Protein AF-A0AAN9UVD0-F1 (afdb_monomer_lite)

Radius of gyration: 30.06 Å; chains: 1; bounding box: 84×71×86 Å

pLDDT: mean 73.86, std 26.52, range [22.14, 97.81]

Organism: NCBI:txid117547

Secondary structure (DSSP, 8-state):
-----------PPPPP-----HHHHHT--SPPP-SSS---EE-SSBEEESGGGTT-BSSPP-TTSTT--TT---HHHHHHHHHHHHHHHHHHHHHSTT--HHHHHHHHHHHHHHHHHHHHHHHSSS-GGGSS-HHHHHHHHHHHSSHHHHHHHHHHHHHHTTS--SS-HHHHHHHHHHHHHHHHGGG--HHHHHHHGGG-HHHHHHHHHTT-TTTTS---------TT--------------S---------------------------------------------------------PPPPPPPPP---TT------SB-TTT-PBPPTTEEEEEEEE-SS-B--TTS-EEEEEETTTTEEEEEEEEE-SSS-EEE-PPTT----EETTTEEEEEE-SS-SEEEEEES-TTT--EEEEESSHHHHHHHHHHHHHTT-EEEEPP-

Structure (mmCIF, N/CA/C/O backbone):
data_AF-A0AAN9UVD0-F1
#
_entry.id   AF-A0AAN9UVD0-F1
#
loop_
_atom_site.group_PDB
_atom_site.id
_atom_site.type_symbol
_atom_site.label_atom_id
_atom_site.label_alt_id
_atom_site.label_comp_id
_atom_site.label_asym_id
_atom_site.label_entity_id
_atom_site.label_seq_id
_atom_site.pdbx_PDB_ins_code
_atom_site.Cartn_x
_atom_site.Cartn_y
_atom_site.Cartn_z
_atom_site.occupancy
_atom_site.B_iso_or_equiv
_atom_site.auth_seq_id
_atom_site.auth_comp_id
_atom_site.auth_asym_id
_atom_site.auth_atom_id
_atom_site.pdbx_PDB_model_num
ATOM 1 N N . MET A 1 1 ? 47.241 -5.039 58.583 1.00 39.09 1 MET A N 1
ATOM 2 C CA . MET A 1 1 ? 45.782 -5.174 58.790 1.00 39.09 1 MET A CA 1
ATOM 3 C C . MET A 1 1 ? 45.115 -3.892 58.329 1.00 39.09 1 MET A C 1
ATOM 5 O O . MET A 1 1 ? 45.561 -2.855 58.792 1.00 39.09 1 MET A O 1
ATOM 9 N N . GLN A 1 2 ? 44.116 -3.970 57.445 1.00 28.25 2 GLN A N 1
ATOM 10 C CA . GLN A 1 2 ? 42.887 -3.149 57.376 1.00 28.25 2 GLN A CA 1
ATOM 11 C C . GLN A 1 2 ? 42.123 -3.506 56.082 1.00 28.25 2 GLN A C 1
ATOM 13 O O . GLN A 1 2 ? 42.630 -4.285 55.272 1.00 28.25 2 GLN A O 1
ATOM 18 N N . GLU A 1 3 ? 40.872 -3.064 55.949 1.00 25.36 3 GLU A N 1
ATOM 19 C CA . GLU A 1 3 ? 39.829 -3.816 55.234 1.00 25.36 3 GLU A CA 1
ATOM 20 C C . GLU A 1 3 ? 39.185 -3.073 54.046 1.00 25.36 3 GLU A C 1
ATOM 22 O O . GLU A 1 3 ? 38.833 -1.906 54.182 1.00 25.36 3 GLU A O 1
ATOM 27 N N . SER A 1 4 ? 38.851 -3.828 52.982 1.00 27.36 4 SER A N 1
ATOM 28 C CA . SER A 1 4 ? 37.621 -3.667 52.162 1.00 27.36 4 SER A CA 1
ATOM 29 C C . SER A 1 4 ? 37.413 -2.335 51.378 1.00 27.36 4 SER A C 1
ATOM 31 O O . SER A 1 4 ? 38.253 -1.444 51.454 1.00 27.36 4 SER A O 1
ATOM 33 N N . PRO A 1 5 ? 36.325 -2.137 50.579 1.00 40.03 5 PRO A N 1
ATOM 34 C CA . PRO A 1 5 ? 35.321 -3.077 50.041 1.00 40.03 5 PRO A CA 1
ATOM 35 C C . PRO A 1 5 ? 35.081 -3.027 48.495 1.00 40.03 5 PRO A C 1
ATOM 37 O O . PRO A 1 5 ? 35.333 -2.041 47.815 1.00 40.03 5 PRO A O 1
ATOM 40 N N . SER A 1 6 ? 34.415 -4.072 47.978 1.00 28.48 6 SER A N 1
ATOM 41 C CA . SER A 1 6 ? 33.348 -4.044 46.938 1.00 28.48 6 SER A CA 1
ATOM 42 C C . SER A 1 6 ? 33.510 -3.291 45.586 1.00 28.48 6 SER A C 1
ATOM 44 O O . SER A 1 6 ? 33.111 -2.138 45.451 1.00 28.48 6 SER A O 1
ATOM 46 N N . GLY A 1 7 ? 33.734 -4.067 44.513 1.00 26.67 7 GLY A N 1
ATOM 47 C CA . GLY A 1 7 ? 32.655 -4.436 43.564 1.00 26.67 7 GLY A CA 1
ATOM 48 C C . GLY A 1 7 ? 32.197 -3.470 42.441 1.00 26.67 7 GLY A C 1
ATOM 49 O O . GLY A 1 7 ? 31.957 -2.284 42.641 1.00 26.67 7 GLY A O 1
ATOM 50 N N . ARG A 1 8 ? 31.921 -4.030 41.248 1.00 27.38 8 ARG A N 1
ATOM 51 C CA . ARG A 1 8 ? 31.128 -3.397 40.166 1.00 27.38 8 ARG A CA 1
ATOM 52 C C . ARG A 1 8 ? 30.113 -4.377 39.566 1.00 27.38 8 ARG A C 1
ATOM 54 O O . ARG A 1 8 ? 30.422 -5.546 39.367 1.00 27.38 8 ARG A O 1
ATOM 61 N N . LYS A 1 9 ? 28.910 -3.876 39.261 1.00 30.55 9 LYS A N 1
ATOM 62 C CA . LYS A 1 9 ? 27.819 -4.606 38.586 1.00 30.55 9 LYS A CA 1
ATOM 63 C C . LYS A 1 9 ? 27.849 -4.360 37.072 1.00 30.55 9 LYS A C 1
ATOM 65 O O . LYS A 1 9 ? 28.279 -3.296 36.629 1.00 30.55 9 LYS A O 1
ATOM 70 N N . SER A 1 10 ? 27.353 -5.323 36.299 1.00 28.86 10 SER A N 1
ATOM 71 C CA . SER A 1 10 ? 27.205 -5.240 34.839 1.00 28.86 10 SER A CA 1
ATOM 72 C C . SER A 1 10 ? 26.144 -4.215 34.408 1.00 28.86 10 SER A C 1
ATOM 74 O O . SER A 1 10 ? 25.131 -4.048 35.086 1.00 28.86 10 SER A O 1
ATOM 76 N N . LEU A 1 11 ? 26.345 -3.581 33.247 1.00 26.59 11 LEU A N 1
ATOM 77 C CA . LEU A 1 11 ? 25.355 -2.737 32.557 1.00 26.59 11 LEU A CA 1
ATOM 78 C C . LEU A 1 11 ? 24.774 -3.476 31.327 1.00 26.59 11 LEU A C 1
ATOM 80 O O . LEU A 1 11 ? 25.464 -4.330 30.768 1.00 26.59 11 LEU A O 1
ATOM 84 N N . PRO A 1 12 ? 23.520 -3.194 30.916 1.00 28.45 12 PRO A N 1
ATOM 85 C CA . PRO A 1 12 ? 22.798 -3.985 29.914 1.00 28.45 12 PRO A CA 1
ATOM 86 C C . PRO A 1 12 ? 23.095 -3.590 28.456 1.00 28.45 12 PRO A C 1
ATOM 88 O O . PRO A 1 12 ? 23.530 -2.478 28.162 1.00 28.45 12 PRO A O 1
ATOM 91 N N . GLU A 1 13 ? 22.795 -4.500 27.524 1.00 29.28 13 GLU A N 1
ATOM 92 C CA . GLU A 1 13 ? 22.999 -4.306 26.083 1.00 29.28 13 GLU A CA 1
ATOM 93 C C . GLU A 1 13 ? 22.020 -3.305 25.436 1.00 29.28 13 GLU A C 1
ATOM 95 O O . GLU A 1 13 ? 20.826 -3.251 25.746 1.00 29.28 13 GLU A O 1
ATOM 100 N N . GLY A 1 14 ? 22.516 -2.543 24.455 1.00 27.22 14 GLY A N 1
ATOM 101 C CA . GLY A 1 14 ? 21.724 -1.573 23.695 1.00 27.22 14 GLY A CA 1
ATOM 102 C C . GLY A 1 14 ? 20.784 -2.224 22.671 1.00 27.22 14 GLY A C 1
ATOM 103 O O . GLY A 1 14 ? 21.229 -2.833 21.695 1.00 27.22 14 GLY A O 1
ATOM 104 N N . LYS A 1 15 ? 19.468 -2.039 22.845 1.00 28.58 15 LYS A N 1
ATOM 105 C CA . LYS A 1 15 ? 18.438 -2.544 21.919 1.00 28.58 15 LYS A CA 1
ATOM 106 C C . LYS A 1 15 ? 18.543 -1.891 20.533 1.00 28.58 15 LYS A C 1
ATOM 108 O O . LYS A 1 15 ? 18.502 -0.670 20.403 1.00 28.58 15 LYS A O 1
ATOM 113 N N . ARG A 1 16 ? 18.587 -2.711 19.476 1.00 28.61 16 ARG A N 1
ATOM 114 C CA . ARG A 1 16 ? 18.484 -2.253 18.078 1.00 28.61 16 ARG A CA 1
ATOM 115 C C . ARG A 1 16 ? 17.031 -1.894 17.750 1.00 28.61 16 ARG A C 1
ATOM 117 O O . ARG A 1 16 ? 16.143 -2.730 17.885 1.00 28.61 16 ARG A O 1
ATOM 124 N N . SER A 1 17 ? 16.790 -0.675 17.280 1.00 28.00 17 SER A N 1
ATOM 125 C CA . SER A 1 17 ? 15.452 -0.132 17.017 1.00 28.00 17 SER A CA 1
ATOM 126 C C . SER A 1 17 ? 14.892 -0.511 15.637 1.00 28.00 17 SER A C 1
ATOM 128 O O . SER A 1 17 ? 14.693 0.333 14.765 1.00 28.00 17 SER A O 1
ATOM 130 N N . THR A 1 18 ? 14.570 -1.793 15.441 1.00 34.22 18 THR A N 1
ATOM 131 C CA . THR A 1 18 ? 13.594 -2.205 14.416 1.00 34.22 18 THR A CA 1
ATOM 132 C C . THR A 1 18 ? 12.180 -2.049 14.973 1.00 34.22 18 THR A C 1
ATOM 134 O O . THR A 1 18 ? 11.599 -3.021 15.453 1.00 34.22 18 THR A O 1
ATOM 137 N N . THR A 1 19 ? 11.632 -0.833 14.946 1.00 29.52 19 THR A N 1
ATOM 138 C CA . THR A 1 19 ? 10.210 -0.607 15.241 1.00 29.52 19 THR A CA 1
ATOM 139 C C . THR A 1 19 ? 9.354 -0.986 14.025 1.00 29.52 19 THR A C 1
ATOM 141 O O . THR A 1 19 ? 9.537 -0.380 12.965 1.00 29.52 19 THR A O 1
ATOM 144 N N . PRO A 1 20 ? 8.434 -1.965 14.138 1.00 34.16 20 PRO A N 1
ATOM 145 C CA . PRO A 1 20 ? 7.367 -2.149 13.156 1.00 34.16 20 PRO A CA 1
ATOM 146 C C . PRO A 1 20 ? 6.327 -1.022 13.295 1.00 34.16 20 PRO A C 1
ATOM 148 O O . PRO A 1 20 ? 6.494 -0.091 14.093 1.00 34.16 20 PRO A O 1
ATOM 151 N N . ILE A 1 21 ? 5.244 -1.089 12.520 1.00 44.03 21 ILE A N 1
ATOM 152 C CA . ILE A 1 21 ? 4.094 -0.202 12.714 1.00 44.03 21 ILE A CA 1
ATOM 153 C C . ILE A 1 21 ? 3.495 -0.514 14.091 1.00 44.03 21 ILE A C 1
ATOM 155 O O . ILE A 1 21 ? 3.174 -1.662 14.387 1.00 44.03 21 ILE A O 1
ATOM 159 N N . LYS A 1 22 ? 3.382 0.505 14.954 1.00 40.41 22 LYS A N 1
ATOM 160 C CA . LYS A 1 22 ? 2.995 0.317 16.364 1.00 40.41 22 LYS A CA 1
ATOM 161 C C . LYS A 1 22 ? 1.605 -0.322 16.503 1.00 40.41 22 LYS A C 1
ATOM 163 O O . LYS A 1 22 ? 1.405 -1.155 17.373 1.00 40.41 22 LYS A O 1
ATOM 168 N N . GLU A 1 23 ? 0.706 0.020 15.584 1.00 45.50 23 GLU A N 1
ATOM 169 C CA . GLU A 1 23 ? -0.661 -0.503 15.484 1.00 45.50 23 GLU A CA 1
ATOM 170 C C . GLU A 1 23 ? -0.677 -1.972 14.995 1.00 45.50 23 GLU A C 1
ATOM 172 O O . GLU A 1 23 ? -1.402 -2.793 15.541 1.00 45.50 23 GLU A O 1
ATOM 177 N N . GLU A 1 24 ? 0.198 -2.375 14.060 1.00 44.12 24 GLU A N 1
ATOM 178 C CA . GLU A 1 24 ? 0.339 -3.792 13.644 1.00 44.12 24 GLU A CA 1
ATOM 179 C C . GLU A 1 24 ? 0.924 -4.688 14.747 1.00 44.12 24 GLU A C 1
ATOM 181 O O . GLU A 1 24 ? 0.750 -5.906 14.717 1.00 44.12 24 GLU A O 1
ATOM 186 N N . GLN A 1 25 ? 1.628 -4.093 15.715 1.00 45.22 25 GLN A N 1
ATOM 187 C CA . GLN A 1 25 ? 2.105 -4.779 16.915 1.00 45.22 25 GLN A CA 1
ATOM 188 C C . GLN A 1 25 ? 0.997 -5.007 17.950 1.00 45.22 25 GLN A C 1
ATOM 190 O O . GLN A 1 25 ? 1.086 -5.960 18.716 1.00 45.22 25 GLN A O 1
ATOM 195 N N . GLU A 1 26 ? -0.028 -4.156 17.967 1.00 48.66 26 GLU A N 1
ATOM 196 C CA . GLU A 1 26 ? -1.186 -4.270 18.862 1.00 48.66 26 GLU A CA 1
ATOM 197 C C . GLU A 1 26 ? -2.231 -5.260 18.290 1.00 48.66 26 GLU A C 1
ATOM 199 O O . GLU A 1 26 ? -2.900 -5.950 19.053 1.00 48.66 26 GLU A O 1
ATOM 204 N N . VAL A 1 27 ? -2.276 -5.439 16.959 1.00 58.56 27 VAL A N 1
ATOM 205 C CA . VAL A 1 27 ? -3.117 -6.425 16.231 1.00 58.56 27 VAL A CA 1
ATOM 206 C C . VAL A 1 27 ? -2.341 -7.718 15.873 1.00 58.56 27 VAL A C 1
ATOM 208 O O . VAL A 1 27 ? -2.639 -8.427 14.907 1.00 58.56 27 VAL A O 1
ATOM 211 N N . ASN A 1 28 ? -1.288 -8.046 16.625 1.00 65.44 28 ASN A N 1
ATOM 212 C CA . ASN A 1 28 ? -0.619 -9.346 16.532 1.00 65.44 28 ASN A CA 1
ATOM 213 C C . ASN A 1 28 ? -0.598 -10.022 17.904 1.00 65.44 28 ASN A C 1
ATOM 215 O O . ASN A 1 28 ? 0.326 -9.838 18.692 1.00 65.44 28 ASN A O 1
ATOM 219 N N . ASP A 1 29 ? -1.612 -10.847 18.149 1.00 73.25 29 ASP A N 1
ATOM 220 C CA . ASP A 1 29 ? -1.776 -11.649 19.365 1.00 73.25 29 ASP A CA 1
ATOM 221 C C . ASP A 1 29 ? -0.756 -12.799 19.506 1.00 73.25 29 ASP A C 1
ATOM 223 O O . ASP A 1 29 ? -0.797 -13.551 20.478 1.00 73.25 29 ASP A O 1
ATOM 227 N N . GLY A 1 30 ? 0.148 -12.956 18.533 1.00 72.25 30 GLY A N 1
ATOM 228 C CA . GLY A 1 30 ? 1.172 -13.996 18.504 1.00 72.25 30 GLY A CA 1
ATOM 229 C C . GLY A 1 30 ? 0.668 -15.381 18.094 1.00 72.25 30 GLY A C 1
ATOM 230 O O . GLY A 1 30 ? 1.492 -16.287 17.976 1.00 72.25 30 GLY A O 1
ATOM 231 N N . LYS A 1 31 ? -0.638 -15.567 17.847 1.00 82.19 31 LYS A N 1
ATOM 232 C CA . LYS A 1 31 ? -1.177 -16.858 17.400 1.00 82.19 31 LYS A CA 1
ATOM 233 C C . LYS A 1 31 ? -0.968 -17.048 15.902 1.00 82.19 31 LYS A C 1
ATOM 235 O O . LYS A 1 31 ? -1.212 -16.148 15.095 1.00 82.19 31 LYS A O 1
ATOM 240 N N . GLU A 1 32 ? -0.533 -18.242 15.532 1.00 87.31 32 GLU A N 1
ATOM 241 C CA . GLU A 1 32 ? -0.451 -18.672 14.142 1.00 87.31 32 GLU A CA 1
ATOM 242 C C . GLU A 1 32 ? -1.855 -18.968 13.599 1.00 87.31 32 GLU A C 1
ATOM 244 O O . GLU A 1 32 ? -2.680 -19.550 14.300 1.00 87.31 32 GLU A O 1
ATOM 249 N N . ILE A 1 33 ? -2.134 -18.547 12.363 1.00 92.81 33 ILE A N 1
ATOM 250 C CA . ILE A 1 33 ? -3.397 -18.856 11.685 1.00 92.81 33 ILE A CA 1
ATOM 251 C C . ILE A 1 33 ? -3.352 -20.323 11.248 1.00 92.81 33 ILE A C 1
ATOM 253 O O . ILE A 1 33 ? -2.495 -20.685 10.440 1.00 92.81 33 ILE A O 1
ATOM 257 N N . ASN A 1 34 ? -4.266 -21.132 11.783 1.00 92.19 34 ASN A N 1
ATOM 258 C CA . ASN A 1 34 ? -4.389 -22.565 11.522 1.00 92.19 34 ASN A CA 1
ATOM 259 C C . ASN A 1 34 ? -5.859 -22.945 11.254 1.00 92.19 34 ASN A C 1
ATOM 261 O O . ASN A 1 34 ? -6.745 -22.088 11.266 1.00 92.19 34 ASN A O 1
ATOM 265 N N . ARG A 1 35 ? -6.143 -24.225 11.005 1.00 92.00 35 ARG A N 1
ATOM 266 C CA . ARG A 1 35 ? -7.498 -24.718 10.704 1.00 92.00 35 ARG A CA 1
ATOM 267 C C . ARG A 1 35 ? -8.439 -24.645 11.907 1.00 92.00 35 ARG A C 1
ATOM 269 O O . ARG A 1 35 ? -9.634 -24.448 11.720 1.00 92.00 35 ARG A O 1
ATOM 276 N N . GLU A 1 36 ? -7.914 -24.786 13.120 1.00 91.06 36 GLU A N 1
ATOM 277 C CA . GLU A 1 36 ? -8.693 -24.752 14.367 1.00 91.06 36 GLU A CA 1
ATOM 278 C C . GLU A 1 36 ? -9.210 -23.344 14.695 1.00 91.06 36 GLU A C 1
ATOM 280 O O . GLU A 1 36 ? -10.283 -23.202 15.277 1.00 91.06 36 GLU A O 1
ATOM 285 N N . ASN A 1 37 ? -8.460 -22.302 14.314 1.00 92.75 37 ASN A N 1
ATOM 286 C CA . ASN A 1 37 ? -8.824 -20.900 14.526 1.00 92.75 37 ASN A CA 1
ATOM 287 C C . ASN A 1 37 ? -9.295 -20.167 13.259 1.00 92.75 37 ASN A C 1
ATOM 289 O O . ASN A 1 37 ? -9.527 -18.958 13.310 1.00 92.75 37 ASN A O 1
ATOM 293 N N . LEU A 1 38 ? -9.460 -20.866 12.130 1.00 94.94 38 LEU A N 1
ATOM 294 C CA . LEU A 1 38 ? -9.854 -20.247 10.867 1.00 94.94 38 LEU A CA 1
ATOM 295 C C . LEU A 1 38 ? -11.272 -19.658 10.943 1.00 94.94 38 LEU A C 1
ATOM 297 O O . LEU A 1 38 ? -12.268 -20.375 10.950 1.00 94.94 38 LEU A O 1
ATOM 301 N N . ILE A 1 39 ? -11.355 -18.329 10.912 1.00 94.50 39 ILE A N 1
ATOM 302 C CA . ILE A 1 39 ? -12.622 -17.579 10.930 1.00 94.50 39 ILE A CA 1
ATOM 303 C C . ILE A 1 39 ? -13.455 -17.714 9.643 1.00 94.50 39 ILE A C 1
ATOM 305 O O . ILE A 1 39 ? -14.637 -17.380 9.642 1.00 94.50 39 ILE A O 1
ATOM 309 N N . ILE A 1 40 ? -12.834 -18.131 8.533 1.00 94.94 40 ILE A N 1
ATOM 310 C CA . ILE A 1 40 ? -13.466 -18.185 7.211 1.00 94.94 40 ILE A CA 1
ATOM 311 C C . ILE A 1 40 ? -14.327 -19.448 7.124 1.00 94.94 40 ILE A C 1
ATOM 313 O O . ILE A 1 40 ? -13.796 -20.558 7.098 1.00 94.94 40 ILE A O 1
ATOM 317 N N . LYS A 1 41 ? -15.650 -19.284 7.027 1.00 94.31 41 LYS A N 1
ATOM 318 C CA . LYS A 1 41 ? -16.604 -20.391 6.837 1.00 94.31 41 LYS A CA 1
ATOM 319 C C . LYS A 1 41 ? -17.265 -20.308 5.469 1.00 94.31 41 LYS A C 1
ATOM 321 O O . LYS A 1 41 ? -17.415 -19.228 4.905 1.00 94.31 41 LYS A O 1
ATOM 326 N N . ASN A 1 42 ? -17.669 -21.452 4.935 1.00 95.69 42 ASN A N 1
ATOM 327 C CA . ASN A 1 42 ? -18.349 -21.560 3.649 1.00 95.69 42 ASN A CA 1
ATOM 328 C C . ASN A 1 42 ? -19.361 -22.716 3.664 1.00 95.69 42 ASN A C 1
ATOM 330 O O . ASN A 1 42 ? -19.276 -23.599 4.515 1.00 95.69 42 ASN A O 1
ATOM 334 N N . ASP A 1 43 ? -20.302 -22.705 2.723 1.00 95.38 43 ASP A N 1
ATOM 335 C CA . ASP A 1 43 ? -21.329 -23.746 2.535 1.00 95.38 43 ASP A CA 1
ATOM 336 C C . ASP A 1 43 ? -20.970 -24.762 1.426 1.00 95.38 43 ASP A C 1
ATOM 338 O O . ASP A 1 43 ? -21.822 -25.511 0.947 1.00 95.38 43 ASP A O 1
ATOM 342 N N . GLY A 1 44 ? -19.710 -24.767 0.973 1.00 94.06 44 GLY A N 1
ATOM 343 C CA . GLY A 1 44 ? -19.258 -25.513 -0.203 1.00 94.06 44 GLY A CA 1
ATOM 344 C C . GLY A 1 44 ? -19.534 -24.834 -1.555 1.00 94.06 44 GLY A C 1
ATOM 345 O O . GLY A 1 44 ? -19.121 -25.370 -2.582 1.00 94.06 44 GLY A O 1
ATOM 346 N N . ARG A 1 45 ? -20.178 -23.656 -1.589 1.00 95.38 45 ARG A N 1
ATOM 347 C CA . ARG A 1 45 ? -20.414 -22.849 -2.806 1.00 95.38 45 ARG A CA 1
ATOM 348 C C . ARG A 1 45 ? -19.946 -21.404 -2.657 1.00 95.38 45 ARG A C 1
ATOM 350 O O . ARG A 1 45 ? -19.275 -20.886 -3.551 1.00 95.38 45 ARG A O 1
ATOM 357 N N . VAL A 1 46 ? -20.273 -20.767 -1.536 1.00 97.31 46 VAL A N 1
ATOM 358 C CA . VAL A 1 46 ? -19.914 -19.391 -1.182 1.00 97.31 46 VAL A CA 1
ATOM 359 C C . VAL A 1 46 ? -19.341 -19.317 0.230 1.00 97.31 46 VAL A C 1
ATOM 361 O O . VAL A 1 46 ? -19.638 -20.139 1.096 1.00 97.31 46 VAL A O 1
ATOM 364 N N . ILE A 1 47 ? -18.530 -18.295 0.484 1.00 97.56 47 ILE A N 1
ATOM 365 C CA . ILE A 1 47 ? -18.138 -17.906 1.840 1.00 97.56 47 ILE A CA 1
ATOM 366 C C . ILE A 1 47 ? -19.366 -17.327 2.551 1.00 97.56 47 ILE A C 1
ATOM 368 O O . ILE A 1 47 ? -20.097 -16.512 1.985 1.00 97.56 47 ILE A O 1
ATOM 372 N N . THR A 1 48 ? -19.592 -17.758 3.788 1.00 96.62 48 THR A N 1
ATOM 373 C CA . THR A 1 48 ? -20.745 -17.383 4.620 1.00 96.62 48 THR A CA 1
ATOM 374 C C . THR A 1 48 ? -20.347 -16.489 5.790 1.00 96.62 48 THR A C 1
ATOM 376 O O . THR A 1 48 ? -21.088 -15.573 6.136 1.00 96.62 48 THR A O 1
ATOM 379 N N . GLU A 1 49 ? -19.157 -16.695 6.361 1.00 93.69 49 GLU A N 1
ATOM 380 C CA . GLU A 1 49 ? -18.604 -15.876 7.442 1.00 93.69 49 GLU A CA 1
ATOM 381 C C . GLU A 1 49 ? -17.102 -15.607 7.234 1.00 93.69 49 GLU A C 1
ATOM 383 O O . GLU A 1 49 ? -16.408 -16.444 6.646 1.00 93.69 49 GLU A O 1
ATOM 388 N N . PRO A 1 50 ? -16.568 -14.490 7.766 1.00 95.88 50 PRO A N 1
ATOM 389 C CA . PRO A 1 50 ? -17.285 -13.356 8.366 1.00 95.88 50 PRO A CA 1
ATOM 390 C C . PRO A 1 50 ? -17.955 -12.456 7.300 1.00 95.88 50 PRO A C 1
ATOM 392 O O . PRO A 1 50 ? -17.634 -12.582 6.115 1.00 95.88 50 PRO A O 1
ATOM 395 N N . PRO A 1 51 ? -18.847 -11.513 7.682 1.00 93.56 51 PRO A N 1
ATOM 396 C CA . PRO A 1 51 ? -19.624 -10.689 6.741 1.00 93.56 51 PRO A CA 1
ATOM 397 C C . PRO A 1 51 ? -18.801 -9.974 5.657 1.00 93.56 51 PRO A C 1
ATOM 399 O O . PRO A 1 51 ? -19.236 -9.880 4.515 1.00 93.56 51 PRO A O 1
ATOM 402 N N . MET A 1 52 ? -17.566 -9.572 5.979 1.00 93.25 52 MET A N 1
ATOM 403 C CA . MET A 1 52 ? -16.575 -8.979 5.062 1.00 93.25 52 MET A CA 1
ATOM 404 C C . MET A 1 52 ? -16.292 -9.808 3.790 1.00 93.25 52 MET A C 1
ATOM 406 O O . MET A 1 52 ? -15.828 -9.264 2.783 1.00 93.25 52 MET A O 1
ATOM 410 N N . TYR A 1 53 ? -16.554 -11.116 3.838 1.00 96.69 53 TYR A N 1
ATOM 411 C CA . TYR A 1 53 ? -16.365 -12.058 2.736 1.00 96.69 53 TYR A CA 1
ATOM 412 C C . TYR A 1 53 ? -17.656 -12.783 2.320 1.00 96.69 53 TYR A C 1
ATOM 414 O O . TYR A 1 53 ? -17.608 -13.625 1.422 1.00 96.69 53 TYR A O 1
ATOM 422 N N . ALA A 1 54 ? -18.798 -12.480 2.942 1.00 95.12 54 ALA A N 1
ATOM 423 C CA . ALA A 1 54 ? -20.047 -13.187 2.681 1.00 95.12 54 ALA A CA 1
ATOM 424 C C . ALA A 1 54 ? -20.486 -13.053 1.209 1.00 95.12 54 ALA A C 1
ATOM 426 O O . ALA A 1 54 ? -20.377 -11.991 0.593 1.00 95.12 54 ALA A O 1
ATOM 427 N N . GLY A 1 55 ? -20.961 -14.157 0.629 1.00 95.88 55 GLY A N 1
ATOM 428 C CA . GLY A 1 55 ? -21.411 -14.225 -0.763 1.00 95.88 55 GLY A CA 1
ATOM 429 C C . GLY A 1 55 ? -20.296 -14.293 -1.815 1.00 95.88 55 GLY A C 1
ATOM 430 O O . GLY A 1 55 ? -20.605 -14.343 -3.004 1.00 95.88 55 GLY A O 1
ATOM 431 N N . ILE A 1 56 ? -19.012 -14.324 -1.430 1.00 97.81 56 ILE A N 1
ATOM 432 C CA . ILE A 1 56 ? -17.919 -14.612 -2.375 1.00 97.81 56 ILE A CA 1
ATOM 433 C C . ILE A 1 56 ? -18.012 -16.082 -2.820 1.00 97.81 56 ILE A C 1
ATOM 435 O O . ILE A 1 56 ? -17.948 -16.958 -1.956 1.00 97.81 56 ILE A O 1
ATOM 439 N N . PRO A 1 57 ? -18.092 -16.392 -4.128 1.00 97.56 57 PRO A N 1
ATOM 440 C CA . PRO A 1 57 ? -18.059 -17.770 -4.614 1.00 97.56 57 PRO A CA 1
ATOM 441 C C . PRO A 1 57 ? -16.695 -18.426 -4.375 1.00 97.56 57 PRO A C 1
ATOM 443 O O . PRO A 1 57 ? -15.654 -17.766 -4.438 1.00 97.56 57 PRO A O 1
ATOM 446 N N . LEU A 1 58 ? -16.702 -19.739 -4.135 1.00 96.00 58 LEU A N 1
ATOM 447 C CA . LEU A 1 58 ? -15.490 -20.556 -4.020 1.00 96.00 58 LEU A CA 1
ATOM 448 C C . LEU A 1 58 ? -14.907 -20.942 -5.389 1.00 96.00 58 LEU A C 1
ATOM 450 O O . LEU A 1 58 ? -13.697 -21.114 -5.508 1.00 96.00 58 LEU A O 1
ATOM 454 N N . GLU A 1 59 ? -15.749 -21.068 -6.419 1.00 96.00 59 GLU A N 1
ATOM 455 C CA . GLU A 1 59 ? -15.300 -21.296 -7.797 1.00 96.00 59 GLU A CA 1
ATOM 456 C C . GLU A 1 59 ? -14.668 -20.036 -8.406 1.00 96.00 59 GLU A C 1
ATOM 458 O O . GLU A 1 59 ? -14.999 -18.911 -8.030 1.00 96.00 59 GLU A O 1
ATOM 463 N N . LYS A 1 60 ? -13.758 -20.207 -9.368 1.00 96.38 60 LYS A N 1
ATOM 464 C CA . LYS A 1 60 ? -13.062 -19.092 -10.021 1.00 96.38 60 LYS A CA 1
ATOM 465 C C . LYS A 1 60 ? -14.007 -18.303 -10.928 1.00 96.38 60 LYS A C 1
ATOM 467 O O . LYS A 1 60 ? -14.453 -18.821 -11.949 1.00 96.38 60 LYS A O 1
ATOM 472 N N . ILE A 1 61 ? -14.250 -17.032 -10.608 1.00 96.75 61 ILE A N 1
ATOM 473 C CA . ILE A 1 61 ? -15.085 -16.167 -11.451 1.00 96.75 61 ILE A CA 1
ATOM 474 C C . ILE A 1 61 ? -14.356 -15.729 -12.726 1.00 96.75 61 ILE A C 1
ATOM 476 O O . ILE A 1 61 ? -13.129 -15.646 -12.788 1.00 96.75 61 ILE A O 1
ATOM 480 N N . HIS A 1 62 ? -15.158 -15.368 -13.720 1.00 94.38 62 HIS A N 1
ATOM 481 C CA . HIS A 1 62 ? -14.761 -14.790 -15.001 1.00 94.38 62 HIS A CA 1
ATOM 482 C C . HIS A 1 62 ? -15.778 -13.713 -15.413 1.00 94.38 62 HIS A C 1
ATOM 484 O O . HIS A 1 62 ? -16.862 -13.657 -14.834 1.00 94.38 62 HIS A O 1
ATOM 490 N N . GLU A 1 63 ? -15.500 -12.941 -16.463 1.00 94.31 63 GLU A N 1
ATOM 491 C CA . GLU A 1 63 ? -16.328 -11.816 -16.952 1.00 94.31 63 GLU A CA 1
ATOM 492 C C . GLU A 1 63 ? -17.824 -12.144 -17.176 1.00 94.31 63 GLU A C 1
ATOM 494 O O . GLU A 1 63 ? -18.670 -11.261 -17.094 1.00 94.31 63 GLU A O 1
ATOM 499 N N . ARG A 1 64 ? -18.177 -13.417 -17.415 1.00 94.81 64 ARG A N 1
ATOM 500 C CA . ARG A 1 64 ? -19.569 -13.897 -17.586 1.00 94.81 64 ARG A CA 1
ATOM 501 C C . ARG A 1 64 ? -20.211 -14.514 -16.328 1.00 94.81 64 ARG A C 1
ATOM 503 O O . ARG A 1 64 ? -21.228 -15.190 -16.438 1.00 94.81 64 ARG A O 1
ATOM 510 N N . HIS A 1 65 ? -19.582 -14.404 -15.156 1.00 96.62 65 HIS A N 1
ATOM 511 C CA . HIS A 1 65 ? -20.046 -15.041 -13.910 1.00 96.62 65 HIS A CA 1
ATOM 512 C C . HIS A 1 65 ? -20.997 -14.109 -13.154 1.00 96.62 65 HIS A C 1
ATOM 514 O O . HIS A 1 65 ? -20.752 -12.910 -13.112 1.00 96.62 65 HIS A O 1
ATOM 520 N N . GLY A 1 66 ? -22.046 -14.633 -12.512 1.00 96.38 66 GLY A N 1
ATOM 521 C CA . GLY A 1 66 ? -23.065 -13.806 -11.841 1.00 96.38 66 GLY A CA 1
ATOM 522 C C . GLY A 1 66 ? -22.557 -12.940 -10.675 1.00 96.38 66 GLY A C 1
ATOM 523 O O . GLY A 1 66 ? -23.204 -11.959 -10.322 1.00 96.38 66 GLY A O 1
ATOM 524 N N . TYR A 1 67 ? -21.401 -13.266 -10.087 1.00 96.31 67 TYR A N 1
ATOM 525 C CA . TYR A 1 67 ? -20.732 -12.422 -9.090 1.00 96.31 67 TYR A CA 1
ATOM 526 C C . TYR A 1 67 ? -19.866 -11.318 -9.724 1.00 96.31 67 TYR A C 1
ATOM 528 O O . TYR A 1 67 ? -19.544 -10.341 -9.047 1.00 96.31 67 TYR A O 1
ATOM 536 N N . TRP A 1 68 ? -19.479 -11.441 -10.999 1.00 96.62 68 TRP A N 1
ATOM 537 C CA . TRP A 1 68 ? -18.685 -10.421 -11.688 1.00 96.62 68 TRP A CA 1
ATOM 538 C C . TRP A 1 68 ? -19.422 -9.080 -11.700 1.00 96.62 68 TRP A C 1
ATOM 540 O O . TRP A 1 68 ? -20.650 -9.024 -11.770 1.00 96.62 68 TRP A O 1
ATOM 550 N N . ASP A 1 69 ? -18.674 -7.990 -11.583 1.00 95.19 69 ASP A N 1
ATOM 551 C CA . ASP A 1 69 ? -19.223 -6.644 -11.649 1.00 95.19 69 ASP A CA 1
ATOM 552 C C . ASP A 1 69 ? -18.984 -6.042 -13.041 1.00 95.19 69 ASP A C 1
ATOM 554 O O . ASP A 1 69 ? -17.841 -6.070 -13.501 1.00 95.19 69 ASP A O 1
ATOM 558 N N . PRO A 1 70 ? -19.999 -5.505 -13.742 1.00 94.19 70 PRO A N 1
ATOM 559 C CA . PRO A 1 70 ? -19.804 -4.906 -15.063 1.00 94.19 70 PRO A CA 1
ATOM 560 C C . PRO A 1 70 ? -18.781 -3.759 -15.102 1.00 94.19 70 PRO A C 1
ATOM 562 O O . PRO A 1 70 ? -18.229 -3.489 -16.166 1.00 94.19 70 PRO A O 1
ATOM 565 N N . GLU A 1 71 ? -18.486 -3.108 -13.969 1.00 92.94 71 GLU A N 1
ATOM 566 C CA . GLU A 1 71 ? -17.430 -2.088 -13.880 1.00 92.94 71 GLU A CA 1
ATOM 567 C C . GLU A 1 71 ? -16.003 -2.667 -13.770 1.00 92.94 71 GLU A C 1
ATOM 569 O O . GLU A 1 71 ? -15.024 -1.917 -13.831 1.00 92.94 71 GLU A O 1
ATOM 574 N N . TRP A 1 72 ? -15.843 -3.985 -13.599 1.00 95.38 72 TRP A N 1
ATOM 575 C CA . TRP A 1 72 ? -14.537 -4.629 -13.452 1.00 95.38 72 TRP A CA 1
ATOM 576 C C . TRP A 1 72 ? -13.843 -4.880 -14.798 1.00 95.38 72 TRP A C 1
ATOM 578 O O . TRP A 1 72 ? -14.171 -5.795 -15.550 1.00 95.38 72 TRP A O 1
ATOM 588 N N . GLU A 1 73 ? -12.816 -4.072 -15.051 1.00 93.50 73 GLU A N 1
ATOM 589 C CA . GLU A 1 73 ? -11.839 -4.218 -16.138 1.00 93.50 73 GLU A CA 1
ATOM 590 C C . GLU A 1 73 ? -11.100 -5.574 -16.129 1.00 93.50 73 GLU A C 1
ATOM 592 O O . GLU A 1 73 ? -10.749 -6.116 -15.082 1.00 93.50 73 GLU A O 1
ATOM 597 N N . SER A 1 74 ? -10.776 -6.097 -17.315 1.00 93.81 74 SER A N 1
ATOM 598 C CA . SER A 1 74 ? -10.021 -7.349 -17.446 1.00 93.81 74 SER A CA 1
ATOM 599 C C . SER A 1 74 ? -8.571 -7.181 -16.964 1.00 93.81 74 SER A C 1
ATOM 601 O O . SER A 1 74 ? -7.807 -6.373 -17.503 1.00 93.81 74 SER A O 1
ATOM 603 N N . LEU A 1 75 ? -8.162 -7.941 -15.940 1.00 94.19 75 LEU A N 1
ATOM 604 C CA . LEU A 1 75 ? -6.844 -7.781 -15.306 1.00 94.19 75 LEU A CA 1
ATOM 605 C C . LEU A 1 75 ? -5.682 -8.129 -16.245 1.00 94.19 75 LEU A C 1
ATOM 607 O O . LEU A 1 75 ? -4.654 -7.453 -16.203 1.00 94.19 75 LEU A O 1
ATOM 611 N N . ASP A 1 76 ? -5.837 -9.117 -17.130 1.00 92.81 76 ASP A N 1
ATOM 612 C CA . ASP A 1 76 ? -4.835 -9.393 -18.166 1.00 92.81 76 ASP A CA 1
ATOM 613 C C . ASP A 1 76 ? -4.683 -8.190 -19.119 1.00 92.81 76 ASP A C 1
ATOM 615 O O . ASP A 1 76 ? -3.557 -7.802 -19.422 1.00 92.81 76 ASP A O 1
ATOM 619 N N . ALA A 1 77 ? -5.773 -7.513 -19.506 1.00 93.12 77 ALA A N 1
ATOM 620 C CA . ALA A 1 77 ? -5.713 -6.317 -20.356 1.00 93.12 77 ALA A CA 1
ATOM 621 C C . ALA A 1 77 ? -5.053 -5.104 -19.665 1.00 93.12 77 ALA A C 1
ATOM 623 O O . ALA A 1 77 ? -4.398 -4.300 -20.327 1.00 93.12 77 ALA A O 1
ATOM 624 N N . LEU A 1 78 ? -5.169 -4.982 -18.337 1.00 92.81 78 LEU A N 1
ATOM 625 C CA . LEU A 1 78 ? -4.494 -3.936 -17.553 1.00 92.81 78 LEU A CA 1
ATOM 626 C C . LEU A 1 78 ? -3.002 -4.218 -17.319 1.00 92.81 78 LEU A C 1
ATOM 628 O O . LEU A 1 78 ? -2.190 -3.289 -17.241 1.00 92.81 78 LEU A O 1
ATOM 632 N N . ILE A 1 79 ? -2.628 -5.490 -17.163 1.00 94.25 79 ILE A N 1
ATOM 633 C CA . ILE A 1 79 ? -1.270 -5.899 -16.788 1.00 94.25 79 ILE A CA 1
ATOM 634 C C . ILE A 1 79 ? -0.400 -6.167 -18.019 1.00 94.25 79 ILE A C 1
ATOM 636 O O . ILE A 1 79 ? 0.732 -5.682 -18.064 1.00 94.25 79 ILE A O 1
ATOM 640 N N . GLN A 1 80 ? -0.906 -6.882 -19.028 1.00 94.50 80 GLN A N 1
ATOM 641 C CA . GLN A 1 80 ? -0.128 -7.345 -20.185 1.00 94.50 80 GLN A CA 1
ATOM 642 C C . GLN A 1 80 ? 0.600 -6.206 -20.937 1.00 94.50 80 GLN A C 1
ATOM 644 O O . GLN A 1 80 ? 1.816 -6.330 -21.117 1.00 94.50 80 GLN A O 1
ATOM 649 N N . PRO A 1 81 ? -0.026 -5.046 -21.247 1.00 95.50 81 PRO A N 1
ATOM 650 C CA . PRO A 1 81 ? 0.669 -3.930 -21.902 1.00 95.50 81 PRO A CA 1
ATOM 651 C C . PRO A 1 81 ? 1.823 -3.353 -21.070 1.00 95.50 81 PRO A C 1
ATOM 653 O O . PRO A 1 81 ? 2.800 -2.840 -21.618 1.00 95.50 81 PRO A O 1
ATOM 656 N N . GLN A 1 82 ? 1.746 -3.447 -19.738 1.00 94.62 82 GLN A N 1
ATOM 657 C CA . GLN A 1 82 ? 2.839 -3.043 -18.853 1.00 94.62 82 GLN A CA 1
ATOM 658 C C . GLN A 1 82 ? 3.978 -4.066 -18.881 1.00 94.62 82 GLN A C 1
ATOM 660 O O . GLN A 1 82 ? 5.142 -3.664 -18.901 1.00 94.62 82 GLN A O 1
ATOM 665 N N . VAL A 1 83 ? 3.670 -5.370 -18.926 1.00 94.56 83 VAL A N 1
ATOM 666 C CA . VAL A 1 83 ? 4.692 -6.422 -19.059 1.00 94.56 83 VAL A CA 1
ATOM 667 C C . VAL A 1 83 ? 5.461 -6.253 -20.367 1.00 94.56 83 VAL A C 1
ATOM 669 O O . VAL A 1 83 ? 6.690 -6.260 -20.348 1.00 94.56 83 VAL A O 1
ATOM 672 N N . ASP A 1 84 ? 4.763 -6.051 -21.485 1.00 96.56 84 ASP A N 1
ATOM 673 C CA . ASP A 1 84 ? 5.392 -5.967 -22.806 1.00 96.56 84 ASP A CA 1
ATOM 674 C C . ASP A 1 84 ? 6.221 -4.689 -22.976 1.00 96.56 84 ASP A C 1
ATOM 676 O O . ASP A 1 84 ? 7.368 -4.764 -23.415 1.00 96.56 84 ASP A O 1
ATOM 680 N N . LYS A 1 85 ? 5.744 -3.547 -22.466 1.00 95.94 85 LYS A N 1
ATOM 681 C CA . LYS A 1 85 ? 6.546 -2.315 -22.353 1.00 95.94 85 LYS A CA 1
ATOM 682 C C . LYS A 1 85 ? 7.823 -2.502 -21.519 1.00 95.94 85 LYS A C 1
ATOM 684 O O . LYS A 1 85 ? 8.852 -1.886 -21.803 1.00 95.94 85 LYS A O 1
ATOM 689 N N . TRP A 1 86 ? 7.792 -3.350 -20.485 1.00 95.88 86 TRP A N 1
ATOM 690 C CA . TRP A 1 86 ? 8.995 -3.700 -19.721 1.00 95.88 86 TRP A CA 1
ATOM 691 C C . TRP A 1 86 ? 9.897 -4.716 -20.437 1.00 95.88 86 TRP A C 1
ATOM 693 O O . TRP A 1 86 ? 11.110 -4.644 -20.231 1.00 95.88 86 TRP A O 1
ATOM 703 N N . LYS A 1 87 ? 9.361 -5.614 -21.281 1.00 96.19 87 LYS A N 1
ATOM 704 C CA . LYS A 1 87 ? 10.158 -6.511 -22.146 1.00 96.19 87 LYS A CA 1
ATOM 705 C C . LYS A 1 87 ? 10.925 -5.702 -23.188 1.00 96.19 87 LYS A C 1
ATOM 707 O O . LYS A 1 87 ? 12.148 -5.778 -23.216 1.00 96.19 87 LYS A O 1
ATOM 712 N N . GLU A 1 88 ? 10.221 -4.861 -23.943 1.00 96.50 88 GLU A N 1
ATOM 713 C CA . GLU A 1 88 ? 10.790 -3.974 -24.963 1.00 96.50 88 GLU A CA 1
ATOM 714 C C . GLU A 1 88 ? 11.922 -3.120 -24.369 1.00 96.50 88 GLU A C 1
ATOM 716 O O . GLU A 1 88 ? 13.063 -3.166 -24.830 1.00 96.50 88 GLU A O 1
ATOM 721 N N . LYS A 1 89 ? 11.657 -2.434 -23.246 1.00 93.69 89 LYS A N 1
ATOM 722 C CA . LYS A 1 89 ? 12.681 -1.650 -22.542 1.00 93.69 89 LYS A CA 1
ATOM 723 C C . LYS A 1 89 ? 13.845 -2.507 -22.026 1.00 93.69 89 LYS A C 1
ATOM 725 O O . LYS A 1 89 ? 14.980 -2.040 -21.996 1.00 93.69 89 LYS A O 1
ATOM 730 N N . HIS A 1 90 ? 13.608 -3.745 -21.598 1.00 94.00 90 HIS A N 1
ATOM 731 C CA . HIS A 1 90 ? 14.674 -4.653 -21.166 1.00 94.00 90 HIS A CA 1
ATOM 732 C C . HIS A 1 90 ? 15.559 -5.115 -22.338 1.00 94.00 90 HIS A C 1
ATOM 734 O O . HIS A 1 90 ? 16.767 -5.258 -22.157 1.00 94.00 90 HIS A O 1
ATOM 740 N N . GLU A 1 91 ? 14.993 -5.301 -23.529 1.00 94.50 91 GLU A N 1
ATOM 741 C CA . GLU A 1 91 ? 15.716 -5.681 -24.750 1.00 94.50 91 GLU A CA 1
ATOM 742 C C . GLU A 1 91 ? 16.488 -4.502 -25.357 1.00 94.50 91 GLU A C 1
ATOM 744 O O . GLU A 1 91 ? 17.663 -4.658 -25.698 1.00 94.50 91 GLU A O 1
ATOM 749 N N . GLN A 1 92 ? 15.907 -3.298 -25.357 1.00 93.06 92 GLN A N 1
ATOM 750 C CA . GLN A 1 92 ? 16.618 -2.048 -25.657 1.00 93.06 92 GLN A CA 1
ATOM 751 C C . GLN A 1 92 ? 17.834 -1.876 -24.731 1.00 93.06 92 GLN A C 1
ATOM 753 O O . GLN A 1 92 ? 18.966 -1.789 -25.199 1.00 93.06 92 GLN A O 1
ATOM 758 N N . LEU A 1 93 ? 17.632 -1.936 -23.406 1.00 91.56 93 LEU A N 1
ATOM 759 C CA . LEU A 1 93 ? 18.710 -1.782 -22.416 1.00 91.56 93 LEU A CA 1
ATOM 760 C C . LEU A 1 93 ? 19.778 -2.893 -22.472 1.00 91.56 93 LEU A C 1
ATOM 762 O O . LEU A 1 93 ? 20.879 -2.687 -21.966 1.00 91.56 93 LEU A O 1
ATOM 766 N N . LYS A 1 94 ? 19.470 -4.067 -23.041 1.00 90.56 94 LYS A N 1
ATOM 767 C CA . LYS A 1 94 ? 20.450 -5.134 -23.326 1.00 90.56 94 LYS A CA 1
ATOM 768 C C . LYS A 1 94 ? 21.290 -4.856 -24.573 1.00 90.56 94 LYS A C 1
ATOM 770 O O . LYS A 1 94 ? 22.427 -5.315 -24.629 1.00 90.56 94 LYS A O 1
ATOM 775 N N . SER A 1 95 ? 20.703 -4.194 -25.567 1.00 88.62 95 SER A N 1
ATOM 776 C CA . SER A 1 95 ? 21.288 -4.019 -26.901 1.00 88.62 95 SER A CA 1
ATOM 777 C C . SER A 1 95 ? 22.180 -2.780 -26.986 1.00 88.62 95 SER A C 1
ATOM 779 O O . SER A 1 95 ? 23.142 -2.769 -27.750 1.00 88.62 95 SER A O 1
ATOM 781 N N . THR A 1 96 ? 21.901 -1.748 -26.185 1.00 87.81 96 THR A N 1
ATOM 782 C CA . THR A 1 96 ? 22.736 -0.543 -26.123 1.00 87.81 96 THR A CA 1
ATOM 783 C C . THR A 1 96 ? 24.058 -0.816 -25.382 1.00 87.81 96 THR A C 1
ATOM 785 O O . THR A 1 96 ? 24.023 -1.269 -24.232 1.00 87.81 96 THR A O 1
ATOM 788 N N . PRO A 1 97 ? 25.230 -0.512 -25.978 1.00 80.81 97 PRO A N 1
ATOM 789 C CA . PRO A 1 97 ? 26.521 -0.628 -25.299 1.00 80.81 97 PRO A CA 1
ATOM 790 C C . PRO A 1 97 ? 26.648 0.347 -24.115 1.00 80.81 97 PRO A C 1
ATOM 792 O O . PRO A 1 97 ? 25.890 1.305 -23.987 1.00 80.81 97 PRO A O 1
ATOM 795 N N . ASP A 1 98 ? 27.602 0.068 -23.223 1.00 81.38 98 ASP A N 1
ATOM 796 C CA . ASP A 1 98 ? 27.966 0.854 -22.027 1.00 81.38 98 ASP A CA 1
ATOM 797 C C . ASP A 1 98 ? 26.856 1.167 -20.998 1.00 81.38 98 ASP A C 1
ATOM 799 O O . ASP A 1 98 ? 27.136 1.724 -19.930 1.00 81.38 98 ASP A O 1
ATOM 803 N N . ILE A 1 99 ? 25.617 0.713 -21.217 1.00 84.69 99 ILE A N 1
ATOM 804 C CA . ILE A 1 99 ? 24.542 0.830 -20.231 1.00 84.69 99 ILE A CA 1
ATOM 805 C C . ILE A 1 99 ? 24.883 0.074 -18.942 1.00 84.69 99 ILE A C 1
ATOM 807 O O . ILE A 1 99 ? 25.322 -1.082 -18.914 1.00 84.69 99 ILE A O 1
ATOM 811 N N . ALA A 1 100 ? 24.615 0.731 -17.812 1.00 82.94 100 ALA A N 1
ATOM 812 C CA . ALA A 1 100 ? 24.805 0.146 -16.499 1.00 82.94 100 ALA A CA 1
ATOM 813 C C . ALA A 1 100 ? 23.962 -1.133 -16.342 1.00 82.94 100 ALA A C 1
ATOM 815 O O . ALA A 1 100 ? 22.733 -1.079 -16.307 1.00 82.94 100 ALA A O 1
ATOM 816 N N . ARG A 1 101 ? 24.619 -2.281 -16.106 1.00 84.88 101 ARG A N 1
ATOM 817 C CA . ARG A 1 101 ? 23.980 -3.595 -15.832 1.00 84.88 101 ARG A CA 1
ATOM 818 C C . ARG A 1 101 ? 22.877 -3.545 -14.756 1.00 84.88 101 ARG A C 1
ATOM 820 O O . ARG A 1 101 ? 21.992 -4.395 -14.724 1.00 84.88 101 ARG A O 1
ATOM 827 N N . GLN A 1 102 ? 22.922 -2.540 -13.880 1.00 80.44 102 GLN A N 1
ATOM 828 C CA . GLN A 1 102 ? 21.892 -2.229 -12.889 1.00 80.44 102 GLN A CA 1
ATOM 829 C C . GLN A 1 102 ? 20.532 -1.857 -13.514 1.00 80.44 102 GLN A C 1
ATOM 831 O O . GLN A 1 102 ? 19.503 -2.297 -13.001 1.00 80.44 102 GLN A O 1
ATOM 836 N N . ALA A 1 103 ? 20.516 -1.087 -14.606 1.00 86.75 103 ALA A N 1
ATOM 837 C CA . ALA A 1 103 ? 19.299 -0.710 -15.323 1.00 86.75 103 ALA A CA 1
ATOM 838 C C . ALA A 1 103 ? 18.666 -1.933 -16.003 1.00 86.75 103 ALA A C 1
ATOM 840 O O . ALA A 1 103 ? 17.481 -2.195 -15.800 1.00 86.75 103 ALA A O 1
ATOM 841 N N . VAL A 1 104 ? 19.482 -2.744 -16.692 1.00 87.88 104 VAL A N 1
ATOM 842 C CA . VAL A 1 104 ? 19.081 -4.032 -17.292 1.00 87.88 104 VAL A CA 1
ATOM 843 C C . VAL A 1 104 ? 18.444 -4.950 -16.246 1.00 87.88 104 VAL A C 1
ATOM 845 O O . VAL A 1 104 ? 17.323 -5.420 -16.427 1.00 87.88 104 VAL A O 1
ATOM 848 N N . PHE A 1 105 ? 19.114 -5.149 -15.104 1.00 87.69 105 PHE A N 1
ATOM 849 C CA . PHE A 1 105 ? 18.590 -5.953 -13.996 1.00 87.69 105 PHE A CA 1
ATOM 850 C C . PHE A 1 105 ? 17.258 -5.410 -13.455 1.00 87.69 105 PHE A C 1
ATOM 852 O O . PHE A 1 105 ? 16.342 -6.180 -13.168 1.00 87.69 105 PHE A O 1
ATOM 859 N N . CYS A 1 106 ? 17.133 -4.089 -13.314 1.00 86.62 106 CYS A N 1
ATOM 860 C CA . CYS A 1 106 ? 15.903 -3.454 -12.852 1.00 86.62 106 CYS A CA 1
ATOM 861 C C . CYS A 1 106 ? 14.741 -3.611 -13.845 1.00 86.62 106 CYS A C 1
ATOM 863 O O . CYS A 1 106 ? 13.627 -3.881 -13.400 1.00 86.62 106 CYS A O 1
ATOM 865 N N . ALA A 1 107 ? 14.983 -3.503 -15.154 1.00 89.69 107 ALA A N 1
ATOM 866 C CA . ALA A 1 107 ? 13.968 -3.754 -16.178 1.00 89.69 107 ALA A CA 1
ATOM 867 C C . ALA A 1 107 ? 13.549 -5.235 -16.196 1.00 89.69 107 ALA A C 1
ATOM 869 O O . ALA A 1 107 ? 12.361 -5.535 -16.083 1.00 89.69 107 ALA A O 1
ATOM 870 N N . ASN A 1 108 ? 14.513 -6.166 -16.183 1.00 92.38 108 ASN A N 1
ATOM 871 C CA . ASN A 1 108 ? 14.247 -7.605 -16.073 1.00 92.38 108 ASN A CA 1
ATOM 872 C C . ASN A 1 108 ? 13.419 -7.952 -14.823 1.00 92.38 108 ASN A C 1
ATOM 874 O O . ASN A 1 108 ? 12.519 -8.787 -14.862 1.00 92.38 108 ASN A O 1
ATOM 878 N N . ARG A 1 109 ? 13.678 -7.274 -13.694 1.00 92.06 109 ARG A N 1
ATOM 879 C CA . ARG A 1 109 ? 12.882 -7.440 -12.471 1.00 92.06 109 ARG A CA 1
ATOM 880 C C . ARG A 1 109 ? 11.419 -7.041 -12.681 1.00 92.06 109 ARG A C 1
ATOM 882 O O . ARG A 1 109 ? 10.555 -7.710 -12.126 1.00 92.06 109 ARG A O 1
ATOM 889 N N . GLN A 1 110 ? 11.129 -5.993 -13.454 1.00 93.69 110 GLN A N 1
ATOM 890 C CA . GLN A 1 110 ? 9.748 -5.598 -13.755 1.00 93.69 110 GLN A CA 1
ATOM 891 C C . GLN A 1 110 ? 9.064 -6.583 -14.713 1.00 93.69 110 GLN A C 1
ATOM 893 O O . GLN A 1 110 ? 7.906 -6.916 -14.472 1.00 93.69 110 GLN A O 1
ATOM 898 N N . VAL A 1 111 ? 9.777 -7.134 -15.705 1.00 94.31 111 VAL A N 1
ATOM 899 C CA . VAL A 1 111 ? 9.273 -8.241 -16.549 1.00 94.31 111 VAL A CA 1
ATOM 900 C C . VAL A 1 111 ? 8.909 -9.455 -15.689 1.00 94.31 111 VAL A C 1
ATOM 902 O O . VAL A 1 111 ? 7.787 -9.950 -15.757 1.00 94.31 111 VAL A O 1
ATOM 905 N N . ASN A 1 112 ? 9.815 -9.877 -14.801 1.00 94.25 112 ASN A N 1
ATOM 906 C CA . ASN A 1 112 ? 9.589 -11.005 -13.894 1.00 94.25 112 ASN A CA 1
ATOM 907 C C . ASN A 1 112 ? 8.425 -10.763 -12.917 1.00 94.25 112 ASN A C 1
ATOM 909 O O . ASN A 1 112 ? 7.738 -11.710 -12.545 1.00 94.25 112 ASN A O 1
ATOM 913 N N . ARG A 1 113 ? 8.177 -9.510 -12.504 1.00 95.44 113 ARG A N 1
ATOM 914 C CA . ARG A 1 113 ? 6.981 -9.142 -11.724 1.00 95.44 113 ARG A CA 1
ATOM 915 C C . ARG A 1 113 ? 5.704 -9.354 -12.532 1.00 95.44 113 ARG A C 1
ATOM 917 O O . ARG A 1 113 ? 4.789 -9.999 -12.035 1.00 95.44 113 ARG A O 1
ATOM 924 N N . GLY A 1 114 ? 5.674 -8.849 -13.764 1.00 96.12 114 GLY A N 1
ATOM 925 C CA . GLY A 1 114 ? 4.530 -8.953 -14.667 1.00 96.12 114 GLY A CA 1
ATOM 926 C C . GLY A 1 114 ? 4.174 -10.398 -14.980 1.00 96.12 114 GLY A C 1
ATOM 927 O O . GLY A 1 114 ? 3.047 -10.816 -14.741 1.00 96.12 114 GLY A O 1
ATOM 928 N N . GLN A 1 115 ? 5.169 -11.195 -15.378 1.00 95.81 115 GLN A N 1
ATOM 929 C CA . GLN A 1 115 ? 4.988 -12.626 -15.626 1.00 95.81 115 GLN A CA 1
ATOM 930 C C . GLN A 1 115 ? 4.450 -13.369 -14.393 1.00 95.81 115 GLN A C 1
ATOM 932 O O . GLN A 1 115 ? 3.646 -14.285 -14.538 1.00 95.81 115 GLN A O 1
ATOM 937 N N . ARG A 1 116 ? 4.838 -12.961 -13.176 1.00 96.25 116 ARG A N 1
ATOM 938 C CA . ARG A 1 116 ? 4.303 -13.538 -11.933 1.00 96.25 116 ARG A CA 1
ATOM 939 C C . ARG A 1 116 ? 2.820 -13.220 -11.735 1.00 96.25 116 ARG A C 1
ATOM 941 O O . ARG A 1 116 ? 2.069 -14.109 -11.353 1.00 96.25 116 ARG A O 1
ATOM 948 N N . ILE A 1 117 ? 2.384 -11.997 -12.053 1.00 97.12 117 ILE A N 1
ATOM 949 C CA . ILE A 1 117 ? 0.956 -11.637 -12.050 1.00 97.12 117 ILE A CA 1
ATOM 950 C C . ILE A 1 117 ? 0.205 -12.472 -13.094 1.00 97.12 117 ILE A C 1
ATOM 952 O O . ILE A 1 117 ? -0.789 -13.098 -12.754 1.00 97.12 117 ILE A O 1
ATOM 956 N N . THR A 1 118 ? 0.697 -12.551 -14.334 1.00 96.31 118 THR A N 1
ATOM 957 C CA . THR A 1 118 ? 0.064 -13.336 -15.411 1.00 96.31 118 THR A CA 1
ATOM 958 C C . THR A 1 118 ? -0.036 -14.828 -15.066 1.00 96.31 118 THR A C 1
ATOM 960 O O . THR A 1 118 ? -1.056 -15.458 -15.338 1.00 96.31 118 THR A O 1
ATOM 963 N N . ASN A 1 119 ? 0.990 -15.404 -14.431 1.00 95.81 119 ASN A N 1
ATOM 964 C CA . ASN A 1 119 ? 0.962 -16.792 -13.962 1.00 95.81 119 ASN A CA 1
ATOM 965 C C . ASN A 1 119 ? -0.070 -16.990 -12.839 1.00 95.81 119 ASN A C 1
ATOM 967 O O . ASN A 1 119 ? -0.793 -17.980 -12.845 1.00 95.81 119 ASN A O 1
ATOM 971 N N . PHE A 1 120 ? -0.161 -16.045 -11.901 1.00 95.94 120 PHE A N 1
ATOM 972 C CA . PHE A 1 120 ? -1.130 -16.046 -10.801 1.00 95.94 120 PHE A CA 1
ATOM 973 C C . PHE A 1 120 ? -2.580 -15.912 -11.308 1.00 95.94 120 PHE A C 1
ATOM 975 O O . PHE A 1 120 ? -3.429 -16.725 -10.949 1.00 95.94 120 PHE A O 1
ATOM 982 N N . LEU A 1 121 ? -2.853 -14.977 -12.229 1.00 95.12 121 LEU A N 1
ATOM 983 C CA . LEU A 1 121 ? -4.168 -14.822 -12.871 1.00 95.12 121 LEU A CA 1
ATOM 984 C C . LEU A 1 121 ? -4.634 -16.113 -13.557 1.00 95.12 121 LEU A C 1
ATOM 986 O O . LEU A 1 121 ? -5.809 -16.470 -13.469 1.00 95.12 121 LEU A O 1
ATOM 990 N N . LYS A 1 122 ? -3.719 -16.848 -14.197 1.00 94.31 122 LYS A N 1
ATOM 991 C CA . LYS A 1 122 ? -4.036 -18.085 -14.926 1.00 94.31 122 LYS A CA 1
ATOM 992 C C . LYS A 1 122 ? -4.172 -19.293 -13.999 1.00 94.31 122 LYS A C 1
ATOM 994 O O . LYS A 1 122 ? -5.206 -19.957 -14.031 1.00 94.31 122 LYS A O 1
ATOM 999 N N . ASN A 1 123 ? -3.178 -19.534 -13.147 1.00 93.44 123 ASN A N 1
ATOM 1000 C CA . ASN A 1 123 ? -2.985 -20.822 -12.476 1.00 93.44 123 ASN A CA 1
ATOM 1001 C C . ASN A 1 123 ? -3.678 -20.952 -11.110 1.00 93.44 123 ASN A C 1
ATOM 1003 O O . ASN A 1 123 ? -3.721 -22.056 -10.577 1.00 93.44 123 ASN A O 1
ATOM 1007 N N . GLU A 1 124 ? -4.169 -19.864 -10.508 1.00 94.19 124 GLU A N 1
ATOM 1008 C CA . GLU A 1 124 ? -4.850 -19.942 -9.208 1.00 94.19 124 GLU A CA 1
ATOM 1009 C C . GLU A 1 124 ? -6.342 -20.261 -9.330 1.00 94.19 124 GLU A C 1
ATOM 1011 O O . GLU A 1 124 ? -6.998 -19.849 -10.285 1.00 94.19 124 GLU A O 1
ATOM 1016 N N . ASN A 1 125 ? -6.901 -20.923 -8.313 1.00 93.62 125 ASN A N 1
ATOM 1017 C CA . ASN A 1 125 ? -8.309 -21.343 -8.266 1.00 93.62 125 ASN A CA 1
ATOM 1018 C C . ASN A 1 125 ? -9.296 -20.202 -7.930 1.00 93.62 125 ASN A C 1
ATOM 1020 O O . ASN A 1 125 ? -10.470 -20.460 -7.693 1.00 93.62 125 ASN A O 1
ATOM 1024 N N . PHE A 1 126 ? -8.841 -18.947 -7.901 1.00 95.62 126 PHE A N 1
ATOM 1025 C CA . PHE A 1 126 ? -9.664 -17.764 -7.642 1.00 95.62 126 PHE A CA 1
ATOM 1026 C C . PHE A 1 126 ? -9.229 -16.601 -8.539 1.00 95.62 126 PHE A C 1
ATOM 1028 O O . PHE A 1 126 ? -8.079 -16.530 -8.976 1.00 95.62 126 PHE A O 1
ATOM 1035 N N . HIS A 1 127 ? -10.146 -15.678 -8.811 1.00 96.25 127 HIS A N 1
ATOM 1036 C CA . HIS A 1 127 ? -9.842 -14.398 -9.438 1.00 96.25 127 HIS A CA 1
ATOM 1037 C C . HIS A 1 127 ? -9.548 -13.339 -8.359 1.00 96.25 127 HIS A C 1
ATOM 1039 O O . HIS A 1 127 ? -10.202 -13.354 -7.316 1.00 96.25 127 HIS A O 1
ATOM 1045 N N . PRO A 1 128 ? -8.651 -12.357 -8.576 1.00 95.88 128 PRO A N 1
ATOM 1046 C CA . PRO A 1 128 ? -8.343 -11.336 -7.566 1.00 95.88 128 PRO A CA 1
ATOM 1047 C C . PRO A 1 128 ? -9.542 -10.489 -7.111 1.00 95.88 128 PRO A C 1
ATOM 1049 O O . PRO A 1 128 ? -9.522 -9.958 -6.005 1.00 95.88 128 PRO A O 1
ATOM 1052 N N . TYR A 1 129 ? -10.615 -10.405 -7.905 1.00 96.19 129 TYR A N 1
ATOM 1053 C CA . TYR A 1 129 ? -11.869 -9.765 -7.482 1.00 96.19 129 TYR A CA 1
ATOM 1054 C C . TYR A 1 129 ? -12.676 -10.566 -6.439 1.00 96.19 129 TYR A C 1
ATOM 1056 O O . TYR A 1 129 ? -13.549 -10.001 -5.794 1.00 96.19 129 TYR A O 1
ATOM 1064 N N . GLN A 1 130 ? -12.346 -11.842 -6.201 1.00 95.69 130 GLN A N 1
ATOM 1065 C CA . GLN A 1 130 ? -12.869 -12.667 -5.095 1.00 95.69 130 GLN A CA 1
ATOM 1066 C C . GLN A 1 130 ? -12.018 -12.564 -3.819 1.00 95.69 130 GLN A C 1
ATOM 1068 O O . GLN A 1 130 ? -12.217 -13.322 -2.865 1.00 95.69 130 GLN A O 1
ATOM 1073 N N . PHE A 1 131 ? -10.989 -11.715 -3.807 1.00 95.38 131 PHE A N 1
ATOM 1074 C CA . PHE A 1 131 ? -10.051 -11.665 -2.690 1.00 95.38 131 PHE A CA 1
ATOM 1075 C C . PHE A 1 131 ? -10.682 -11.062 -1.424 1.00 95.38 131 PHE A C 1
ATOM 1077 O O . PHE A 1 131 ? -10.361 -11.501 -0.323 1.00 95.38 131 PHE A O 1
ATOM 1084 N N . VAL A 1 132 ? -11.625 -10.128 -1.591 1.00 95.06 132 VAL A N 1
ATOM 1085 C CA . VAL A 1 132 ? -12.460 -9.504 -0.546 1.00 95.06 132 VAL A CA 1
ATOM 1086 C C . VAL A 1 132 ? -13.904 -9.353 -1.045 1.00 95.06 132 VAL A C 1
ATOM 1088 O O . VAL A 1 132 ? -14.144 -9.494 -2.243 1.00 95.06 132 VAL A O 1
ATOM 1091 N N . GLY A 1 133 ? -14.862 -9.069 -0.155 1.00 95.50 133 GLY A N 1
ATOM 1092 C CA . GLY A 1 133 ? -16.269 -8.876 -0.531 1.00 95.50 133 GLY A CA 1
ATOM 1093 C C . GLY A 1 133 ? -16.504 -7.635 -1.402 1.00 95.50 133 GLY A C 1
ATOM 1094 O O . GLY A 1 133 ? -15.678 -6.716 -1.429 1.00 95.50 133 GLY A O 1
ATOM 1095 N N . LYS A 1 134 ? -17.654 -7.587 -2.098 1.00 95.19 134 LYS A N 1
ATOM 1096 C CA . LYS A 1 134 ? -17.970 -6.542 -3.093 1.00 95.19 134 LYS A CA 1
ATOM 1097 C C . LYS A 1 134 ? -17.821 -5.117 -2.556 1.00 95.19 134 LYS A C 1
ATOM 1099 O O . LYS A 1 134 ? -17.233 -4.288 -3.239 1.00 95.19 134 LYS A O 1
ATOM 1104 N N . GLU A 1 135 ? -18.279 -4.840 -1.337 1.00 93.31 135 GLU A N 1
ATOM 1105 C CA . GLU A 1 135 ? -18.189 -3.508 -0.718 1.00 93.31 135 GLU A CA 1
ATOM 1106 C C . GLU A 1 135 ? -16.736 -3.037 -0.549 1.00 93.31 135 GLU A C 1
ATOM 1108 O O . GLU A 1 135 ? -16.375 -1.917 -0.921 1.00 93.31 135 GLU A O 1
ATOM 1113 N N . MET A 1 136 ? -15.868 -3.916 -0.035 1.00 93.62 136 MET A N 1
ATOM 1114 C CA . MET A 1 136 ? -14.448 -3.615 0.134 1.00 93.62 136 MET A CA 1
ATOM 1115 C C . MET A 1 136 ? -13.727 -3.543 -1.217 1.00 93.62 1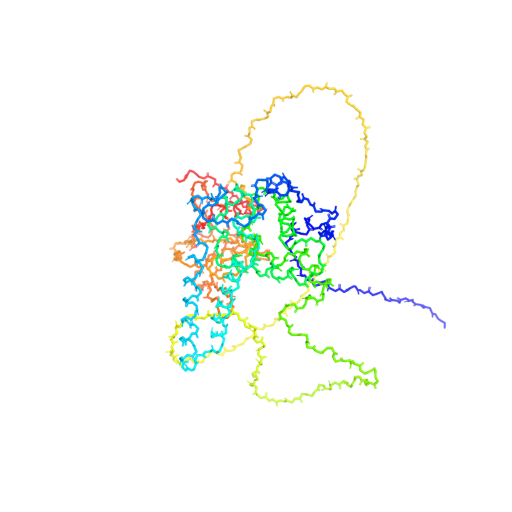36 MET A C 1
ATOM 1117 O O . MET A 1 136 ? -12.844 -2.699 -1.388 1.00 93.62 136 MET A O 1
ATOM 1121 N N . MET A 1 137 ? -14.120 -4.378 -2.187 1.00 95.06 137 MET A N 1
ATOM 1122 C CA . MET A 1 137 ? -13.618 -4.274 -3.554 1.00 95.06 137 MET A CA 1
ATOM 1123 C C . MET A 1 137 ? -13.986 -2.915 -4.153 1.00 95.06 137 MET A C 1
ATOM 1125 O O . MET A 1 137 ? -13.084 -2.198 -4.561 1.00 95.06 137 MET A O 1
ATOM 1129 N N . ALA A 1 138 ? -15.252 -2.492 -4.115 1.00 94.12 138 ALA A N 1
ATOM 1130 C CA . ALA A 1 138 ? -15.694 -1.187 -4.614 1.00 94.12 138 ALA A CA 1
ATOM 1131 C C . ALA A 1 138 ? -14.941 -0.018 -3.945 1.00 94.12 138 ALA A C 1
ATOM 1133 O O . ALA A 1 138 ? -14.406 0.848 -4.638 1.00 94.12 138 ALA A O 1
ATOM 1134 N N . LYS A 1 139 ? -14.789 -0.041 -2.609 1.00 93.88 139 LYS A N 1
ATOM 1135 C CA . LYS A 1 139 ? -14.060 0.985 -1.832 1.00 93.88 139 LYS A CA 1
ATOM 1136 C C . LYS A 1 139 ? -12.591 1.153 -2.252 1.00 93.88 139 LYS A C 1
ATOM 1138 O O . LYS A 1 139 ? -12.035 2.239 -2.085 1.00 93.88 139 LYS A O 1
ATOM 1143 N N . PHE A 1 140 ? -11.944 0.109 -2.783 1.00 94.69 140 PHE A N 1
ATOM 1144 C CA . PHE A 1 140 ? -10.508 0.123 -3.099 1.00 94.69 140 PHE A CA 1
ATOM 1145 C C . PHE A 1 140 ? -10.146 -0.186 -4.561 1.00 94.69 140 PHE A C 1
ATOM 1147 O O . PHE A 1 140 ? -8.984 -0.004 -4.929 1.00 94.69 140 PHE A O 1
ATOM 1154 N N . TYR A 1 141 ? -11.107 -0.572 -5.399 1.00 92.94 141 TYR A N 1
ATOM 1155 C CA . TYR A 1 141 ? -10.984 -1.151 -6.745 1.00 92.94 141 TYR A CA 1
ATOM 1156 C C . TYR A 1 141 ? -9.802 -0.610 -7.568 1.00 92.94 141 TYR A C 1
ATOM 1158 O O . TYR A 1 141 ? -8.793 -1.303 -7.732 1.00 92.94 141 TYR A O 1
ATOM 1166 N N . LYS A 1 142 ? -9.858 0.658 -8.002 1.00 91.12 142 LYS A N 1
ATOM 1167 C CA . LYS A 1 142 ? -8.815 1.292 -8.837 1.00 91.12 142 LYS A CA 1
ATOM 1168 C C . LYS A 1 142 ? -7.432 1.378 -8.174 1.00 91.12 142 LYS A C 1
ATOM 1170 O O . LYS A 1 142 ? -6.429 1.525 -8.865 1.00 91.12 142 LYS A O 1
ATOM 1175 N N . THR A 1 143 ? -7.353 1.276 -6.846 1.00 92.75 143 THR A N 1
ATOM 1176 C CA . THR A 1 143 ? -6.077 1.227 -6.110 1.00 92.75 143 THR A CA 1
ATOM 1177 C C . THR A 1 143 ? -5.582 -0.197 -5.855 1.00 92.75 143 THR A C 1
ATOM 1179 O O . THR A 1 143 ? -4.376 -0.385 -5.722 1.00 92.75 143 THR A O 1
ATOM 1182 N N . PHE A 1 144 ? -6.469 -1.195 -5.812 1.00 93.94 144 PHE A N 1
ATOM 1183 C CA . PHE A 1 144 ? -6.122 -2.595 -5.551 1.00 93.94 144 PHE A CA 1
ATOM 1184 C C . PHE A 1 144 ? -5.510 -3.265 -6.789 1.00 93.94 144 PHE A C 1
ATOM 1186 O O . PHE A 1 144 ? -4.464 -3.904 -6.694 1.00 93.94 144 PHE A O 1
ATOM 1193 N N . ILE A 1 145 ? -6.097 -3.024 -7.965 1.00 93.12 145 ILE A N 1
ATOM 1194 C CA . ILE A 1 145 ? -5.704 -3.627 -9.254 1.00 93.12 145 ILE A 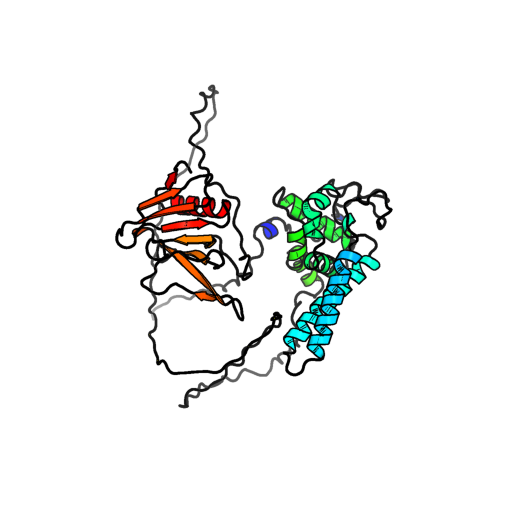CA 1
ATOM 1195 C C . ILE A 1 145 ? -4.378 -3.105 -9.837 1.00 93.12 145 ILE A C 1
ATOM 1197 O O . ILE A 1 145 ? -4.003 -3.471 -10.950 1.00 93.12 145 ILE A O 1
ATOM 1201 N N . ASN A 1 146 ? -3.654 -2.235 -9.124 1.00 91.62 146 ASN A N 1
ATOM 1202 C CA . ASN A 1 146 ? -2.404 -1.669 -9.630 1.00 91.62 146 ASN A CA 1
ATOM 1203 C C . ASN A 1 146 ? -1.282 -2.726 -9.699 1.00 91.62 146 ASN A C 1
ATOM 1205 O O . ASN A 1 146 ? -1.232 -3.658 -8.897 1.00 91.62 146 ASN A O 1
ATOM 1209 N N . TYR A 1 147 ? -0.341 -2.540 -10.628 1.00 92.12 147 TYR A N 1
ATOM 1210 C CA . TYR A 1 147 ? 0.721 -3.503 -10.948 1.00 92.12 147 TYR A CA 1
ATOM 1211 C C . TYR A 1 147 ? 1.571 -3.940 -9.741 1.00 92.12 147 TYR A C 1
ATOM 1213 O O . TYR A 1 147 ? 1.889 -5.120 -9.604 1.00 92.12 147 TYR A O 1
ATOM 1221 N N . ASP A 1 148 ? 1.937 -3.018 -8.844 1.00 91.38 148 ASP A N 1
ATOM 1222 C CA . ASP A 1 148 ? 2.789 -3.332 -7.692 1.00 91.38 148 ASP A CA 1
ATOM 1223 C C . ASP A 1 148 ? 2.005 -4.027 -6.561 1.00 91.38 148 ASP A C 1
ATOM 1225 O O . ASP A 1 148 ? 2.525 -4.963 -5.950 1.00 91.38 148 ASP A O 1
ATOM 1229 N N . THR A 1 149 ? 0.739 -3.654 -6.331 1.00 94.25 149 THR A N 1
ATOM 1230 C CA . THR A 1 149 ? -0.159 -4.350 -5.386 1.00 94.25 149 THR A CA 1
ATOM 1231 C C . THR A 1 149 ? -0.533 -5.746 -5.895 1.00 94.25 149 THR A C 1
ATOM 1233 O O . THR A 1 149 ? -0.434 -6.711 -5.137 1.00 94.25 149 THR A O 1
ATOM 1236 N N . MET A 1 150 ? -0.839 -5.896 -7.188 1.00 94.81 150 MET A N 1
ATOM 1237 C CA . MET A 1 150 ? -1.086 -7.194 -7.828 1.00 94.81 150 MET A CA 1
ATOM 1238 C C . MET A 1 150 ? 0.149 -8.103 -7.801 1.00 94.81 150 MET A C 1
ATOM 1240 O O . MET A 1 150 ? 0.046 -9.268 -7.414 1.00 94.81 150 MET A O 1
ATOM 1244 N N . PHE A 1 151 ? 1.339 -7.577 -8.125 1.00 95.94 151 PHE A N 1
ATOM 1245 C CA . PHE A 1 151 ? 2.592 -8.327 -7.975 1.00 95.94 151 PHE A CA 1
ATOM 1246 C C . PHE A 1 151 ? 2.816 -8.769 -6.528 1.00 95.94 151 PHE A C 1
ATOM 1248 O O . PHE A 1 151 ? 3.323 -9.869 -6.285 1.00 95.94 151 PHE A O 1
ATOM 1255 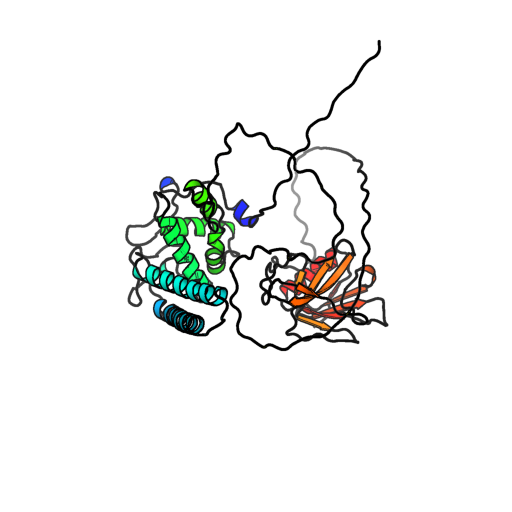N N . ARG A 1 152 ? 2.480 -7.914 -5.559 1.00 95.56 152 ARG A N 1
ATOM 1256 C CA . ARG A 1 152 ? 2.683 -8.202 -4.143 1.00 95.56 152 ARG A CA 1
ATOM 1257 C C . ARG A 1 152 ? 1.745 -9.294 -3.638 1.00 95.56 152 ARG A C 1
ATOM 1259 O O . ARG A 1 152 ? 2.234 -10.210 -2.980 1.00 95.56 152 ARG A O 1
ATOM 1266 N N . LEU A 1 153 ? 0.462 -9.234 -3.998 1.00 96.19 153 LEU A N 1
ATOM 1267 C CA . LEU A 1 153 ? -0.522 -10.278 -3.716 1.00 96.19 153 LEU A CA 1
ATOM 1268 C C . LEU A 1 153 ? -0.060 -11.631 -4.275 1.00 96.19 153 LEU A C 1
ATOM 1270 O O . LEU A 1 153 ? 0.150 -12.568 -3.505 1.00 96.19 153 LEU A O 1
ATOM 1274 N N . ALA A 1 154 ? 0.211 -11.695 -5.584 1.00 96.44 154 ALA A N 1
ATOM 1275 C CA . ALA A 1 154 ? 0.727 -12.894 -6.245 1.00 96.44 154 ALA A CA 1
ATOM 1276 C C . ALA A 1 154 ? 2.007 -13.418 -5.571 1.00 96.44 154 ALA A C 1
ATOM 1278 O O . ALA A 1 154 ? 2.178 -14.616 -5.350 1.00 96.44 154 ALA A O 1
ATOM 1279 N N . SER A 1 155 ? 2.902 -12.505 -5.182 1.00 94.31 155 SER A N 1
ATOM 1280 C CA . SER A 1 155 ? 4.177 -12.864 -4.567 1.00 94.31 155 SER A CA 1
ATOM 1281 C C . SER A 1 155 ? 4.072 -13.471 -3.183 1.00 94.31 155 SER A C 1
ATOM 1283 O O . SER A 1 155 ? 4.889 -14.339 -2.880 1.00 94.31 155 SER A O 1
ATOM 1285 N N . VAL A 1 156 ? 3.132 -12.997 -2.361 1.00 95.06 156 VAL A N 1
ATOM 1286 C CA . VAL A 1 156 ? 2.891 -13.539 -1.020 1.00 95.06 156 VAL A CA 1
ATOM 1287 C C . VAL A 1 156 ? 2.066 -14.823 -1.107 1.00 95.06 156 VAL A C 1
ATOM 1289 O O . VAL A 1 156 ? 2.378 -15.771 -0.398 1.00 95.06 156 VAL A O 1
ATOM 1292 N N . HIS A 1 157 ? 1.105 -14.924 -2.031 1.00 95.81 157 HIS A N 1
ATOM 1293 C CA . HIS A 1 157 ? 0.363 -16.169 -2.269 1.00 95.81 157 HIS A CA 1
ATOM 1294 C C . HIS A 1 157 ? 1.295 -17.326 -2.680 1.00 95.81 157 HIS A C 1
ATOM 1296 O O . HIS A 1 157 ? 1.296 -18.388 -2.061 1.00 95.81 157 HIS A O 1
ATOM 1302 N N . GLU A 1 158 ? 2.184 -17.093 -3.652 1.00 93.31 158 GLU A N 1
ATOM 1303 C CA . GLU A 1 158 ? 3.239 -18.048 -4.029 1.00 93.31 158 GLU A CA 1
ATOM 1304 C C . GLU A 1 158 ? 4.313 -18.272 -2.945 1.00 93.31 158 GLU A C 1
ATOM 1306 O O . GLU A 1 158 ? 5.120 -19.195 -3.062 1.00 93.31 158 GLU A O 1
ATOM 1311 N N . GLU A 1 159 ? 4.409 -17.408 -1.935 1.00 92.25 159 GLU A N 1
ATOM 1312 C CA . GLU A 1 159 ? 5.333 -17.583 -0.810 1.00 92.25 159 GLU A CA 1
ATOM 1313 C C . GLU A 1 159 ? 4.710 -18.459 0.281 1.00 92.25 159 GLU A C 1
ATOM 1315 O O . GLU A 1 159 ? 5.352 -19.406 0.722 1.00 92.25 159 GLU A O 1
ATOM 1320 N N . LEU A 1 160 ? 3.441 -18.218 0.621 1.00 92.44 160 LEU A N 1
ATOM 1321 C CA . LEU A 1 160 ? 2.643 -19.043 1.532 1.00 92.44 160 LEU A CA 1
ATOM 1322 C C . LEU A 1 160 ? 2.548 -20.503 1.056 1.00 92.44 160 LEU A C 1
ATOM 1324 O O . LEU A 1 160 ? 2.649 -21.410 1.872 1.00 92.44 160 LEU A O 1
ATOM 1328 N N . LYS A 1 161 ? 2.489 -20.744 -0.264 1.00 91.69 161 LYS A N 1
ATOM 1329 C CA . LYS A 1 161 ? 2.590 -22.087 -0.886 1.00 91.69 161 LYS A CA 1
ATOM 1330 C C . LYS A 1 161 ? 3.877 -22.874 -0.573 1.00 91.69 161 LYS A C 1
ATOM 1332 O O . LYS A 1 161 ? 3.982 -24.029 -0.974 1.00 91.69 161 LYS A O 1
ATOM 1337 N N . LYS A 1 162 ? 4.880 -22.259 0.063 1.00 89.19 162 LYS A N 1
ATOM 1338 C CA . LYS A 1 162 ? 6.164 -22.888 0.441 1.00 89.19 162 LYS A CA 1
ATOM 1339 C C . LYS A 1 162 ? 6.253 -23.195 1.933 1.00 89.19 162 LYS A C 1
ATOM 1341 O O . LYS A 1 162 ? 7.278 -23.701 2.386 1.00 89.19 162 LYS A O 1
ATOM 1346 N N . PHE A 1 163 ? 5.228 -22.823 2.689 1.00 88.19 163 PHE A N 1
ATOM 1347 C CA . PHE A 1 163 ? 5.105 -23.118 4.103 1.00 88.19 163 PHE A CA 1
ATOM 1348 C C . PHE A 1 163 ? 4.177 -24.321 4.266 1.00 88.19 163 PHE A C 1
ATOM 1350 O O . PHE A 1 163 ? 3.262 -24.527 3.471 1.00 88.19 163 PHE A O 1
ATOM 1357 N N . ASP A 1 164 ? 4.444 -25.118 5.291 1.00 86.12 164 ASP A N 1
ATOM 1358 C CA . ASP A 1 164 ? 3.631 -26.279 5.638 1.00 86.12 164 ASP A CA 1
ATOM 1359 C C . ASP A 1 164 ? 2.451 -25.791 6.491 1.00 86.12 164 ASP A C 1
ATOM 1361 O O . ASP A 1 164 ? 2.610 -25.533 7.687 1.00 86.12 164 ASP A O 1
ATOM 1365 N N . LEU A 1 165 ? 1.317 -25.528 5.829 1.00 90.00 165 LEU A N 1
ATOM 1366 C CA . LEU A 1 165 ? 0.109 -24.925 6.402 1.00 90.00 165 LEU A CA 1
ATOM 1367 C C . LEU A 1 165 ? -1.076 -25.888 6.282 1.00 90.00 165 LEU A C 1
ATOM 1369 O O . LEU A 1 165 ? -1.296 -26.499 5.237 1.00 90.00 165 LEU A O 1
ATOM 1373 N N . ASP A 1 166 ? -1.897 -25.955 7.326 1.00 91.56 166 ASP A N 1
ATOM 1374 C CA . ASP A 1 166 ? -3.143 -26.728 7.364 1.00 91.56 166 ASP A CA 1
ATOM 1375 C C . ASP A 1 166 ? -4.357 -25.970 6.782 1.00 91.56 166 ASP A C 1
ATOM 1377 O O . ASP A 1 166 ? -5.438 -26.549 6.619 1.00 91.56 166 ASP A O 1
ATOM 1381 N N . VAL A 1 167 ? -4.172 -24.696 6.428 1.00 94.38 167 VAL A N 1
ATOM 1382 C CA . VAL A 1 167 ? -5.121 -23.812 5.730 1.00 94.38 167 VAL A CA 1
ATOM 1383 C C . VAL A 1 167 ? -4.600 -23.440 4.342 1.00 94.38 167 VAL A C 1
ATOM 1385 O O . VAL A 1 167 ? -3.395 -23.474 4.089 1.00 94.38 167 VAL A O 1
ATOM 1388 N N . THR A 1 168 ? -5.487 -23.043 3.423 1.00 94.25 168 THR A N 1
ATOM 1389 C CA . THR A 1 168 ? -5.021 -22.602 2.100 1.00 94.25 168 THR A CA 1
ATOM 1390 C C . THR A 1 168 ? -4.295 -21.248 2.193 1.00 94.25 168 THR A C 1
ATOM 1392 O O . THR A 1 168 ? -4.644 -20.410 3.031 1.00 94.25 168 THR A O 1
ATOM 1395 N N . PRO A 1 169 ? -3.330 -20.966 1.297 1.00 95.44 169 PRO A N 1
ATOM 1396 C CA . PRO A 1 169 ? -2.699 -19.649 1.180 1.00 95.44 169 PRO A CA 1
ATOM 1397 C C . PRO A 1 169 ? -3.682 -18.481 1.000 1.00 95.44 169 PRO A C 1
ATOM 1399 O O . PRO A 1 169 ? -3.390 -17.365 1.424 1.00 95.44 169 PRO A O 1
ATOM 1402 N N . LEU A 1 170 ? -4.845 -18.725 0.390 1.00 95.75 170 LEU A N 1
ATOM 1403 C CA . LEU A 1 170 ? -5.899 -17.728 0.211 1.00 95.75 170 LEU A CA 1
ATOM 1404 C C . LEU A 1 170 ? -6.661 -17.468 1.516 1.00 95.75 170 LEU A C 1
ATOM 1406 O O . LEU A 1 170 ? -6.915 -16.314 1.858 1.00 95.75 170 LEU A O 1
ATOM 1410 N N . ASP A 1 171 ? -6.985 -18.516 2.269 1.00 95.88 171 ASP A N 1
ATOM 1411 C CA . ASP A 1 171 ? -7.734 -18.384 3.522 1.00 95.88 171 ASP A CA 1
ATOM 1412 C C . ASP A 1 171 ? -6.855 -17.821 4.645 1.00 95.88 171 ASP A C 1
ATOM 1414 O O . ASP A 1 171 ? -7.325 -16.997 5.428 1.00 95.88 171 ASP A O 1
ATOM 1418 N N . TRP A 1 172 ? -5.554 -18.146 4.650 1.00 96.44 172 TRP A N 1
ATOM 1419 C CA . TRP A 1 172 ? -4.556 -17.475 5.491 1.00 96.44 172 TRP A CA 1
ATOM 1420 C C . TRP A 1 172 ? -4.533 -15.962 5.231 1.00 96.44 172 TRP A C 1
ATOM 1422 O O . TRP A 1 172 ? -4.576 -15.167 6.171 1.00 96.44 172 TRP A O 1
ATOM 1432 N N . LEU A 1 173 ? -4.519 -15.550 3.955 1.00 96.69 173 LEU A N 1
ATOM 1433 C CA . LEU A 1 173 ? -4.558 -14.136 3.571 1.00 96.69 173 LEU A CA 1
ATOM 1434 C C . LEU A 1 173 ? -5.863 -13.463 4.004 1.00 96.69 173 LEU A C 1
ATOM 1436 O O . LEU A 1 173 ? -5.810 -12.399 4.617 1.00 96.69 173 LEU A O 1
ATOM 1440 N N . ARG A 1 174 ? -7.021 -14.075 3.729 1.00 96.62 174 ARG A N 1
ATOM 1441 C CA . ARG A 1 174 ? -8.335 -13.531 4.115 1.00 96.62 174 ARG A CA 1
ATOM 1442 C C . ARG A 1 174 ? -8.476 -13.386 5.630 1.00 96.62 174 ARG A C 1
ATOM 1444 O O . ARG A 1 174 ? -8.914 -12.337 6.103 1.00 96.62 174 ARG A O 1
ATOM 1451 N N . HIS A 1 175 ? -8.052 -14.392 6.394 1.00 96.75 175 HIS A N 1
ATOM 1452 C CA . HIS A 1 175 ? -8.029 -14.326 7.853 1.00 96.75 175 HIS A CA 1
ATOM 1453 C C . HIS A 1 175 ? -7.107 -13.189 8.322 1.00 96.75 175 HIS A C 1
ATOM 1455 O O . HIS A 1 175 ? -7.559 -12.301 9.043 1.00 96.75 175 HIS A O 1
ATOM 1461 N N . ARG A 1 176 ? -5.857 -13.114 7.840 1.00 95.75 176 ARG A N 1
ATOM 1462 C CA . ARG A 1 176 ? -4.928 -12.053 8.264 1.00 95.75 176 ARG A CA 1
ATOM 1463 C C . ARG A 1 176 ? -5.409 -10.641 7.897 1.00 95.75 176 ARG A C 1
ATOM 1465 O O . ARG A 1 176 ? -5.213 -9.706 8.669 1.00 95.75 176 ARG A O 1
ATOM 1472 N N . ILE A 1 177 ? -6.067 -10.480 6.749 1.00 95.12 177 ILE A N 1
ATOM 1473 C CA . ILE A 1 177 ? -6.696 -9.214 6.344 1.00 95.12 177 ILE A CA 1
ATOM 1474 C C . ILE A 1 177 ? -7.847 -8.847 7.280 1.00 95.12 177 ILE A C 1
ATOM 1476 O O . ILE A 1 177 ? -7.950 -7.682 7.647 1.00 95.12 177 ILE A O 1
ATOM 1480 N N . TYR A 1 178 ? -8.668 -9.815 7.699 1.00 95.69 178 TYR A N 1
ATOM 1481 C CA . TYR A 1 178 ? -9.758 -9.576 8.646 1.00 95.69 178 TYR A CA 1
ATOM 1482 C C . TYR A 1 178 ? -9.236 -9.089 9.999 1.00 95.69 178 TYR A C 1
ATOM 1484 O O . TYR A 1 178 ? -9.703 -8.062 10.476 1.00 95.69 178 TYR A O 1
ATOM 1492 N N . GLU A 1 179 ? -8.219 -9.751 10.571 1.00 94.94 179 GL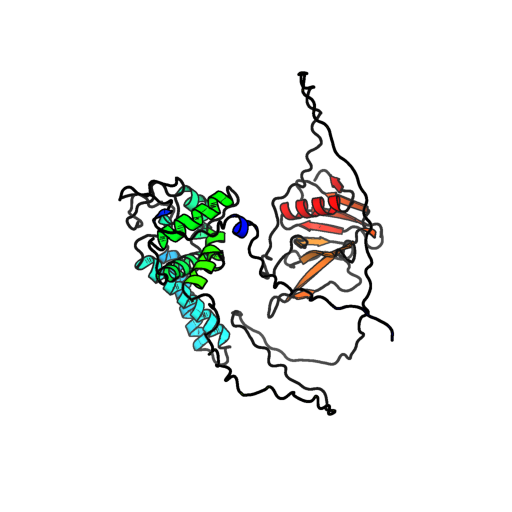U A N 1
ATOM 1493 C CA . GLU A 1 179 ? -7.589 -9.311 11.829 1.00 94.94 179 GLU A CA 1
ATOM 1494 C C . GLU A 1 179 ? -7.180 -7.830 11.758 1.00 94.94 179 GLU A C 1
ATOM 1496 O O . GLU A 1 179 ? -7.503 -7.035 12.640 1.00 94.94 179 GLU A O 1
ATOM 1501 N N . ILE A 1 180 ? -6.490 -7.450 10.677 1.00 94.69 180 ILE A N 1
ATOM 1502 C CA . ILE A 1 180 ? -6.006 -6.084 10.457 1.00 94.69 180 ILE A CA 1
ATOM 1503 C C . ILE A 1 180 ? -7.147 -5.098 10.164 1.00 94.69 180 ILE A C 1
ATOM 1505 O O . ILE A 1 180 ? -7.064 -3.945 10.585 1.00 94.69 180 ILE A O 1
ATOM 1509 N N . ALA A 1 181 ? -8.194 -5.520 9.456 1.00 93.62 181 ALA A N 1
ATOM 1510 C CA . ALA A 1 181 ? -9.337 -4.679 9.125 1.00 93.62 181 ALA A CA 1
ATOM 1511 C C . ALA A 1 181 ? -10.211 -4.388 10.356 1.00 93.62 181 ALA A C 1
ATOM 1513 O O . ALA A 1 181 ? -10.502 -3.221 10.605 1.00 93.62 181 ALA A O 1
ATOM 1514 N N . GLU A 1 182 ? -10.524 -5.394 11.177 1.00 93.00 182 GLU A N 1
ATOM 1515 C CA . GLU A 1 182 ? -11.192 -5.214 12.477 1.00 93.00 182 GLU A CA 1
ATOM 1516 C C . GLU A 1 182 ? -10.361 -4.308 13.397 1.00 93.00 182 GLU A C 1
ATOM 1518 O O . GLU A 1 182 ? -10.858 -3.323 13.940 1.00 93.00 182 GLU A O 1
ATOM 1523 N N . GLY A 1 183 ? -9.057 -4.589 13.521 1.00 90.50 183 GLY A N 1
ATOM 1524 C CA . GLY A 1 183 ? -8.152 -3.830 14.388 1.00 90.50 183 GLY A CA 1
ATOM 1525 C C . GLY A 1 183 ? -7.892 -2.382 13.947 1.00 90.50 183 GLY A C 1
ATOM 1526 O O . GLY A 1 183 ? -7.410 -1.580 14.747 1.00 90.50 183 GLY A O 1
ATOM 1527 N N . GLN A 1 184 ? -8.195 -2.021 12.693 1.00 90.31 184 GLN A N 1
ATOM 1528 C CA . GLN A 1 184 ? -8.049 -0.655 12.167 1.00 90.31 184 GLN A CA 1
ATOM 1529 C C . GLN A 1 184 ? -9.389 0.064 11.929 1.00 90.31 184 GLN A C 1
ATOM 1531 O O . GLN A 1 184 ? -9.394 1.299 11.844 1.00 90.31 184 GLN A O 1
ATOM 1536 N N . GLY A 1 185 ? -10.504 -0.665 11.828 1.00 91.12 185 GLY A N 1
ATOM 1537 C CA . GLY A 1 185 ? -11.822 -0.132 11.481 1.00 91.12 185 GLY A CA 1
ATOM 1538 C C . GLY A 1 185 ? -11.790 0.684 10.184 1.00 91.12 185 GLY A C 1
ATOM 1539 O O . GLY A 1 185 ? -11.117 0.327 9.215 1.00 91.12 185 GLY A O 1
ATOM 1540 N N . ASP A 1 186 ? -12.440 1.849 10.180 1.00 88.19 186 ASP A N 1
ATOM 1541 C CA . ASP A 1 186 ? -12.499 2.759 9.023 1.00 88.19 186 ASP A CA 1
ATOM 1542 C C . ASP A 1 186 ? -11.139 3.207 8.469 1.00 88.19 186 ASP A C 1
ATOM 1544 O O . ASP A 1 186 ? -11.048 3.621 7.309 1.00 88.19 186 ASP A O 1
ATOM 1548 N N . LYS A 1 187 ? -10.072 3.124 9.278 1.00 89.62 187 LYS A N 1
ATOM 1549 C CA . LYS A 1 187 ? -8.701 3.466 8.867 1.00 89.62 187 LYS A CA 1
ATOM 1550 C C . LYS A 1 187 ? -8.079 2.400 7.960 1.00 89.62 187 LYS A C 1
ATOM 1552 O O . LYS A 1 187 ? -7.054 2.684 7.333 1.00 89.62 187 LYS A O 1
ATOM 1557 N N . PHE A 1 188 ? -8.658 1.198 7.903 1.00 93.88 188 PHE A N 1
ATOM 1558 C CA . PHE A 1 188 ? -8.154 0.111 7.076 1.00 93.88 188 PHE A CA 1
ATOM 1559 C C . PHE A 1 188 ? -8.123 0.506 5.595 1.00 93.88 188 PHE A C 1
ATOM 1561 O O . PHE A 1 188 ? -9.043 1.129 5.063 1.00 93.88 188 PHE A O 1
ATOM 1568 N N . ASN A 1 189 ? -7.052 0.115 4.905 1.00 94.25 189 ASN A N 1
ATOM 1569 C CA . ASN A 1 189 ? -6.895 0.331 3.474 1.00 94.25 189 ASN A CA 1
ATOM 1570 C C . ASN A 1 189 ? -6.285 -0.914 2.832 1.00 94.25 189 ASN A C 1
ATOM 1572 O O . ASN A 1 189 ? -5.086 -1.161 2.983 1.00 94.25 189 ASN A O 1
ATOM 1576 N N . LEU A 1 190 ? -7.109 -1.670 2.100 1.00 94.50 190 LEU A N 1
ATOM 1577 C CA . LEU A 1 190 ? -6.718 -2.942 1.491 1.00 94.50 190 LEU A CA 1
ATOM 1578 C C . LEU A 1 190 ? -5.478 -2.789 0.606 1.00 94.50 190 LEU A C 1
ATOM 1580 O O . LEU A 1 190 ? -4.488 -3.485 0.796 1.00 94.50 190 LEU A O 1
ATOM 1584 N N . SER A 1 191 ? -5.498 -1.849 -0.334 1.00 93.06 191 SER A N 1
ATOM 1585 C CA . SER A 1 191 ? -4.442 -1.676 -1.338 1.00 93.06 191 SER A CA 1
ATOM 1586 C C . SER A 1 191 ? -3.084 -1.335 -0.727 1.00 93.06 191 SER A C 1
ATOM 1588 O O . SER A 1 191 ? -2.059 -1.857 -1.173 1.00 93.06 191 SER A O 1
ATOM 1590 N N . LYS A 1 192 ? -3.082 -0.487 0.311 1.00 92.44 192 LYS A N 1
ATOM 1591 C CA . LYS A 1 192 ? -1.894 -0.160 1.104 1.00 92.44 192 LYS A CA 1
ATOM 1592 C C . LYS A 1 192 ? -1.436 -1.372 1.913 1.00 92.44 192 LYS A C 1
ATOM 1594 O O . LYS A 1 192 ? -0.260 -1.715 1.836 1.00 92.44 192 LYS A O 1
ATOM 1599 N N . TYR A 1 193 ? -2.340 -2.022 2.655 1.00 95.12 193 TYR A N 1
ATOM 1600 C CA . TYR A 1 193 ? -1.979 -3.193 3.454 1.00 95.12 193 TYR A CA 1
ATOM 1601 C C . TYR A 1 193 ? -1.370 -4.277 2.568 1.00 95.12 193 TYR A C 1
ATOM 1603 O O . TYR A 1 193 ? -0.258 -4.708 2.837 1.00 95.12 193 TYR A O 1
ATOM 1611 N N . ILE A 1 194 ? -2.008 -4.628 1.449 1.00 94.81 194 ILE A N 1
ATOM 1612 C CA . ILE A 1 194 ? -1.490 -5.628 0.512 1.00 94.81 194 ILE A CA 1
ATOM 1613 C C . ILE A 1 194 ? -0.143 -5.215 -0.074 1.00 94.81 194 ILE A C 1
ATOM 1615 O O . ILE A 1 194 ? 0.740 -6.063 -0.100 1.00 94.81 194 ILE A O 1
ATOM 1619 N N . HIS A 1 195 ? 0.072 -3.951 -0.466 1.00 89.31 195 HIS A N 1
ATOM 1620 C CA . HIS A 1 195 ? 1.386 -3.469 -0.922 1.00 89.31 195 HIS A CA 1
ATOM 1621 C C . HIS A 1 195 ? 2.493 -3.642 0.139 1.00 89.31 195 HIS A C 1
ATOM 1623 O O . HIS A 1 195 ? 3.620 -4.045 -0.192 1.00 89.31 195 HIS A O 1
ATOM 1629 N N . ASP A 1 196 ? 2.176 -3.357 1.402 1.00 89.94 196 ASP A N 1
ATOM 1630 C CA . ASP A 1 196 ? 3.115 -3.386 2.527 1.00 89.94 196 ASP A CA 1
ATOM 1631 C C . ASP A 1 196 ? 3.232 -4.783 3.179 1.00 89.94 196 ASP A C 1
ATOM 1633 O O . ASP A 1 196 ? 4.250 -5.065 3.808 1.00 89.94 196 ASP A O 1
ATOM 1637 N N . MET A 1 197 ? 2.278 -5.696 2.939 1.00 90.62 197 MET A N 1
ATOM 1638 C CA . MET A 1 197 ? 2.084 -7.019 3.572 1.00 90.62 197 MET A CA 1
ATOM 1639 C C . MET A 1 197 ? 3.320 -7.925 3.578 1.00 90.62 197 MET A C 1
ATOM 1641 O O . MET A 1 197 ? 3.472 -8.770 4.453 1.00 90.62 197 MET A O 1
ATOM 1645 N N . TYR A 1 198 ? 4.271 -7.728 2.662 1.00 85.31 198 TYR A N 1
ATOM 1646 C CA . TYR A 1 198 ? 5.576 -8.395 2.744 1.00 85.31 198 TYR A CA 1
ATOM 1647 C C . TYR A 1 198 ? 6.315 -8.115 4.071 1.00 85.31 198 TYR A C 1
ATOM 1649 O O . TYR A 1 198 ? 7.155 -8.914 4.479 1.00 85.31 198 TYR A O 1
ATOM 1657 N N . HIS A 1 199 ? 5.996 -7.022 4.761 1.00 86.31 199 HIS A N 1
ATOM 1658 C CA . HIS A 1 199 ? 6.550 -6.636 6.056 1.00 86.31 199 HIS A CA 1
ATOM 1659 C C . HIS A 1 199 ? 5.664 -7.016 7.259 1.00 86.31 199 HIS A C 1
ATOM 1661 O O . HIS A 1 199 ? 6.092 -6.773 8.387 1.00 86.31 199 HIS A O 1
ATOM 1667 N N . ASP A 1 200 ? 4.495 -7.636 7.034 1.00 92.06 200 ASP A N 1
ATOM 1668 C CA . ASP A 1 200 ? 3.549 -8.039 8.084 1.00 92.06 200 ASP A CA 1
ATOM 1669 C C . ASP A 1 200 ? 4.198 -8.929 9.157 1.00 92.06 200 ASP A C 1
ATOM 1671 O O . ASP A 1 200 ? 5.039 -9.790 8.872 1.00 92.06 200 ASP A O 1
ATOM 1675 N N . ALA A 1 201 ? 3.788 -8.724 10.410 1.00 90.75 201 ALA A N 1
ATOM 1676 C CA . ALA A 1 201 ? 4.382 -9.380 11.565 1.00 90.75 201 ALA A CA 1
ATOM 1677 C C . ALA A 1 201 ? 4.096 -10.894 11.642 1.00 90.75 201 ALA A C 1
ATOM 1679 O O . ALA A 1 201 ? 5.022 -11.645 11.961 1.00 90.75 201 ALA A O 1
ATOM 1680 N N . LYS A 1 202 ? 2.879 -11.360 11.312 1.00 92.88 202 LYS A N 1
ATOM 1681 C CA . LYS A 1 202 ? 2.560 -12.800 11.281 1.00 92.88 202 LYS A CA 1
ATOM 1682 C C . LYS A 1 202 ? 3.230 -13.472 10.080 1.00 92.88 202 LYS A C 1
ATOM 1684 O O . LYS A 1 202 ? 3.887 -14.494 10.256 1.00 92.88 202 LYS A O 1
ATOM 1689 N N . LEU A 1 203 ? 3.207 -12.852 8.894 1.00 92.25 203 LEU A N 1
ATOM 1690 C CA . LEU A 1 203 ? 3.917 -13.374 7.714 1.00 92.25 203 LEU A CA 1
ATOM 1691 C C . LEU A 1 203 ? 5.440 -13.446 7.933 1.00 92.25 203 LEU A C 1
ATOM 1693 O O . LEU A 1 203 ? 6.110 -14.366 7.461 1.00 92.25 203 LEU A O 1
ATOM 1697 N N . ARG A 1 204 ? 6.020 -12.484 8.661 1.00 90.31 204 ARG A N 1
ATOM 1698 C CA . ARG A 1 204 ? 7.437 -12.517 9.039 1.00 90.31 204 ARG A CA 1
ATOM 1699 C C . ARG A 1 204 ? 7.745 -13.626 10.048 1.00 90.31 204 ARG A C 1
ATOM 1701 O O . ARG A 1 204 ? 8.747 -14.309 9.855 1.00 90.31 204 ARG A O 1
ATOM 1708 N N . ALA A 1 205 ? 6.917 -13.813 11.076 1.00 89.00 205 ALA A N 1
ATOM 1709 C CA . ALA A 1 205 ? 7.083 -14.914 12.027 1.00 89.00 205 ALA A CA 1
ATOM 1710 C C . ALA A 1 205 ? 7.006 -16.278 11.318 1.00 89.00 205 ALA A C 1
ATOM 1712 O O . ALA A 1 205 ? 7.845 -17.144 11.553 1.00 89.00 205 ALA A O 1
ATOM 1713 N N . LEU A 1 206 ? 6.082 -16.420 10.364 1.00 89.81 206 LEU A N 1
ATOM 1714 C CA . LEU A 1 206 ? 5.914 -17.620 9.547 1.00 89.81 206 LEU A CA 1
ATOM 1715 C C . LEU A 1 206 ? 7.159 -17.921 8.692 1.00 89.81 206 LEU A C 1
ATOM 1717 O O . LEU A 1 206 ? 7.684 -19.033 8.718 1.00 89.81 206 LEU A O 1
ATOM 1721 N N . ARG A 1 207 ? 7.735 -16.910 8.022 1.00 88.19 207 ARG A N 1
ATOM 1722 C CA . ARG A 1 207 ? 9.041 -17.056 7.345 1.00 88.19 207 ARG A CA 1
ATOM 1723 C C . ARG A 1 207 ? 10.153 -17.487 8.295 1.00 88.19 207 ARG A C 1
ATOM 1725 O O . ARG A 1 207 ? 11.036 -18.229 7.881 1.00 88.19 207 ARG A O 1
ATOM 1732 N N . GLU A 1 208 ? 10.169 -16.980 9.523 1.00 86.44 208 GLU A N 1
ATOM 1733 C CA . GLU A 1 208 ? 11.202 -17.312 10.507 1.00 86.44 208 GLU A CA 1
ATOM 1734 C C . GLU A 1 208 ? 11.057 -18.771 10.979 1.00 86.44 208 GLU A C 1
ATOM 1736 O O . GLU A 1 208 ? 12.040 -19.510 10.931 1.00 86.44 208 GLU A O 1
ATOM 1741 N N . LYS A 1 209 ? 9.822 -19.219 11.265 1.00 85.81 209 LYS A N 1
ATOM 1742 C CA . LYS A 1 209 ? 9.455 -20.620 11.556 1.00 85.81 209 LYS A CA 1
ATOM 1743 C C . LYS A 1 209 ? 9.889 -21.583 10.443 1.00 85.81 209 LYS A C 1
ATOM 1745 O O . LYS A 1 209 ? 10.560 -22.570 10.722 1.00 85.81 209 LYS A O 1
ATOM 1750 N N . HIS A 1 210 ? 9.570 -21.281 9.182 1.00 82.69 210 HIS A N 1
ATOM 1751 C CA . HIS A 1 210 ? 9.917 -22.133 8.033 1.00 82.69 210 HIS A CA 1
ATOM 1752 C C . HIS A 1 210 ? 11.338 -21.878 7.469 1.00 82.69 210 HIS A C 1
ATOM 1754 O O . HIS A 1 210 ? 11.646 -22.281 6.351 1.00 82.69 210 HIS A O 1
ATOM 1760 N N . GLY A 1 211 ? 12.231 -21.202 8.209 1.00 76.62 211 GLY A N 1
ATOM 1761 C CA . GLY A 1 211 ? 13.651 -21.037 7.844 1.00 76.62 211 GLY A CA 1
ATOM 1762 C C . GLY A 1 211 ? 13.965 -19.982 6.767 1.00 76.62 211 GLY A C 1
ATOM 1763 O O . GLY A 1 211 ? 15.133 -19.720 6.467 1.00 76.62 211 GLY A O 1
ATOM 1764 N N . PHE A 1 212 ? 12.954 -19.304 6.226 1.00 74.62 212 PHE A N 1
ATOM 1765 C CA . PHE A 1 212 ? 13.066 -18.262 5.200 1.00 74.62 212 PHE A CA 1
ATOM 1766 C C . PHE A 1 212 ? 13.439 -16.865 5.736 1.00 74.62 212 PHE A C 1
ATOM 1768 O O . PHE A 1 212 ? 13.564 -15.932 4.947 1.00 74.62 212 PHE A O 1
ATOM 1775 N N . GLY A 1 213 ? 13.674 -16.680 7.041 1.00 58.47 213 GLY A N 1
ATOM 1776 C CA . GLY A 1 213 ? 13.881 -15.363 7.682 1.00 58.47 213 GLY A CA 1
ATOM 1777 C C . GLY A 1 213 ? 14.998 -14.448 7.123 1.00 58.47 213 GLY A C 1
ATOM 1778 O O . GLY A 1 213 ? 15.057 -13.274 7.483 1.00 58.47 213 GLY A O 1
ATOM 1779 N N . ASN A 1 214 ? 15.866 -14.931 6.223 1.00 50.41 214 ASN A N 1
ATOM 1780 C CA . ASN A 1 214 ? 16.987 -14.184 5.624 1.00 50.41 214 ASN A CA 1
ATOM 1781 C C . ASN A 1 214 ? 16.731 -13.644 4.193 1.00 50.41 214 ASN A C 1
ATOM 1783 O O . ASN A 1 214 ? 17.682 -13.418 3.435 1.00 50.41 214 ASN A O 1
ATOM 1787 N N . ILE A 1 215 ? 15.473 -13.417 3.789 1.00 49.50 215 ILE A N 1
ATOM 1788 C CA . ILE A 1 215 ? 15.153 -12.954 2.423 1.00 49.50 215 ILE A CA 1
ATOM 1789 C C . ILE A 1 215 ? 15.895 -11.651 2.071 1.00 49.50 215 ILE A C 1
ATOM 1791 O O . ILE A 1 215 ? 15.784 -10.632 2.753 1.00 49.50 215 ILE A O 1
ATOM 1795 N N . GLY A 1 216 ? 16.637 -11.678 0.960 1.00 39.88 216 GLY A N 1
ATOM 1796 C CA . GLY A 1 216 ? 17.400 -10.535 0.441 1.00 39.88 216 GLY A CA 1
ATOM 1797 C C . GLY A 1 216 ? 18.921 -10.650 0.585 1.00 39.88 216 GLY A C 1
ATOM 1798 O O . GLY A 1 216 ? 19.641 -9.781 0.088 1.00 39.88 216 GLY A O 1
ATOM 1799 N N . ARG A 1 217 ? 19.441 -11.719 1.203 1.00 35.56 217 ARG A N 1
ATOM 1800 C CA . ARG A 1 217 ? 20.857 -12.111 1.104 1.00 35.56 217 ARG A CA 1
ATOM 1801 C C . ARG A 1 217 ? 20.975 -13.620 0.868 1.00 35.56 217 ARG A C 1
ATOM 1803 O O . ARG A 1 217 ? 20.243 -14.368 1.507 1.00 35.56 217 ARG A O 1
ATOM 1810 N N . PRO A 1 218 ? 21.900 -14.089 0.008 1.00 31.19 218 PRO A N 1
ATOM 1811 C CA . PRO A 1 218 ? 22.264 -15.501 -0.020 1.00 31.19 218 PRO A CA 1
ATOM 1812 C C . PRO A 1 218 ? 22.710 -15.964 1.371 1.00 31.19 218 PRO A C 1
ATOM 1814 O O . PRO A 1 218 ? 23.371 -15.199 2.084 1.00 31.19 218 PRO A O 1
ATOM 1817 N N . SER A 1 219 ? 22.395 -17.211 1.729 1.00 35.16 219 SER A N 1
ATOM 1818 C CA . SER A 1 219 ? 22.909 -17.851 2.944 1.00 35.16 219 SER A CA 1
ATOM 1819 C C . SER A 1 219 ? 24.400 -18.153 2.769 1.00 35.16 219 SER A C 1
ATOM 1821 O O . SER A 1 219 ? 24.813 -19.254 2.414 1.00 35.16 219 SER A O 1
ATOM 1823 N N . GLY A 1 220 ? 25.223 -17.118 2.928 1.00 34.62 220 GLY A N 1
ATOM 1824 C CA . GLY A 1 220 ? 26.671 -17.243 2.892 1.00 34.62 220 GLY A CA 1
ATOM 1825 C C . GLY A 1 220 ? 27.140 -17.985 4.133 1.00 34.62 220 GLY A C 1
ATOM 1826 O O . GLY A 1 220 ? 27.125 -17.390 5.207 1.00 34.62 220 GLY A O 1
ATOM 1827 N N . TYR A 1 221 ? 27.519 -19.254 3.944 1.00 31.69 221 TYR A N 1
ATOM 1828 C CA . TYR A 1 221 ? 28.282 -20.122 4.850 1.00 31.69 221 TYR A CA 1
ATOM 1829 C C . TYR A 1 221 ? 28.545 -19.522 6.241 1.00 31.69 221 TYR A C 1
ATOM 1831 O O . TYR A 1 221 ? 29.424 -18.668 6.411 1.00 31.69 221 TYR A O 1
ATOM 1839 N N . LYS A 1 222 ? 27.865 -20.053 7.267 1.00 33.69 222 LYS A N 1
ATOM 1840 C CA . LYS A 1 222 ? 28.435 -20.042 8.617 1.00 33.69 222 LYS A CA 1
ATOM 1841 C C . LYS A 1 222 ? 29.703 -20.893 8.550 1.00 33.69 222 LYS A C 1
ATOM 1843 O O . LYS A 1 222 ? 29.625 -22.111 8.644 1.00 33.69 222 LYS A O 1
ATOM 1848 N N . LEU A 1 223 ? 30.851 -20.258 8.327 1.00 34.53 223 LEU A N 1
ATOM 1849 C CA . LEU A 1 223 ? 32.132 -20.931 8.476 1.00 34.53 223 LEU A CA 1
ATOM 1850 C C . LEU A 1 223 ? 32.242 -21.329 9.949 1.00 34.53 223 LEU A C 1
ATOM 1852 O O . LEU A 1 223 ? 32.246 -20.450 10.817 1.00 34.53 223 LEU A O 1
ATOM 1856 N N . GLU A 1 224 ? 32.271 -22.628 10.233 1.00 36.28 224 GLU A N 1
ATOM 1857 C CA . GLU A 1 224 ? 32.491 -23.100 11.593 1.00 36.28 224 GLU A CA 1
ATOM 1858 C C . GLU A 1 224 ? 33.836 -22.566 12.079 1.00 36.28 224 GLU A C 1
ATOM 1860 O O . GLU A 1 224 ? 34.875 -22.730 11.434 1.00 36.28 224 GLU A O 1
ATOM 1865 N N . ARG A 1 225 ? 33.815 -21.869 13.217 1.00 38.47 225 ARG A N 1
ATOM 1866 C CA . ARG A 1 225 ? 35.049 -21.534 13.914 1.00 38.47 225 ARG A CA 1
ATOM 1867 C C . ARG A 1 225 ? 35.494 -22.773 14.667 1.00 38.47 225 ARG A C 1
ATOM 1869 O O . ARG A 1 225 ? 35.071 -22.977 15.800 1.00 38.47 225 ARG A O 1
ATOM 1876 N N . ASP A 1 226 ? 36.361 -23.541 14.011 1.00 43.44 226 ASP A N 1
ATOM 1877 C CA . ASP A 1 226 ? 37.320 -24.443 14.651 1.00 43.44 226 ASP A CA 1
ATOM 1878 C C . ASP A 1 226 ? 37.776 -23.817 15.991 1.00 43.44 226 ASP A C 1
ATOM 1880 O O . ASP A 1 226 ? 38.377 -22.730 15.972 1.00 43.44 226 ASP A O 1
ATOM 1884 N N . PRO A 1 227 ? 37.443 -24.424 17.150 1.00 40.28 227 PRO A N 1
ATOM 1885 C CA . PRO A 1 227 ? 37.660 -23.800 18.453 1.00 40.28 227 PRO A CA 1
ATOM 1886 C C . PRO A 1 227 ? 39.129 -23.493 18.762 1.00 40.28 227 PRO A C 1
ATOM 1888 O O . PRO A 1 227 ? 39.412 -22.681 19.643 1.00 40.28 227 PRO A O 1
ATOM 1891 N N . ASN A 1 228 ? 40.071 -24.128 18.056 1.00 43.69 228 ASN A N 1
ATOM 1892 C CA . ASN A 1 228 ? 41.454 -24.263 18.506 1.00 43.69 228 ASN A CA 1
ATOM 1893 C C . ASN A 1 228 ? 42.446 -23.248 17.893 1.00 43.69 228 ASN A C 1
ATOM 1895 O O . ASN A 1 228 ? 43.662 -23.426 17.977 1.00 43.69 228 ASN A O 1
ATOM 1899 N N . LYS A 1 229 ? 41.963 -22.156 17.276 1.00 39.00 229 LYS A N 1
ATOM 1900 C CA . LYS A 1 229 ? 42.813 -21.062 16.749 1.00 39.00 229 LYS A CA 1
ATOM 1901 C C . LYS A 1 229 ? 42.521 -19.709 17.398 1.00 39.00 229 LYS A C 1
ATOM 1903 O O . LYS A 1 229 ? 41.733 -18.902 16.906 1.00 39.00 229 LYS A O 1
ATOM 1908 N N . GLY A 1 230 ? 43.243 -19.450 18.490 1.00 38.22 230 GLY A N 1
ATOM 1909 C CA . GLY A 1 230 ? 43.211 -18.191 19.235 1.00 38.22 230 GLY A CA 1
ATOM 1910 C C . GLY A 1 230 ? 43.536 -16.952 18.387 1.00 38.22 230 GLY A C 1
ATOM 1911 O O . GLY A 1 230 ? 44.397 -16.960 17.503 1.00 38.22 230 GLY A O 1
ATOM 1912 N N . SER A 1 231 ? 42.839 -15.853 18.671 1.00 38.12 231 SER A N 1
ATOM 1913 C CA . SER A 1 231 ? 42.930 -14.600 17.919 1.00 38.12 231 SER A CA 1
ATOM 1914 C C . SER A 1 231 ? 44.219 -13.823 18.211 1.00 38.12 231 SER A C 1
ATOM 1916 O O . SER A 1 231 ? 44.349 -13.214 19.273 1.00 38.12 231 SER A O 1
ATOM 1918 N N . LYS A 1 232 ? 45.141 -13.752 17.241 1.00 36.50 232 LYS A N 1
ATOM 1919 C CA . LYS A 1 232 ? 46.288 -12.828 17.312 1.00 36.50 232 LYS A CA 1
ATOM 1920 C C . LYS A 1 232 ? 45.830 -11.370 17.095 1.00 36.50 232 LYS A C 1
ATOM 1922 O O . LYS A 1 232 ? 45.134 -11.110 16.108 1.00 36.50 232 LYS A O 1
ATOM 1927 N N . PRO A 1 233 ? 46.218 -10.410 17.956 1.00 37.00 233 PRO A N 1
ATOM 1928 C CA . PRO A 1 233 ? 45.865 -9.002 17.783 1.00 37.00 233 PRO A CA 1
ATOM 1929 C C . PRO A 1 233 ? 46.648 -8.376 16.619 1.00 37.00 233 PRO A C 1
ATOM 1931 O O . PRO A 1 233 ? 47.839 -8.637 16.446 1.00 37.00 233 PRO A O 1
ATOM 1934 N N . LYS A 1 234 ? 46.002 -7.509 15.827 1.00 32.97 234 LYS A N 1
ATOM 1935 C CA . LYS A 1 234 ? 46.708 -6.690 14.830 1.00 32.97 234 LYS A CA 1
ATOM 1936 C C . LYS A 1 234 ? 47.231 -5.410 15.476 1.00 32.97 234 LYS A C 1
ATOM 1938 O O . LYS A 1 234 ? 46.454 -4.520 15.809 1.00 32.97 234 LYS A O 1
ATOM 1943 N N . VAL A 1 235 ? 48.553 -5.330 15.606 1.00 34.81 235 VAL A N 1
ATOM 1944 C CA . VAL A 1 235 ? 49.281 -4.136 16.053 1.00 34.81 235 VAL A CA 1
ATOM 1945 C C . VAL A 1 235 ? 48.988 -2.952 15.122 1.00 34.81 235 VAL A C 1
ATOM 1947 O O . VAL A 1 235 ? 49.008 -3.090 13.897 1.00 34.81 235 VAL A O 1
ATOM 1950 N N . LYS A 1 236 ? 48.732 -1.778 15.708 1.00 36.44 236 LYS A N 1
ATOM 1951 C CA . LYS A 1 236 ? 48.592 -0.503 14.993 1.00 36.44 236 LYS A CA 1
ATOM 1952 C C . LYS A 1 236 ? 49.984 -0.043 14.540 1.00 36.44 236 LYS A C 1
ATOM 1954 O O . LYS A 1 236 ? 50.792 0.340 15.377 1.00 36.44 236 LYS A O 1
ATOM 1959 N N . ARG A 1 237 ? 50.266 -0.074 13.233 1.00 31.19 237 ARG A N 1
ATOM 1960 C CA . ARG A 1 237 ? 51.473 0.534 12.649 1.00 31.19 237 ARG A CA 1
ATOM 1961 C C . ARG A 1 237 ? 51.094 1.846 11.977 1.00 31.19 237 ARG A C 1
ATOM 1963 O O . ARG A 1 237 ? 50.292 1.846 11.048 1.00 31.19 237 ARG A O 1
ATOM 1970 N N . GLU A 1 238 ? 51.672 2.941 12.450 1.00 32.81 238 GLU A N 1
ATOM 1971 C CA . GLU A 1 238 ? 51.598 4.237 11.780 1.00 32.81 238 GLU A CA 1
ATOM 1972 C C . GLU A 1 238 ? 52.729 4.362 10.755 1.00 32.81 238 GLU A C 1
ATOM 1974 O O . GLU A 1 238 ? 53.849 3.899 10.973 1.00 32.81 238 GLU A O 1
ATOM 1979 N N . SER A 1 239 ? 52.412 4.973 9.617 1.00 30.48 239 SER A N 1
ATOM 1980 C CA . SER A 1 239 ? 53.381 5.424 8.622 1.00 30.48 239 SER A CA 1
ATOM 1981 C C . SER A 1 239 ? 52.741 6.528 7.788 1.00 30.48 239 SER A C 1
ATOM 1983 O O . SER A 1 239 ? 51.663 6.338 7.221 1.00 30.48 239 SER A O 1
ATOM 1985 N N . THR A 1 240 ? 53.411 7.672 7.738 1.00 31.42 240 THR A N 1
ATOM 1986 C CA . THR A 1 240 ? 53.095 8.843 6.915 1.00 31.42 240 THR A CA 1
ATOM 1987 C C . THR A 1 240 ? 52.886 8.480 5.439 1.00 31.42 240 THR A C 1
ATOM 1989 O O . THR A 1 240 ? 53.618 7.668 4.879 1.00 31.42 240 THR A O 1
ATOM 1992 N N . GLY A 1 241 ? 51.887 9.090 4.792 1.00 29.34 241 GLY A N 1
ATOM 1993 C CA . GLY A 1 241 ? 51.589 8.861 3.374 1.00 29.34 241 GLY A CA 1
ATOM 1994 C C . GLY A 1 241 ? 50.377 9.657 2.885 1.00 29.34 241 GLY A C 1
ATOM 1995 O O . GLY A 1 241 ? 49.291 9.585 3.458 1.00 29.34 241 GLY A O 1
ATOM 1996 N N . THR A 1 242 ? 50.560 10.443 1.827 1.00 29.66 242 THR A N 1
ATOM 1997 C CA . THR A 1 242 ? 49.602 11.435 1.323 1.00 29.66 242 THR A CA 1
ATOM 1998 C C . THR A 1 242 ? 48.344 10.834 0.675 1.00 29.66 242 THR A C 1
ATOM 2000 O O . THR A 1 242 ? 48.320 10.425 -0.480 1.00 29.66 242 THR A O 1
ATOM 2003 N N . GLY A 1 243 ? 47.222 10.921 1.392 1.00 39.03 243 GLY A N 1
ATOM 2004 C CA . GLY A 1 243 ? 46.059 11.642 0.854 1.00 39.03 243 GLY A CA 1
ATOM 2005 C C . GLY A 1 243 ? 45.182 11.008 -0.237 1.00 39.03 243 GLY A C 1
ATOM 2006 O O . GLY A 1 243 ? 44.325 11.719 -0.752 1.00 39.03 243 GLY A O 1
ATOM 2007 N N . SER A 1 244 ? 45.297 9.720 -0.587 1.00 40.12 244 SER A N 1
ATOM 2008 C CA . SER A 1 244 ? 44.362 9.097 -1.551 1.00 40.12 244 SER A CA 1
ATOM 2009 C C . SER A 1 244 ? 43.953 7.666 -1.190 1.00 40.12 244 SER A C 1
ATOM 2011 O O . SER A 1 244 ? 44.710 6.717 -1.378 1.00 40.12 244 SER A O 1
ATOM 2013 N N . THR A 1 245 ? 42.719 7.476 -0.694 1.00 27.28 245 THR A N 1
ATOM 2014 C CA . THR A 1 245 ? 42.137 6.135 -0.477 1.00 27.28 245 THR A CA 1
ATOM 2015 C C . THR A 1 245 ? 40.670 6.028 -0.910 1.00 27.28 245 THR A C 1
ATOM 2017 O O . THR A 1 245 ? 39.739 6.499 -0.258 1.00 27.28 245 THR A O 1
ATOM 2020 N N . ARG A 1 246 ? 40.446 5.303 -2.014 1.00 37.19 246 ARG A N 1
ATOM 2021 C CA . ARG A 1 246 ? 39.118 4.896 -2.505 1.00 37.19 246 ARG A CA 1
ATOM 2022 C C . ARG A 1 246 ? 38.418 3.975 -1.488 1.00 37.19 246 ARG A C 1
ATOM 2024 O O . ARG A 1 246 ? 38.674 2.770 -1.471 1.00 37.19 246 ARG A O 1
ATOM 2031 N N . LYS A 1 247 ? 37.473 4.479 -0.684 1.00 30.19 247 LYS A N 1
ATOM 2032 C CA . LYS A 1 247 ? 36.591 3.607 0.121 1.00 30.19 247 LYS A CA 1
ATOM 2033 C C . LYS A 1 247 ? 35.592 2.877 -0.789 1.00 30.19 247 LYS A C 1
ATOM 2035 O O . LYS A 1 247 ? 34.641 3.475 -1.284 1.00 30.19 247 LYS A O 1
ATOM 2040 N N . LYS A 1 248 ? 35.793 1.565 -0.995 1.00 39.41 248 LYS A N 1
ATOM 2041 C CA . LYS A 1 248 ? 34.865 0.673 -1.724 1.00 39.41 248 LYS A CA 1
ATOM 2042 C C . LYS A 1 248 ? 33.494 0.620 -1.026 1.00 39.41 248 LYS A C 1
ATOM 2044 O O . LYS A 1 248 ? 33.269 -0.197 -0.135 1.00 39.41 248 LYS A O 1
ATOM 2049 N N . GLY A 1 249 ? 32.566 1.476 -1.450 1.00 28.34 249 GLY A N 1
ATOM 2050 C CA . GLY A 1 249 ? 31.175 1.454 -0.996 1.00 28.34 249 GLY A CA 1
ATOM 2051 C C . GLY A 1 249 ? 30.438 0.200 -1.477 1.00 28.34 249 GLY A C 1
ATOM 2052 O O . GLY A 1 249 ? 30.314 -0.035 -2.680 1.00 28.34 249 GLY A O 1
ATOM 2053 N N . ARG A 1 250 ? 29.922 -0.603 -0.538 1.00 26.61 250 ARG A N 1
ATOM 2054 C CA . ARG A 1 250 ? 29.093 -1.785 -0.822 1.00 26.61 250 ARG A CA 1
ATOM 2055 C C . ARG A 1 250 ? 27.706 -1.336 -1.300 1.00 26.61 250 ARG A C 1
ATOM 2057 O O . ARG A 1 250 ? 26.843 -1.033 -0.482 1.00 26.61 250 ARG A O 1
ATOM 2064 N N . ARG A 1 251 ? 27.510 -1.265 -2.620 1.00 28.81 251 ARG A N 1
ATOM 2065 C CA . ARG A 1 251 ? 26.238 -0.859 -3.246 1.00 28.81 251 ARG A CA 1
ATOM 2066 C C . ARG A 1 251 ? 25.149 -1.912 -3.001 1.00 28.81 251 ARG A C 1
ATOM 2068 O O . ARG A 1 251 ? 25.434 -3.107 -3.059 1.00 28.81 251 ARG A O 1
ATOM 2075 N N . SER A 1 252 ? 23.910 -1.472 -2.796 1.00 26.33 252 SER A N 1
ATOM 2076 C CA . SER A 1 252 ? 22.715 -2.323 -2.815 1.00 26.33 252 SER A CA 1
ATOM 2077 C C . SER A 1 252 ? 21.801 -1.908 -3.967 1.00 26.33 252 SER A C 1
ATOM 2079 O O . SER A 1 252 ? 21.224 -0.825 -3.949 1.00 26.33 252 SER A O 1
ATOM 2081 N N . 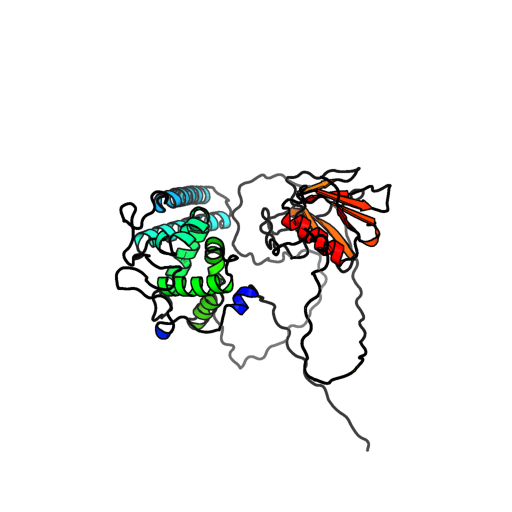ILE A 1 253 ? 21.723 -2.800 -4.952 1.00 28.11 253 ILE A N 1
ATOM 2082 C CA . ILE A 1 253 ? 20.806 -2.852 -6.100 1.00 28.11 253 ILE A CA 1
ATOM 2083 C C . ILE A 1 253 ? 19.420 -2.255 -5.800 1.00 28.11 253 ILE A C 1
ATOM 2085 O O . ILE A 1 253 ? 18.797 -2.653 -4.816 1.00 28.11 253 ILE A O 1
ATOM 2089 N N . GLY A 1 254 ? 18.906 -1.362 -6.662 1.00 27.47 254 GLY A N 1
ATOM 2090 C CA . GLY A 1 254 ? 17.550 -0.827 -6.459 1.00 27.47 254 GLY A CA 1
ATOM 2091 C C . GLY A 1 254 ? 17.089 0.431 -7.207 1.00 27.47 254 GLY A C 1
ATOM 2092 O O . GLY A 1 254 ? 16.003 0.901 -6.882 1.00 27.47 254 GLY A O 1
ATOM 2093 N N . GLN A 1 255 ? 17.825 0.988 -8.177 1.00 30.56 255 GLN A N 1
ATOM 2094 C CA . GLN A 1 255 ? 17.327 2.112 -8.989 1.00 30.56 255 GLN A CA 1
ATOM 2095 C C . GLN A 1 255 ? 17.440 1.835 -10.491 1.00 30.56 255 GLN A C 1
ATOM 2097 O O . GLN A 1 255 ? 18.409 1.237 -10.956 1.00 30.56 255 GLN A O 1
ATOM 2102 N N . VAL A 1 256 ? 16.412 2.282 -11.215 1.00 28.12 256 VAL A N 1
ATOM 2103 C CA . VAL A 1 256 ? 16.461 2.600 -12.644 1.00 28.12 256 VAL A CA 1
ATOM 2104 C C . VAL A 1 256 ? 16.529 4.118 -12.752 1.00 28.12 256 VAL A C 1
ATOM 2106 O O . VAL A 1 256 ? 15.822 4.834 -12.031 1.00 28.12 256 VAL A O 1
ATOM 2109 N N . ASP A 1 257 ? 17.365 4.591 -13.659 1.00 31.28 257 ASP A N 1
ATOM 2110 C CA . ASP A 1 257 ? 17.438 5.984 -14.070 1.00 31.28 257 ASP A CA 1
ATOM 2111 C C . ASP A 1 257 ? 16.888 6.103 -15.499 1.00 31.28 257 ASP A C 1
ATOM 2113 O O . ASP A 1 257 ? 17.060 5.168 -16.287 1.00 31.28 257 ASP A O 1
ATOM 2117 N N . PRO A 1 258 ? 16.172 7.188 -15.833 1.00 31.95 258 PRO A N 1
ATOM 2118 C CA . PRO A 1 258 ? 16.128 7.683 -17.197 1.00 31.95 258 PRO A CA 1
ATOM 2119 C C . PRO A 1 258 ? 17.432 8.432 -17.510 1.00 31.95 258 PRO A C 1
ATOM 2121 O O . PRO A 1 258 ? 18.084 8.979 -16.619 1.00 31.95 258 PRO A O 1
ATOM 2124 N N . ASP A 1 259 ? 17.784 8.449 -18.784 1.00 33.44 259 ASP A N 1
ATOM 2125 C CA . ASP A 1 259 ? 18.959 9.105 -19.355 1.00 33.44 259 ASP A CA 1
ATOM 2126 C C . ASP A 1 259 ? 18.845 10.648 -19.258 1.00 33.44 259 ASP A C 1
ATOM 2128 O O . ASP A 1 259 ? 17.755 11.189 -19.078 1.00 33.44 259 ASP A O 1
ATOM 2132 N N . GLY A 1 260 ? 19.909 11.448 -19.360 1.00 26.66 260 GLY A N 1
ATOM 2133 C CA . GLY A 1 260 ? 21.327 11.115 -19.526 1.00 26.66 260 GLY A CA 1
ATOM 2134 C C . GLY A 1 260 ? 22.049 12.212 -20.320 1.00 26.66 260 GLY A C 1
ATOM 2135 O O . GLY A 1 260 ? 21.860 12.314 -21.525 1.00 26.66 260 GLY A O 1
ATOM 2136 N N . VAL A 1 261 ? 22.867 13.042 -19.659 1.00 29.70 261 VAL A N 1
ATOM 2137 C CA . VAL A 1 261 ? 23.658 14.114 -20.303 1.00 29.70 261 VAL A CA 1
ATOM 2138 C C . VAL A 1 261 ? 25.024 14.231 -19.614 1.00 29.70 261 VAL A C 1
ATOM 2140 O O . VAL A 1 261 ? 25.110 14.117 -18.391 1.00 29.70 261 VAL A O 1
ATOM 2143 N N . MET A 1 262 ? 26.090 14.460 -20.385 1.00 25.73 262 MET A N 1
ATOM 2144 C CA . MET A 1 262 ? 27.469 14.632 -19.903 1.00 25.73 262 MET A CA 1
ATOM 2145 C C . MET A 1 262 ? 28.005 16.022 -20.264 1.00 25.73 262 MET A C 1
ATOM 2147 O O . MET A 1 262 ? 27.766 16.500 -21.369 1.00 25.73 262 MET A O 1
ATOM 2151 N N . SER A 1 263 ? 28.783 16.633 -19.367 1.00 26.81 263 SER A N 1
ATOM 2152 C CA . SER A 1 263 ? 29.807 17.655 -19.662 1.00 26.81 263 SER A CA 1
ATOM 2153 C C . SER A 1 263 ? 30.751 17.814 -18.456 1.00 26.81 263 SER A C 1
ATOM 2155 O O . SER A 1 263 ? 30.499 17.229 -17.400 1.00 26.81 263 SER A O 1
ATOM 2157 N N . ILE A 1 264 ? 31.886 18.494 -18.653 1.00 28.64 264 ILE A N 1
ATOM 2158 C CA . ILE A 1 264 ? 33.141 18.295 -17.891 1.00 28.64 264 ILE A CA 1
ATOM 2159 C C . ILE A 1 264 ? 33.509 19.538 -17.004 1.00 28.64 264 ILE A C 1
ATOM 2161 O O . ILE A 1 264 ? 32.605 20.347 -16.800 1.00 28.64 264 ILE A O 1
ATOM 2165 N N . PRO A 1 265 ? 34.685 19.679 -16.328 1.00 43.69 265 PRO A N 1
ATOM 2166 C CA . PRO A 1 265 ? 34.715 20.238 -14.962 1.00 43.69 265 PRO A CA 1
ATOM 2167 C C . PRO A 1 265 ? 35.605 21.483 -14.743 1.00 43.69 265 PRO A C 1
ATOM 2169 O O . PRO A 1 265 ? 36.506 21.740 -15.527 1.00 43.69 265 PRO A O 1
ATOM 2172 N N . GLU A 1 266 ? 35.453 22.145 -13.586 1.00 26.77 266 GLU A N 1
ATOM 2173 C CA . GLU A 1 266 ? 36.444 23.033 -12.930 1.00 26.77 266 GLU A CA 1
ATOM 2174 C C . GLU A 1 266 ? 35.941 23.407 -11.504 1.00 26.77 266 GLU A C 1
ATOM 2176 O O . GLU A 1 266 ? 34.767 23.186 -11.206 1.00 26.77 266 GLU A O 1
ATOM 2181 N N . MET A 1 267 ? 36.701 24.008 -10.572 1.00 26.42 267 MET A N 1
ATOM 2182 C CA . MET A 1 267 ? 38.050 23.704 -10.048 1.00 26.42 267 MET A CA 1
ATOM 2183 C C . MET A 1 267 ? 38.268 24.479 -8.717 1.00 26.42 267 MET A C 1
ATOM 2185 O O . MET A 1 267 ? 37.784 25.595 -8.575 1.00 26.42 267 MET A O 1
ATOM 2189 N N . ASN A 1 268 ? 39.053 23.919 -7.779 1.00 25.47 268 ASN A N 1
ATOM 2190 C CA . ASN A 1 268 ? 39.533 24.531 -6.515 1.00 25.47 268 ASN A CA 1
ATOM 2191 C C . ASN A 1 268 ? 38.490 24.917 -5.427 1.00 25.47 268 ASN A C 1
ATOM 2193 O O . ASN A 1 268 ? 37.303 25.076 -5.681 1.00 25.47 268 ASN A O 1
ATOM 2197 N N . GLY A 1 269 ? 38.960 25.043 -4.171 1.00 25.08 269 GLY A N 1
ATOM 2198 C CA . GLY A 1 269 ? 38.160 25.462 -3.000 1.00 25.08 269 GLY A CA 1
ATOM 2199 C C . GLY A 1 269 ? 38.579 24.783 -1.682 1.00 25.08 269 GLY A C 1
ATOM 2200 O O . GLY A 1 269 ? 38.030 23.749 -1.312 1.00 25.08 269 GLY A O 1
ATOM 2201 N N . PHE A 1 270 ? 39.583 25.328 -0.987 1.00 23.14 270 PHE A N 1
ATOM 2202 C CA . PHE A 1 270 ? 40.236 24.711 0.184 1.00 23.14 270 PHE A CA 1
ATOM 2203 C C . PHE A 1 270 ? 39.372 24.687 1.478 1.00 23.14 270 PHE A C 1
ATOM 2205 O O . PHE A 1 270 ? 38.679 25.651 1.769 1.00 23.14 270 PHE A O 1
ATOM 2212 N N . TYR A 1 271 ? 39.477 23.573 2.233 1.00 24.83 271 TYR A N 1
ATOM 2213 C CA . TYR A 1 271 ? 39.722 23.389 3.695 1.00 24.83 271 TYR A CA 1
ATOM 2214 C C . TYR A 1 271 ? 39.440 24.519 4.743 1.00 24.83 271 TYR A C 1
ATOM 2216 O O . TYR A 1 271 ? 39.530 25.693 4.408 1.00 24.83 271 TYR A O 1
ATOM 2224 N N . PRO A 1 272 ? 39.418 24.225 6.076 1.00 31.86 272 PRO A N 1
ATOM 2225 C CA . PRO A 1 272 ? 38.865 23.061 6.811 1.00 31.86 272 PRO A CA 1
ATOM 2226 C C . PRO A 1 272 ? 38.221 23.395 8.201 1.00 31.86 272 PRO A C 1
ATOM 2228 O O . PRO A 1 272 ? 38.448 24.464 8.750 1.00 31.86 272 PRO A O 1
ATOM 2231 N N . GLN A 1 273 ? 37.609 22.384 8.856 1.00 25.39 273 GLN A N 1
ATOM 2232 C CA . GLN A 1 273 ? 37.526 22.216 10.340 1.00 25.39 273 GLN A CA 1
ATOM 2233 C C . GLN A 1 273 ? 36.744 23.301 11.151 1.00 25.39 273 GLN A C 1
ATOM 2235 O O . GLN A 1 273 ? 36.365 24.331 10.621 1.00 25.39 273 GLN A O 1
ATOM 2240 N N . GLN A 1 274 ? 36.323 23.114 12.415 1.00 26.02 274 GLN A N 1
ATOM 2241 C CA . GLN A 1 274 ? 36.843 22.301 13.534 1.00 26.02 274 GLN A CA 1
ATOM 2242 C C . GLN A 1 274 ? 35.809 21.343 14.192 1.00 26.02 274 GLN A C 1
ATOM 2244 O O . GLN A 1 274 ? 34.806 20.977 13.586 1.00 26.02 274 GLN A O 1
ATOM 2249 N N . HIS A 1 275 ? 36.144 20.837 15.386 1.00 25.86 275 HIS A N 1
ATOM 2250 C CA . HIS A 1 275 ? 35.564 19.678 16.084 1.00 25.86 275 HIS A CA 1
ATOM 2251 C C . HIS A 1 275 ? 34.745 20.072 17.346 1.00 25.86 275 HIS A C 1
ATOM 2253 O O . HIS A 1 275 ? 34.748 21.245 17.713 1.00 25.86 275 HIS A O 1
ATOM 2259 N N . PRO A 1 276 ? 34.005 19.136 17.985 1.00 35.69 276 PRO A N 1
ATOM 2260 C CA . PRO A 1 276 ? 32.999 19.452 19.010 1.00 35.69 276 PRO A CA 1
ATOM 2261 C C . PRO A 1 276 ? 33.533 19.419 20.455 1.00 35.69 276 PRO A C 1
ATOM 2263 O O . PRO A 1 276 ? 34.634 18.932 20.708 1.00 35.69 276 PRO A O 1
ATOM 2266 N N . GLN A 1 277 ? 32.684 19.820 21.409 1.00 24.58 277 GLN A N 1
ATOM 2267 C CA . GLN A 1 277 ? 32.784 19.442 22.826 1.00 24.58 277 GLN A CA 1
ATOM 2268 C C . GLN A 1 277 ? 31.457 18.852 23.338 1.00 24.58 277 GLN A C 1
ATOM 2270 O O . GLN A 1 277 ? 30.395 19.077 22.757 1.00 24.58 277 GLN A O 1
ATOM 2275 N N . GLU A 1 278 ? 31.563 18.039 24.389 1.00 26.19 278 GLU A N 1
ATOM 2276 C CA . GLU A 1 278 ? 30.485 17.257 25.014 1.00 26.19 278 GLU A CA 1
ATOM 2277 C C . GLU A 1 278 ? 29.997 17.910 26.332 1.00 26.19 278 GLU A C 1
ATOM 2279 O O . GLU A 1 278 ? 30.333 19.058 26.604 1.00 26.19 278 GLU A O 1
ATOM 2284 N N . VAL A 1 279 ? 29.301 17.116 27.168 1.00 23.67 279 VAL A N 1
ATOM 2285 C CA . VAL A 1 279 ? 28.985 17.301 28.608 1.00 23.67 279 VAL A CA 1
ATOM 2286 C C . VAL A 1 279 ? 28.056 18.471 29.005 1.00 23.67 279 VAL A C 1
ATOM 2288 O O . VAL A 1 279 ? 28.046 19.517 28.374 1.00 23.67 279 VAL A O 1
ATOM 2291 N N . LEU A 1 280 ? 27.192 18.366 30.031 1.00 22.14 280 LEU A N 1
ATOM 2292 C CA . LEU A 1 280 ? 26.938 17.329 31.061 1.00 22.14 280 LEU A CA 1
ATOM 2293 C C . LEU A 1 280 ? 25.419 17.281 31.401 1.00 22.14 280 LEU A C 1
ATOM 2295 O O . LEU A 1 280 ? 24.730 18.285 31.241 1.00 22.14 280 LEU A O 1
ATOM 2299 N N . GLU A 1 281 ? 24.907 16.170 31.949 1.00 29.36 281 GLU A N 1
ATOM 2300 C CA . GLU A 1 281 ? 23.640 16.157 32.723 1.00 29.36 281 GLU A CA 1
ATOM 2301 C C . GLU A 1 281 ? 23.919 16.410 34.216 1.00 29.36 281 GLU A C 1
ATOM 2303 O O . GLU A 1 281 ? 24.992 16.041 34.702 1.00 29.36 281 GLU A O 1
ATOM 2308 N N . PRO A 1 282 ? 22.946 16.950 34.981 1.00 28.11 282 PRO A N 1
ATOM 2309 C CA . PRO A 1 282 ? 22.600 16.243 36.223 1.00 28.11 282 PRO A CA 1
ATOM 2310 C C . PRO A 1 282 ? 21.114 16.285 36.665 1.00 28.11 282 PRO A C 1
ATOM 2312 O O . PRO A 1 282 ? 20.525 17.344 36.845 1.00 28.11 282 PRO A O 1
ATOM 2315 N N . VAL A 1 283 ? 20.591 15.092 36.982 1.00 24.12 283 VAL A N 1
ATOM 2316 C CA . VAL A 1 283 ? 19.885 14.704 38.234 1.00 24.12 283 VAL A CA 1
ATOM 2317 C C . VAL A 1 283 ? 18.640 15.490 38.727 1.00 24.12 283 VAL A C 1
ATOM 2319 O O . VAL A 1 283 ? 18.668 16.668 39.058 1.00 24.12 283 VAL A O 1
ATOM 2322 N N . THR A 1 284 ? 17.552 14.738 38.947 1.00 31.58 284 THR A N 1
ATOM 2323 C CA . THR A 1 284 ? 16.277 15.132 39.597 1.00 31.58 284 THR A CA 1
ATOM 2324 C C . THR A 1 284 ? 16.323 15.199 41.134 1.00 31.58 284 THR A C 1
ATOM 2326 O O . THR A 1 284 ? 17.095 14.452 41.737 1.00 31.58 284 THR A O 1
ATOM 2329 N N . PRO A 1 285 ? 15.313 15.824 41.778 1.00 28.05 285 PRO A N 1
ATOM 2330 C CA . PRO A 1 285 ? 14.701 15.203 42.967 1.00 28.05 285 PRO A CA 1
ATOM 2331 C C . PRO A 1 285 ? 13.159 15.031 42.920 1.00 28.05 285 PRO A C 1
ATOM 2333 O O . PRO A 1 285 ? 12.456 15.606 42.095 1.00 28.05 285 PRO A O 1
ATOM 2336 N N . ARG A 1 286 ? 12.646 14.179 43.826 1.00 23.98 286 ARG A N 1
ATOM 2337 C CA . ARG A 1 286 ? 11.233 13.750 44.002 1.00 23.98 286 ARG A CA 1
ATOM 2338 C C . ARG A 1 286 ? 10.401 14.691 44.890 1.00 23.98 286 ARG A C 1
ATOM 2340 O O . ARG A 1 286 ? 10.954 15.303 45.795 1.00 23.98 286 ARG A O 1
ATOM 2347 N N . LEU A 1 287 ? 9.065 14.580 44.803 1.00 25.61 287 LEU A N 1
ATOM 2348 C CA . LEU A 1 287 ? 8.126 14.865 45.909 1.00 25.61 287 LEU A CA 1
ATOM 2349 C C . LEU A 1 287 ? 6.957 13.847 45.996 1.00 25.61 287 LEU A C 1
ATOM 2351 O O . LEU A 1 287 ? 6.814 12.979 45.136 1.00 25.61 287 LEU A O 1
ATOM 2355 N N . GLN A 1 288 ? 6.184 13.908 47.091 1.00 27.48 288 GLN A N 1
ATOM 2356 C CA . GLN A 1 288 ? 5.074 13.023 47.532 1.00 27.48 288 GLN A CA 1
ATOM 2357 C C . GLN A 1 288 ? 4.093 13.880 48.389 1.00 27.48 288 GLN A C 1
ATOM 2359 O O . GLN A 1 288 ? 4.508 14.958 48.800 1.00 27.48 288 GLN A O 1
ATOM 2364 N N . LYS A 1 289 ? 2.842 13.541 48.767 1.00 26.36 289 LYS A N 1
ATOM 2365 C CA . LYS A 1 289 ? 1.930 12.354 48.712 1.00 26.36 289 LYS A CA 1
ATOM 2366 C C . LYS A 1 289 ? 0.457 12.917 48.783 1.00 26.36 289 LYS A C 1
ATOM 2368 O O . LYS A 1 289 ? 0.326 14.122 48.634 1.00 26.36 289 LYS A O 1
ATOM 2373 N N . ARG A 1 290 ? -0.692 12.235 48.986 1.00 27.89 290 ARG A N 1
ATOM 2374 C CA . ARG A 1 290 ? -1.090 10.853 49.359 1.00 27.89 290 ARG A CA 1
ATOM 2375 C C . ARG A 1 290 ? -2.552 10.538 48.900 1.00 27.89 290 ARG A C 1
ATOM 2377 O O . ARG A 1 290 ? -3.303 11.435 48.555 1.00 27.89 290 ARG A O 1
ATOM 2384 N N . GLN A 1 291 ? -2.929 9.255 48.983 1.00 27.14 291 GLN A N 1
ATOM 2385 C CA . GLN A 1 291 ? -4.245 8.656 49.349 1.00 27.14 291 GLN A CA 1
ATOM 2386 C C . GLN A 1 291 ? -5.122 9.465 50.344 1.00 27.14 291 GLN A C 1
ATOM 2388 O O . GLN A 1 291 ? -4.552 10.240 51.105 1.00 27.14 291 GLN A O 1
ATOM 2393 N N . ARG A 1 292 ? -6.429 9.200 50.572 1.00 30.31 292 ARG A N 1
ATOM 2394 C CA . ARG A 1 292 ? -7.525 8.355 49.980 1.00 30.31 292 ARG A CA 1
ATOM 2395 C C . ARG A 1 292 ? -8.807 8.658 50.803 1.00 30.31 292 ARG A C 1
ATOM 2397 O O . ARG A 1 292 ? -8.639 9.013 51.962 1.00 30.31 292 ARG A O 1
ATOM 2404 N N . VAL A 1 293 ? -10.023 8.435 50.273 1.00 27.28 293 VAL A N 1
ATOM 2405 C CA . VAL A 1 293 ? -11.205 7.810 50.951 1.00 27.28 293 VAL A CA 1
ATOM 2406 C C . VAL A 1 293 ? -12.394 7.733 49.973 1.00 27.28 293 VAL A C 1
ATOM 2408 O O . VAL A 1 293 ? -12.508 8.573 49.086 1.00 27.28 293 VAL A O 1
ATOM 2411 N N . GLU A 1 294 ? -13.246 6.713 50.118 1.00 29.83 294 GLU A N 1
ATOM 2412 C CA . GLU A 1 294 ? -14.522 6.543 49.400 1.00 29.83 294 GLU A CA 1
ATOM 2413 C C . GLU A 1 294 ? -15.718 6.783 50.340 1.00 29.83 294 GLU A C 1
ATOM 2415 O O . GLU A 1 294 ? -15.665 6.387 51.504 1.00 29.83 294 GLU A O 1
ATOM 2420 N N . ALA A 1 295 ? -16.810 7.353 49.820 1.00 28.19 295 ALA A N 1
ATOM 2421 C CA . ALA A 1 295 ? -18.154 7.317 50.411 1.00 28.19 295 ALA A CA 1
ATOM 2422 C C . ALA A 1 295 ? -19.220 7.524 49.309 1.00 28.19 295 ALA A C 1
ATOM 2424 O O . ALA A 1 295 ? -18.899 8.003 48.220 1.00 28.19 295 ALA A O 1
ATOM 2425 N N . THR A 1 296 ? -20.468 7.121 49.563 1.00 30.64 296 THR A N 1
ATOM 2426 C CA . THR A 1 296 ? -21.538 6.983 48.552 1.00 30.64 296 THR A CA 1
ATOM 2427 C C . THR A 1 296 ? -22.475 8.196 48.396 1.00 30.64 296 THR A C 1
ATOM 2429 O O . THR A 1 296 ? -22.472 9.118 49.206 1.00 30.64 296 THR A O 1
ATOM 2432 N N . LEU A 1 297 ? -23.278 8.157 47.322 1.00 32.19 297 LEU A N 1
ATOM 2433 C CA . LEU A 1 297 ? -24.253 9.161 46.851 1.00 32.19 297 LEU A CA 1
ATOM 2434 C C . LEU A 1 297 ? -25.330 9.550 47.892 1.00 32.19 297 LEU A C 1
ATOM 2436 O O . LEU A 1 297 ? -25.619 8.770 48.801 1.00 32.19 297 LEU A O 1
ATOM 2440 N N . PRO A 1 298 ? -25.992 10.714 47.713 1.00 35.53 298 PRO A N 1
ATOM 2441 C CA . PRO A 1 298 ? -27.301 10.700 47.027 1.00 35.53 298 PRO A CA 1
ATOM 2442 C C . PRO A 1 298 ? -27.347 11.449 45.680 1.00 35.53 298 PRO A C 1
ATOM 2444 O O . PRO A 1 298 ? -26.416 12.151 45.299 1.00 35.53 298 PRO A O 1
ATOM 2447 N N . VAL A 1 299 ? -28.456 11.281 44.950 1.00 42.81 299 VAL A N 1
ATOM 2448 C CA . VAL A 1 299 ? -28.690 11.842 43.606 1.00 42.81 299 VAL A CA 1
ATOM 2449 C C . VAL A 1 299 ? -29.062 13.330 43.656 1.00 42.81 299 VAL A C 1
ATOM 2451 O O . VAL A 1 299 ? -29.912 13.734 44.447 1.00 42.81 299 VAL A O 1
ATOM 2454 N N . GLN A 1 300 ? -28.502 14.122 42.737 1.00 35.03 300 GLN A N 1
ATOM 2455 C CA . GLN A 1 300 ? -29.018 15.437 42.338 1.00 35.03 300 GLN A CA 1
ATOM 2456 C C . GLN A 1 300 ? -29.144 15.505 40.808 1.00 35.03 300 GLN A C 1
ATOM 2458 O O . GLN A 1 300 ? -28.429 14.806 40.089 1.00 35.03 300 GLN A O 1
ATOM 2463 N N . LEU A 1 301 ? -30.084 16.317 40.316 1.00 42.16 301 LEU A N 1
ATOM 2464 C CA . LEU A 1 301 ? -30.340 16.501 38.884 1.00 42.16 301 LEU A CA 1
ATOM 2465 C C . LEU A 1 301 ? -29.185 17.270 38.210 1.00 42.16 301 LEU A C 1
ATOM 2467 O O . LEU A 1 301 ? -28.627 18.177 38.832 1.00 42.16 301 LEU A O 1
ATOM 2471 N N . PRO A 1 302 ? -28.830 16.955 36.951 1.00 42.62 302 PRO A N 1
ATOM 2472 C CA . PRO A 1 302 ? -27.774 17.672 36.246 1.00 42.62 302 PRO A CA 1
ATOM 2473 C C . PRO A 1 302 ? -28.209 19.113 35.909 1.00 42.62 302 PRO A C 1
ATOM 2475 O O . PRO A 1 302 ? -29.339 19.314 35.455 1.00 42.62 302 PRO A O 1
ATOM 2478 N N . PRO A 1 303 ? -27.331 20.120 36.079 1.00 47.44 303 PRO A N 1
ATOM 2479 C CA . PRO A 1 303 ? -27.565 21.458 35.542 1.00 47.44 303 PRO A CA 1
ATOM 2480 C C . PRO A 1 303 ? -27.542 21.441 34.000 1.00 47.44 303 PRO A C 1
ATOM 2482 O O . PRO A 1 303 ? -26.981 20.514 33.406 1.00 47.44 303 PRO A O 1
ATOM 2485 N N . PRO A 1 304 ? -28.124 22.454 33.327 1.00 48.41 304 PRO A N 1
ATOM 2486 C CA . PRO A 1 304 ? -28.062 22.557 31.871 1.00 48.41 304 PRO A CA 1
ATOM 2487 C C . PRO A 1 304 ? -26.604 22.627 31.380 1.00 48.41 304 PRO A C 1
ATOM 2489 O O . PRO A 1 304 ? -25.750 23.181 32.081 1.00 48.41 304 PRO A O 1
ATOM 2492 N N . PRO A 1 305 ? -26.298 22.085 30.185 1.00 50.94 305 PRO A N 1
ATOM 2493 C CA . PRO A 1 305 ? -24.944 22.107 29.650 1.00 50.94 305 PRO A CA 1
ATOM 2494 C C . PRO A 1 305 ? -24.459 23.553 29.448 1.00 50.94 305 PRO A C 1
ATOM 2496 O O . PRO A 1 305 ? -25.255 24.415 29.059 1.00 50.94 305 PRO A O 1
ATOM 2499 N N . PRO A 1 306 ? -23.166 23.841 29.691 1.00 48.66 306 PRO A N 1
ATOM 2500 C CA . PRO A 1 306 ? -22.599 25.147 29.379 1.00 48.66 306 PRO A CA 1
ATOM 2501 C C . PRO A 1 306 ? -22.675 25.422 27.865 1.00 48.66 306 PRO A C 1
ATOM 2503 O O . PRO A 1 306 ? -22.744 24.475 27.074 1.00 48.66 306 PRO A O 1
ATOM 2506 N N . PRO A 1 307 ? -22.632 26.699 27.436 1.00 48.06 307 PRO A N 1
ATOM 2507 C CA . PRO A 1 307 ? -22.499 27.037 26.023 1.00 48.06 307 PRO A CA 1
ATOM 2508 C C . PRO A 1 307 ? -21.286 26.318 25.413 1.00 48.06 307 PRO A C 1
ATOM 2510 O O . PRO A 1 307 ? -20.265 26.203 26.097 1.00 48.06 307 PRO A O 1
ATOM 2513 N N . PRO A 1 308 ? -21.362 25.848 24.155 1.00 42.78 308 PRO A N 1
ATOM 2514 C CA . PRO A 1 308 ? -20.232 25.185 23.523 1.00 42.78 308 PRO A CA 1
ATOM 2515 C C . PRO A 1 308 ? -19.034 26.136 23.472 1.00 42.78 308 PRO A C 1
ATOM 2517 O O . PRO A 1 308 ? -19.126 27.241 22.928 1.00 42.78 308 PRO A O 1
ATOM 2520 N N . GLU A 1 309 ? -17.899 25.701 24.026 1.00 47.12 309 GLU A N 1
ATOM 2521 C CA . GLU A 1 309 ? -16.619 26.337 23.720 1.00 47.12 309 GLU A CA 1
ATOM 2522 C C . GLU A 1 309 ? -16.409 26.291 22.196 1.00 47.12 309 GLU A C 1
ATOM 2524 O O . GLU A 1 309 ? -16.788 25.302 21.561 1.00 47.12 309 GLU A O 1
ATOM 2529 N N . PRO A 1 310 ? -15.846 27.343 21.575 1.00 47.59 310 PRO A N 1
ATOM 2530 C CA . PRO A 1 310 ? -15.694 27.388 20.127 1.00 47.59 310 PRO A CA 1
ATOM 2531 C C . PRO A 1 310 ? -14.788 26.243 19.668 1.00 47.59 310 PRO A C 1
ATOM 2533 O O . PRO A 1 310 ? -13.593 26.250 19.970 1.00 47.59 310 PRO A O 1
ATOM 2536 N N . GLU A 1 311 ? -15.366 25.279 18.944 1.00 49.09 311 GLU A N 1
ATOM 2537 C CA . GLU A 1 311 ? -14.673 24.067 18.506 1.00 49.09 311 GLU A CA 1
ATOM 2538 C C . GLU A 1 311 ? -13.348 24.419 17.819 1.00 49.09 311 GLU A C 1
ATOM 2540 O O . GLU A 1 311 ? -13.292 25.173 16.840 1.00 49.09 311 GLU A O 1
ATOM 2545 N N . ASP A 1 312 ? -12.257 23.887 18.371 1.00 59.78 312 ASP A N 1
ATOM 2546 C CA . ASP A 1 312 ? -10.908 24.135 17.882 1.00 59.78 312 ASP A CA 1
ATOM 2547 C C . ASP A 1 312 ? -10.718 23.325 16.593 1.00 59.78 312 ASP A C 1
ATOM 2549 O O . ASP A 1 312 ? -10.242 22.192 16.624 1.00 59.78 312 ASP A O 1
ATOM 2553 N N . ASP A 1 313 ? -11.105 23.924 15.456 1.00 68.06 313 ASP A N 1
ATOM 2554 C CA . ASP A 1 313 ? -11.028 23.424 14.064 1.00 68.06 313 ASP A CA 1
ATOM 2555 C C . ASP A 1 313 ? -9.573 23.183 13.577 1.00 68.06 313 ASP A C 1
ATOM 2557 O O . ASP A 1 313 ? -9.172 23.427 12.440 1.00 68.06 313 ASP A O 1
ATOM 2561 N N . LEU A 1 314 ? -8.721 22.721 14.481 1.00 78.81 314 LEU A N 1
ATOM 2562 C CA . LEU A 1 314 ? -7.337 22.329 14.295 1.00 78.81 314 LEU A CA 1
ATOM 2563 C C . LEU A 1 314 ? -7.176 20.808 14.395 1.00 78.81 314 LEU A C 1
ATOM 2565 O O . LEU A 1 314 ? -6.047 20.325 14.302 1.00 78.81 314 LEU A O 1
ATOM 2569 N N . ASP A 1 315 ? -8.274 20.064 14.550 1.00 77.81 315 ASP A N 1
ATOM 2570 C CA . ASP A 1 315 ? -8.276 18.608 14.635 1.00 77.81 315 ASP A CA 1
ATOM 2571 C C . ASP A 1 315 ? -7.719 17.941 13.366 1.00 77.81 315 ASP A C 1
ATOM 2573 O O . ASP A 1 315 ? -7.928 18.382 12.228 1.00 77.81 315 ASP A O 1
ATOM 2577 N N . PHE A 1 316 ? -6.942 16.871 13.554 1.00 77.50 316 PHE A N 1
ATOM 2578 C CA . PHE A 1 316 ? -6.261 16.183 12.458 1.00 77.50 316 PHE A CA 1
ATOM 2579 C C . PHE A 1 316 ? -5.956 14.712 12.776 1.00 77.50 316 PHE A C 1
ATOM 2581 O O . PHE A 1 316 ? -5.391 14.360 13.810 1.00 77.50 316 PHE A O 1
ATOM 2588 N N . THR A 1 317 ? -6.218 13.828 11.815 1.00 59.66 317 THR A N 1
ATOM 2589 C CA . THR A 1 317 ? -5.919 12.395 11.935 1.00 59.66 317 THR A CA 1
ATOM 2590 C C . THR A 1 317 ? -4.530 12.065 11.376 1.00 59.66 317 THR A C 1
ATOM 2592 O O . THR A 1 317 ? -4.354 11.781 10.191 1.00 59.66 317 THR A O 1
ATOM 2595 N N . GLY A 1 318 ? -3.503 12.107 12.229 1.00 69.50 318 GLY A N 1
ATOM 2596 C CA . GLY A 1 318 ? -2.142 11.655 11.899 1.00 69.50 318 GLY A CA 1
ATOM 2597 C C . GLY A 1 318 ? -1.398 12.500 10.847 1.00 69.50 318 GLY A C 1
ATOM 2598 O O . GLY A 1 318 ? -1.637 13.693 10.677 1.00 69.50 318 GLY A O 1
ATOM 2599 N N . TYR A 1 319 ? -0.436 11.895 10.142 1.00 74.06 319 TYR A N 1
ATOM 2600 C CA . TYR A 1 319 ? 0.418 12.581 9.157 1.00 74.06 319 TYR A CA 1
ATOM 2601 C C . TYR A 1 319 ? 0.755 11.675 7.960 1.00 74.06 319 TYR A C 1
ATOM 2603 O O . TYR A 1 319 ? 0.223 10.573 7.840 1.00 74.06 319 TYR A O 1
ATOM 2611 N N . THR A 1 320 ? 1.554 12.163 7.007 1.00 67.94 320 THR A N 1
ATOM 2612 C CA . THR A 1 320 ? 2.086 11.350 5.899 1.00 67.94 320 THR A CA 1
ATOM 2613 C C . THR A 1 320 ? 3.545 11.037 6.216 1.00 67.94 320 THR A C 1
ATOM 2615 O O . THR A 1 320 ? 4.325 11.970 6.350 1.00 67.94 320 THR A O 1
ATOM 2618 N N . SER A 1 321 ? 3.920 9.765 6.350 1.00 66.19 321 SER A N 1
ATOM 2619 C CA . SER A 1 321 ? 5.279 9.335 6.735 1.00 66.19 321 SER A CA 1
ATOM 2620 C C . SER A 1 321 ? 6.267 9.211 5.564 1.00 66.19 321 SER A C 1
ATOM 2622 O O . SER A 1 321 ? 7.434 8.875 5.774 1.00 66.19 321 SER A O 1
ATOM 2624 N N . THR A 1 322 ? 5.826 9.506 4.340 1.00 63.84 322 THR A N 1
ATOM 2625 C CA . THR A 1 322 ? 6.619 9.463 3.104 1.00 63.84 322 THR A CA 1
ATOM 2626 C C . THR A 1 322 ? 6.345 10.686 2.228 1.00 63.84 322 THR A C 1
ATOM 2628 O O . THR A 1 322 ? 5.202 11.120 2.068 1.00 63.84 322 THR A O 1
ATOM 2631 N N . ASP A 1 323 ? 7.399 11.263 1.652 1.00 66.75 323 ASP A N 1
ATOM 2632 C CA . ASP A 1 323 ? 7.293 12.386 0.721 1.00 66.75 323 ASP A CA 1
ATOM 2633 C C . ASP A 1 323 ? 6.853 11.923 -0.671 1.00 66.75 323 ASP A C 1
ATOM 2635 O O . ASP A 1 323 ? 7.444 11.021 -1.260 1.00 66.75 323 ASP A O 1
ATOM 2639 N N . SER A 1 324 ? 5.843 12.587 -1.237 1.00 67.69 324 SER A N 1
ATOM 2640 C CA . SER A 1 324 ? 5.205 12.175 -2.496 1.00 67.69 324 SER A CA 1
ATOM 2641 C C . SER A 1 324 ? 6.041 12.429 -3.759 1.00 67.69 324 SER A C 1
ATOM 2643 O O . SER A 1 324 ? 5.504 12.308 -4.855 1.00 67.69 324 SER A O 1
ATOM 2645 N N . PHE A 1 325 ? 7.290 12.883 -3.631 1.00 66.50 325 PHE A N 1
ATOM 2646 C CA . PHE A 1 325 ? 8.156 13.252 -4.755 1.00 66.50 325 PHE A CA 1
ATOM 2647 C C . PHE A 1 325 ? 9.512 12.532 -4.680 1.00 66.50 325 PHE A C 1
ATOM 2649 O O . PHE A 1 325 ? 9.954 11.933 -5.653 1.00 66.50 325 PHE A O 1
ATOM 2656 N N . SER A 1 326 ? 10.135 12.509 -3.501 1.00 64.50 326 SER A N 1
ATOM 2657 C CA . SER A 1 326 ? 11.395 11.802 -3.229 1.00 64.50 326 SER A CA 1
ATOM 2658 C C . SER A 1 326 ? 11.224 10.378 -2.685 1.00 64.50 326 SER A C 1
ATOM 2660 O O . SER A 1 326 ? 12.202 9.636 -2.621 1.00 64.50 326 SER A O 1
ATOM 2662 N N . SER A 1 327 ? 10.019 9.998 -2.236 1.00 66.88 327 SER A N 1
ATOM 2663 C CA . SER A 1 327 ? 9.775 8.827 -1.367 1.00 66.88 327 SER A CA 1
ATOM 2664 C C . SER A 1 327 ? 10.592 8.826 -0.060 1.00 66.88 327 SER A C 1
ATOM 2666 O O . SER A 1 327 ? 10.675 7.806 0.624 1.00 66.88 327 SER A O 1
ATOM 2668 N N . GLY A 1 328 ? 11.194 9.962 0.313 1.00 60.66 328 GLY A N 1
ATOM 2669 C CA . GLY A 1 328 ? 11.943 10.120 1.555 1.00 60.66 328 GLY A CA 1
ATOM 2670 C C . GLY A 1 328 ? 11.050 9.975 2.787 1.00 60.66 328 GLY A C 1
ATOM 2671 O O . GLY A 1 328 ? 9.867 10.318 2.754 1.00 60.66 328 GLY A O 1
ATOM 2672 N N . ARG A 1 329 ? 11.615 9.473 3.890 1.00 67.19 329 ARG A N 1
ATOM 2673 C CA . ARG A 1 329 ? 10.898 9.365 5.166 1.00 67.19 329 ARG A CA 1
ATOM 2674 C C . ARG A 1 329 ? 10.602 10.760 5.717 1.00 67.19 329 ARG A C 1
ATOM 2676 O O . ARG A 1 329 ? 11.525 11.539 5.925 1.00 67.19 329 ARG A O 1
ATOM 2683 N N . ILE A 1 330 ? 9.333 11.002 6.014 1.00 76.25 330 ILE A N 1
ATOM 2684 C CA . ILE A 1 330 ? 8.826 12.158 6.752 1.00 76.25 330 ILE A CA 1
ATOM 2685 C C . ILE A 1 330 ? 8.560 11.738 8.202 1.00 76.25 330 ILE A C 1
ATOM 2687 O O . ILE A 1 330 ? 8.096 10.626 8.470 1.00 76.25 330 ILE A O 1
ATOM 2691 N N . MET A 1 331 ? 8.830 12.632 9.146 1.00 76.19 331 MET A N 1
ATOM 2692 C CA . MET A 1 331 ? 8.509 12.500 10.562 1.00 76.19 331 MET A CA 1
ATOM 2693 C C . MET A 1 331 ? 7.227 13.266 10.922 1.00 76.19 331 MET A C 1
ATOM 2695 O O . MET A 1 331 ? 6.776 14.174 10.224 1.00 76.19 331 MET A O 1
ATOM 2699 N N . HIS A 1 332 ? 6.642 12.942 12.078 1.00 80.25 332 HIS A N 1
ATOM 2700 C CA . HIS A 1 332 ? 5.477 13.665 12.609 1.00 80.25 332 HIS A CA 1
ATOM 2701 C C . HIS A 1 332 ? 5.767 15.154 12.899 1.00 80.25 332 HIS A C 1
ATOM 2703 O O . HIS A 1 332 ? 4.828 15.930 13.072 1.00 80.25 332 HIS A O 1
ATOM 2709 N N . LEU A 1 333 ? 7.053 15.522 12.903 1.00 88.50 333 LEU A N 1
ATOM 2710 C CA . LEU A 1 333 ? 7.628 16.852 13.094 1.00 88.50 333 LEU A CA 1
ATOM 2711 C C . LEU A 1 333 ? 7.958 17.599 11.787 1.00 88.50 333 LEU A C 1
ATOM 2713 O O . LEU A 1 333 ? 8.546 18.674 11.868 1.00 88.50 333 LEU A O 1
ATOM 2717 N N . ASP A 1 334 ? 7.599 17.068 10.610 1.00 87.50 334 ASP A N 1
ATOM 2718 C CA . ASP A 1 334 ? 7.785 17.778 9.336 1.00 87.50 334 ASP A CA 1
ATOM 2719 C C . ASP A 1 334 ? 6.439 18.115 8.684 1.00 87.50 334 ASP A C 1
ATOM 2721 O O . ASP A 1 334 ? 5.542 17.268 8.585 1.00 87.50 334 ASP A O 1
ATOM 2725 N N . TRP A 1 335 ? 6.291 19.344 8.191 1.00 93.81 335 TRP A N 1
ATOM 2726 C CA . TRP A 1 335 ? 5.088 19.860 7.537 1.00 93.81 335 TRP A CA 1
ATOM 2727 C C . TRP A 1 335 ? 5.383 20.266 6.094 1.00 93.81 335 TRP A C 1
ATOM 2729 O O . TRP A 1 335 ? 6.224 21.127 5.840 1.00 93.81 335 TRP A O 1
ATOM 2739 N N . ARG A 1 336 ? 4.672 19.649 5.137 1.00 92.50 336 ARG A N 1
ATOM 2740 C CA . ARG A 1 336 ? 4.818 19.948 3.706 1.00 92.50 336 ARG A CA 1
ATOM 2741 C C . ARG A 1 336 ? 4.260 21.329 3.380 1.00 92.50 336 ARG A C 1
ATOM 2743 O O . ARG A 1 336 ? 3.045 21.500 3.230 1.00 92.50 336 ARG A O 1
ATOM 2750 N N . VAL A 1 337 ? 5.167 22.273 3.182 1.00 93.69 337 VAL A N 1
ATOM 2751 C CA . VAL A 1 337 ? 4.866 23.577 2.603 1.00 93.69 337 VAL A CA 1
ATOM 2752 C C . VAL A 1 337 ? 4.755 23.419 1.079 1.00 93.69 337 VAL A C 1
ATOM 2754 O O . VAL A 1 337 ? 5.540 22.720 0.438 1.00 93.69 337 VAL A O 1
ATOM 2757 N N . TYR A 1 338 ? 3.720 24.001 0.486 1.00 93.19 338 TYR A N 1
ATOM 2758 C CA . TYR A 1 338 ? 3.534 24.050 -0.964 1.00 93.19 338 TYR A CA 1
ATOM 2759 C C . TYR A 1 338 ? 4.299 25.240 -1.541 1.00 93.19 338 TYR A C 1
ATOM 2761 O O . TYR A 1 338 ? 5.170 25.074 -2.391 1.00 93.19 338 TYR A O 1
ATOM 2769 N N . GLN A 1 339 ? 4.035 26.421 -0.986 1.00 95.50 339 GLN A N 1
ATOM 2770 C CA . GLN A 1 339 ? 4.706 27.669 -1.315 1.00 95.50 339 GLN A CA 1
ATOM 2771 C C . GLN A 1 339 ? 4.908 28.485 -0.036 1.00 95.50 339 GLN A C 1
ATOM 2773 O O . GLN A 1 339 ? 4.023 28.546 0.813 1.00 95.50 339 GLN A O 1
ATOM 2778 N N . ILE A 1 340 ? 6.071 29.115 0.086 1.00 94.69 340 ILE A N 1
ATOM 2779 C CA . ILE A 1 340 ? 6.395 30.101 1.121 1.00 94.69 340 ILE A CA 1
ATOM 2780 C C . ILE A 1 340 ? 6.868 31.403 0.475 1.00 94.69 340 ILE A C 1
ATOM 2782 O O . ILE A 1 340 ? 7.564 31.374 -0.549 1.00 94.69 340 ILE A O 1
ATOM 2786 N N . LYS A 1 341 ? 6.464 32.528 1.065 1.00 94.19 341 LYS A N 1
ATOM 2787 C CA . LYS A 1 341 ? 6.747 33.891 0.618 1.00 94.19 341 LYS A CA 1
ATOM 2788 C C . LYS A 1 341 ? 7.167 34.768 1.798 1.00 94.19 341 LYS A C 1
ATOM 2790 O O . LYS A 1 341 ? 6.524 34.771 2.842 1.00 94.19 341 LYS A O 1
ATOM 2795 N N . THR A 1 342 ? 8.218 35.545 1.573 1.00 91.25 342 THR A N 1
ATOM 2796 C CA . THR A 1 342 ? 8.607 36.743 2.335 1.00 91.25 342 THR A CA 1
ATOM 2797 C C . THR A 1 342 ? 8.505 37.960 1.403 1.00 91.25 342 THR A C 1
ATOM 2799 O O . THR A 1 342 ? 8.324 37.778 0.193 1.00 91.25 342 THR A O 1
ATOM 2802 N N . PRO A 1 343 ? 8.689 39.201 1.887 1.00 88.12 343 PRO A N 1
ATOM 2803 C CA . PRO A 1 343 ? 8.841 40.362 1.006 1.00 88.12 343 PRO A CA 1
ATOM 2804 C C . PRO A 1 343 ? 10.004 40.239 0.003 1.00 88.12 343 PRO A C 1
ATOM 2806 O O . PRO A 1 343 ? 9.956 40.849 -1.059 1.00 88.12 343 PRO A O 1
ATOM 2809 N N . LYS A 1 344 ? 11.039 39.445 0.324 1.00 84.88 344 LYS A N 1
ATOM 2810 C CA . LYS A 1 344 ? 12.284 39.332 -0.460 1.00 84.88 344 LYS A CA 1
ATOM 2811 C C . LYS A 1 344 ? 12.282 38.178 -1.469 1.00 84.88 344 LYS A C 1
ATOM 2813 O O . LYS A 1 344 ? 12.985 38.260 -2.470 1.00 84.88 344 LYS A O 1
ATOM 2818 N N . LEU A 1 345 ? 11.528 37.102 -1.221 1.00 88.56 345 LEU A N 1
ATOM 2819 C CA . LEU A 1 345 ? 11.446 35.953 -2.131 1.00 88.56 345 LEU A CA 1
ATOM 2820 C C . LEU A 1 345 ? 10.132 35.176 -1.975 1.00 88.56 345 LEU A C 1
ATOM 2822 O O . LEU A 1 345 ? 9.667 34.928 -0.863 1.00 88.56 345 LEU A O 1
ATOM 2826 N N . THR A 1 346 ? 9.594 34.703 -3.102 1.00 92.38 346 THR A N 1
ATOM 2827 C CA . THR A 1 346 ? 8.557 33.661 -3.163 1.00 92.38 346 THR A CA 1
ATOM 2828 C C . THR A 1 346 ? 9.153 32.386 -3.759 1.00 92.38 346 THR A C 1
ATOM 2830 O O . THR A 1 346 ? 9.818 32.435 -4.789 1.00 92.38 346 THR A O 1
ATOM 2833 N N . THR A 1 347 ? 8.923 31.240 -3.122 1.00 91.06 347 THR A N 1
ATOM 2834 C CA . THR A 1 347 ? 9.377 29.927 -3.621 1.00 91.06 347 THR A CA 1
ATOM 2835 C C . THR A 1 347 ? 8.459 29.385 -4.721 1.00 91.06 347 THR A C 1
ATOM 2837 O O . THR A 1 347 ? 7.264 29.684 -4.755 1.00 91.06 347 THR A O 1
ATOM 2840 N N . HIS A 1 348 ? 8.993 28.568 -5.632 1.00 84.75 348 HIS A N 1
ATOM 2841 C CA . HIS A 1 348 ? 8.201 28.009 -6.731 1.00 84.75 348 HIS A CA 1
ATOM 2842 C C . HIS A 1 348 ? 7.388 26.771 -6.276 1.00 84.75 348 HIS A C 1
ATOM 2844 O O . HIS A 1 348 ? 7.969 25.901 -5.626 1.00 84.75 348 HIS A O 1
ATOM 2850 N N . PRO A 1 349 ? 6.092 26.609 -6.627 1.00 84.81 349 PRO A N 1
ATOM 2851 C CA . PRO A 1 349 ? 5.248 25.531 -6.078 1.00 84.81 349 PRO A CA 1
ATOM 2852 C C . PRO A 1 349 ? 5.654 24.091 -6.445 1.00 84.81 349 PRO A C 1
ATOM 2854 O O . PRO A 1 349 ? 5.205 23.137 -5.806 1.00 84.81 349 PRO A O 1
ATOM 2857 N N . LEU A 1 350 ? 6.496 23.914 -7.471 1.00 81.44 350 LEU A N 1
ATOM 2858 C CA . LEU A 1 350 ? 7.082 22.609 -7.818 1.00 81.44 350 LEU A CA 1
ATOM 2859 C C . LEU A 1 350 ? 8.221 22.189 -6.869 1.00 81.44 350 LEU A C 1
ATOM 2861 O O . LEU A 1 350 ? 8.590 21.016 -6.841 1.00 81.44 350 LEU A O 1
ATOM 2865 N N . VAL A 1 351 ? 8.774 23.119 -6.082 1.00 84.44 351 VAL A N 1
ATOM 2866 C CA . VAL A 1 351 ? 9.843 22.827 -5.121 1.00 84.44 351 VAL A CA 1
ATOM 2867 C C . VAL A 1 351 ? 9.303 21.918 -4.018 1.00 84.44 351 VAL A C 1
ATOM 2869 O O . VAL A 1 351 ? 8.239 22.147 -3.433 1.00 84.44 351 VAL A O 1
ATOM 2872 N N . THR A 1 352 ? 10.052 20.862 -3.704 1.00 87.75 352 THR A N 1
ATOM 2873 C CA . THR A 1 352 ? 9.745 20.017 -2.551 1.00 87.75 352 THR A CA 1
ATOM 2874 C C . THR A 1 352 ? 10.407 20.584 -1.310 1.00 87.75 352 THR A C 1
ATOM 2876 O O . THR A 1 352 ? 11.621 20.547 -1.179 1.00 87.75 352 THR A O 1
ATOM 2879 N N . GLN A 1 353 ? 9.589 21.153 -0.425 1.00 92.94 353 GLN A N 1
ATOM 2880 C CA . GLN A 1 353 ? 10.037 21.929 0.725 1.00 92.94 353 GLN A CA 1
ATOM 2881 C C . GLN A 1 353 ? 9.225 21.617 1.984 1.00 92.94 353 GLN A C 1
ATOM 2883 O O . GLN A 1 353 ? 8.025 21.343 1.916 1.00 92.94 353 GLN A O 1
ATOM 2888 N N . TYR A 1 354 ? 9.886 21.660 3.133 1.00 93.31 354 TYR A N 1
ATOM 2889 C CA . TYR A 1 354 ? 9.323 21.312 4.431 1.00 93.31 354 TYR A CA 1
ATOM 2890 C C . TYR A 1 354 ? 9.695 22.356 5.476 1.00 93.31 354 TYR A C 1
ATOM 2892 O O . TYR A 1 354 ? 10.766 22.954 5.419 1.00 93.31 354 TYR A O 1
ATOM 2900 N N . TRP A 1 355 ? 8.813 22.530 6.455 1.00 95.38 355 TRP A N 1
ATOM 2901 C CA . TRP A 1 355 ? 9.215 22.996 7.776 1.00 95.38 355 TRP A CA 1
ATOM 2902 C C . TRP A 1 355 ? 9.421 21.779 8.675 1.00 95.38 355 TRP A C 1
ATOM 2904 O O . TRP A 1 355 ? 8.515 20.955 8.775 1.00 95.38 355 TRP A O 1
ATOM 2914 N N . THR A 1 356 ? 10.572 21.683 9.335 1.00 92.62 356 THR A N 1
ATOM 2915 C CA . THR A 1 356 ? 10.942 20.602 10.263 1.00 92.62 356 THR A CA 1
ATOM 2916 C C . THR A 1 356 ? 11.163 21.183 11.653 1.00 92.62 356 THR A C 1
ATOM 2918 O O . THR A 1 356 ? 11.944 22.119 11.817 1.00 92.62 356 THR A O 1
ATOM 2921 N N . TRP A 1 357 ? 10.499 20.645 12.677 1.00 94.38 357 TRP A N 1
ATOM 2922 C CA . TRP A 1 357 ? 10.700 21.115 14.050 1.00 94.38 357 TRP A CA 1
ATOM 2923 C C . TRP A 1 357 ? 12.085 20.729 14.588 1.00 94.38 357 TRP A C 1
ATOM 2925 O O . TRP A 1 357 ? 12.421 19.547 14.680 1.00 94.38 357 TRP A O 1
ATOM 2935 N N . LYS A 1 358 ? 12.853 21.735 15.015 1.00 93.12 358 LYS A N 1
ATOM 2936 C CA . LYS A 1 358 ? 14.134 21.602 15.716 1.00 93.12 358 LYS A CA 1
ATOM 2937 C C . LYS A 1 358 ? 13.933 21.900 17.207 1.00 93.12 358 LYS A C 1
ATOM 2939 O O . LYS A 1 358 ? 13.802 23.071 17.573 1.00 93.12 358 LYS A O 1
ATOM 2944 N N . PRO A 1 359 ? 13.836 20.873 18.080 1.00 89.00 359 PRO A N 1
ATOM 2945 C CA . PRO A 1 359 ? 13.580 21.065 19.510 1.00 89.00 359 PRO A CA 1
ATOM 2946 C C . PRO A 1 359 ? 14.752 21.724 20.242 1.00 89.00 359 PRO A C 1
ATOM 2948 O O . PRO A 1 359 ? 14.525 22.442 21.207 1.00 89.00 359 PRO A O 1
ATOM 2951 N N . ASP A 1 360 ? 15.967 21.506 19.747 1.00 90.25 360 ASP A N 1
ATOM 2952 C CA . ASP A 1 360 ? 17.237 22.099 20.163 1.00 90.25 360 ASP A CA 1
ATOM 2953 C C . ASP A 1 360 ? 17.297 23.618 19.929 1.00 90.25 360 ASP A C 1
ATOM 2955 O O . ASP A 1 360 ? 17.805 24.355 20.766 1.00 90.25 360 ASP A O 1
ATOM 2959 N N . GLN A 1 361 ? 16.735 24.092 18.813 1.00 90.00 361 GLN A N 1
ATOM 2960 C CA . GLN A 1 361 ? 16.754 25.506 18.407 1.00 90.00 361 GLN A CA 1
ATOM 2961 C C . GLN A 1 361 ? 15.399 26.211 18.598 1.00 90.00 361 GLN A C 1
ATOM 2963 O O . GLN A 1 361 ? 15.251 27.383 18.259 1.00 90.00 361 GLN A O 1
ATOM 2968 N N . ASN A 1 362 ? 14.401 25.493 19.128 1.00 92.38 362 ASN A N 1
ATOM 2969 C CA . ASN A 1 362 ? 13.022 25.945 19.328 1.00 92.38 362 ASN A CA 1
ATOM 2970 C C . ASN A 1 362 ? 12.440 26.664 18.084 1.00 92.38 362 ASN A C 1
ATOM 2972 O O . ASN A 1 362 ? 11.852 27.748 18.181 1.00 92.38 362 ASN A O 1
ATOM 2976 N N . MET A 1 363 ? 12.642 26.071 16.900 1.00 94.94 363 MET A N 1
ATOM 2977 C CA . MET A 1 363 ? 12.258 26.648 15.606 1.00 94.94 363 MET A CA 1
ATOM 2978 C C . MET A 1 363 ? 11.736 25.610 14.609 1.00 94.94 363 MET A C 1
ATOM 2980 O O . MET A 1 363 ? 12.046 24.423 14.699 1.00 94.94 363 MET A O 1
ATOM 2984 N N . PHE A 1 364 ? 11.007 26.081 13.600 1.00 95.44 364 PHE A N 1
ATOM 2985 C CA . PHE A 1 364 ? 10.742 25.329 12.378 1.00 95.44 364 PHE A CA 1
ATOM 2986 C C . PHE A 1 364 ? 11.812 25.669 11.335 1.00 95.44 364 PHE A C 1
ATOM 2988 O O . PHE A 1 364 ? 11.831 26.771 10.784 1.00 95.44 364 PHE A O 1
ATOM 2995 N N . GLU A 1 365 ? 12.711 24.729 11.071 1.00 94.50 365 GLU A N 1
ATOM 2996 C CA . GLU A 1 365 ? 13.738 24.856 10.041 1.00 94.50 365 GLU A CA 1
ATOM 2997 C C . GLU A 1 365 ? 13.122 24.657 8.652 1.00 94.50 365 GLU A C 1
ATOM 2999 O O . GLU A 1 365 ? 12.378 23.701 8.440 1.00 94.50 365 GLU A O 1
ATOM 3004 N N . HIS A 1 366 ? 13.413 25.547 7.703 1.00 94.44 366 HIS A N 1
ATOM 3005 C CA . HIS A 1 366 ? 12.976 25.413 6.314 1.00 94.44 366 HIS A CA 1
ATOM 3006 C C . HIS A 1 366 ? 13.995 24.604 5.514 1.00 94.44 366 HIS A C 1
ATOM 3008 O O . HIS A 1 366 ? 15.151 24.999 5.382 1.00 94.44 366 HIS A O 1
ATOM 3014 N N . GLN A 1 367 ? 13.550 23.472 4.977 1.00 91.00 367 GLN A N 1
ATOM 3015 C CA . GLN A 1 367 ? 14.354 22.553 4.180 1.00 91.00 367 GLN A CA 1
ATOM 3016 C C . GLN A 1 367 ? 13.809 22.465 2.757 1.00 91.00 367 GLN A C 1
ATOM 3018 O O . GLN A 1 367 ? 12.602 22.339 2.550 1.00 91.00 367 GLN A O 1
ATOM 3023 N N . VAL A 1 368 ? 14.708 22.455 1.775 1.00 89.75 368 VAL A N 1
ATOM 3024 C CA . VAL A 1 368 ? 14.407 22.221 0.358 1.00 89.75 368 VAL A CA 1
ATOM 3025 C C . VAL A 1 368 ? 15.069 20.922 -0.081 1.00 89.75 368 VAL A C 1
ATOM 3027 O O . VAL A 1 368 ? 16.256 20.718 0.147 1.00 89.75 368 VAL A O 1
ATOM 3030 N N . LEU A 1 369 ? 14.322 20.032 -0.727 1.00 84.56 369 LEU A N 1
ATOM 3031 C CA . LEU A 1 369 ? 14.871 18.840 -1.363 1.00 84.56 369 LEU A CA 1
ATOM 3032 C C . LEU A 1 369 ? 15.812 19.268 -2.489 1.00 84.56 369 LEU A C 1
ATOM 3034 O O . LEU A 1 369 ? 15.374 19.936 -3.427 1.00 84.56 369 LEU A O 1
ATOM 3038 N N . ARG A 1 370 ? 17.078 18.860 -2.404 1.00 82.62 370 ARG A N 1
ATOM 3039 C CA . ARG A 1 370 ? 18.087 19.161 -3.423 1.00 82.62 370 ARG A CA 1
ATOM 3040 C C . ARG A 1 370 ? 18.264 17.984 -4.378 1.00 82.62 370 ARG A C 1
ATOM 3042 O O . ARG A 1 370 ? 17.969 18.113 -5.561 1.00 82.62 370 ARG A O 1
ATOM 3049 N N . ASP A 1 371 ? 18.654 16.824 -3.851 1.00 76.06 371 ASP A N 1
ATOM 3050 C CA . ASP A 1 371 ? 18.868 15.604 -4.632 1.00 76.06 371 ASP A CA 1
ATOM 3051 C C . ASP A 1 371 ? 17.954 14.473 -4.126 1.00 76.06 371 ASP A C 1
ATOM 3053 O O . ASP A 1 371 ? 17.663 14.371 -2.935 1.00 76.06 371 ASP A O 1
ATOM 3057 N N . ILE A 1 372 ? 17.527 13.582 -5.028 1.00 68.31 372 ILE A N 1
ATOM 3058 C CA . ILE A 1 372 ? 16.815 12.328 -4.687 1.00 68.31 372 ILE A CA 1
ATOM 3059 C C . ILE A 1 372 ? 17.752 11.114 -4.809 1.00 68.31 372 ILE A C 1
ATOM 3061 O O . ILE A 1 372 ? 17.572 10.097 -4.134 1.00 68.31 372 ILE A O 1
ATOM 3065 N N . LYS A 1 373 ? 18.764 11.207 -5.680 1.00 52.19 373 LYS A N 1
ATOM 3066 C CA . LYS A 1 373 ? 19.679 10.121 -6.048 1.00 52.19 373 LYS A CA 1
ATOM 3067 C C . LYS A 1 373 ? 21.128 10.603 -5.892 1.00 52.19 373 LYS A C 1
ATOM 3069 O O . LYS A 1 373 ? 21.406 11.743 -6.247 1.00 52.19 373 LYS A O 1
ATOM 3074 N N . PRO A 1 374 ? 22.056 9.782 -5.359 1.00 60.56 374 PRO A N 1
ATOM 3075 C CA . PRO A 1 374 ? 21.873 8.409 -4.871 1.00 60.56 374 PRO A CA 1
ATOM 3076 C C . PRO A 1 374 ? 21.221 8.319 -3.476 1.00 60.56 374 PRO A C 1
ATOM 3078 O O . PRO A 1 374 ? 21.027 7.220 -2.958 1.00 60.56 374 PRO A O 1
ATOM 3081 N N . LYS A 1 375 ? 20.920 9.459 -2.843 1.00 67.81 375 LYS A N 1
ATOM 3082 C CA . LYS A 1 375 ? 20.166 9.579 -1.589 1.00 67.81 375 LYS A CA 1
ATOM 3083 C C . LYS A 1 375 ? 19.333 10.857 -1.622 1.00 67.81 375 LYS A C 1
ATOM 3085 O O . LYS A 1 375 ? 19.729 11.814 -2.278 1.00 67.81 375 LYS A O 1
ATOM 3090 N N . VAL A 1 376 ? 18.256 10.877 -0.840 1.00 68.06 376 VAL A N 1
ATOM 3091 C CA . VAL A 1 376 ? 17.519 12.101 -0.505 1.00 68.06 376 VAL A CA 1
ATOM 3092 C C . VAL A 1 376 ? 18.443 13.042 0.272 1.00 68.06 376 VAL A C 1
ATOM 3094 O O . VAL A 1 376 ? 18.970 12.653 1.318 1.00 68.06 376 VAL A O 1
ATOM 3097 N N . THR A 1 377 ? 18.644 14.257 -0.233 1.00 78.50 377 THR A N 1
ATOM 3098 C CA . THR A 1 377 ? 19.391 15.325 0.441 1.00 78.50 377 THR A CA 1
ATOM 3099 C C . THR A 1 377 ? 18.518 16.564 0.604 1.00 78.50 377 THR A C 1
ATOM 3101 O O . THR A 1 377 ? 17.773 16.959 -0.295 1.00 78.50 377 THR A O 1
ATOM 3104 N N . TRP A 1 378 ? 18.634 17.194 1.768 1.00 81.31 378 TRP A N 1
ATOM 3105 C CA . TRP A 1 378 ? 17.973 18.453 2.081 1.00 81.31 378 TRP A CA 1
ATOM 3106 C C . TRP A 1 378 ? 19.022 19.564 2.093 1.00 81.31 378 TRP A C 1
ATOM 3108 O O . TRP A 1 378 ? 20.111 19.401 2.645 1.00 81.31 378 TRP A O 1
ATOM 3118 N N . GLY A 1 379 ? 18.704 20.666 1.427 1.00 84.75 379 GLY A N 1
ATOM 3119 C CA . GLY A 1 379 ? 19.470 21.899 1.392 1.00 84.75 379 GLY A CA 1
ATOM 3120 C C . GLY A 1 379 ? 18.672 23.063 1.970 1.00 84.75 379 GLY A C 1
ATOM 3121 O O . GLY A 1 379 ? 17.492 22.942 2.303 1.00 84.75 379 GLY A O 1
ATOM 3122 N N . PHE A 1 380 ? 19.342 24.204 2.059 1.00 86.88 380 PHE A N 1
ATOM 3123 C CA . PHE A 1 380 ? 18.839 25.427 2.672 1.00 86.88 380 PHE A CA 1
ATOM 3124 C C . PHE A 1 380 ? 19.041 26.587 1.703 1.00 86.88 380 PHE A C 1
ATOM 3126 O O . PHE A 1 380 ? 19.994 26.581 0.918 1.00 86.88 380 PHE A O 1
ATOM 3133 N N . TYR A 1 381 ? 18.181 27.600 1.774 1.00 82.31 381 TYR A N 1
ATOM 3134 C CA . TYR A 1 381 ? 18.469 28.869 1.113 1.00 82.31 381 TYR A CA 1
ATOM 3135 C C . TYR A 1 381 ? 19.660 29.562 1.793 1.00 82.31 381 TYR A C 1
ATOM 3137 O O . TYR A 1 381 ? 19.811 29.513 3.014 1.00 82.31 381 TYR A O 1
ATOM 3145 N N . GLN A 1 382 ? 20.525 30.190 0.995 1.00 78.88 382 GLN A N 1
ATOM 3146 C CA . GLN A 1 382 ? 21.639 30.983 1.513 1.00 78.88 382 GLN A CA 1
ATOM 3147 C C . GLN A 1 382 ? 21.151 32.360 1.985 1.00 78.88 382 GLN A C 1
ATOM 3149 O O . GLN A 1 382 ? 20.188 32.915 1.450 1.00 78.88 382 GLN A O 1
ATOM 3154 N N . LYS A 1 383 ? 21.855 32.945 2.964 1.00 77.44 383 LYS A N 1
ATOM 3155 C CA . LYS A 1 383 ? 21.632 34.338 3.386 1.00 77.44 383 LYS A CA 1
ATOM 3156 C C . LYS A 1 383 ? 21.749 35.274 2.165 1.00 77.44 383 LYS A C 1
ATOM 3158 O O . LYS A 1 383 ? 22.632 35.049 1.342 1.00 77.44 383 LYS A O 1
ATOM 3163 N N . PRO A 1 384 ? 20.905 36.316 2.038 1.00 79.31 384 PRO A N 1
ATOM 3164 C CA . PRO A 1 384 ? 19.999 36.869 3.053 1.00 79.31 384 PRO A CA 1
ATOM 3165 C C . PRO A 1 384 ? 18.593 36.236 3.101 1.00 79.31 384 PRO A C 1
ATOM 3167 O O . PRO A 1 384 ? 17.722 36.762 3.792 1.00 79.31 384 PRO A O 1
ATOM 3170 N N . ILE A 1 385 ? 18.338 35.143 2.375 1.00 82.44 385 ILE A N 1
ATOM 3171 C CA . ILE A 1 385 ? 17.026 34.483 2.356 1.00 82.44 385 ILE A CA 1
ATOM 3172 C C . ILE A 1 385 ? 16.891 33.597 3.602 1.00 82.44 385 ILE A C 1
ATOM 3174 O O . ILE A 1 385 ? 17.657 32.654 3.782 1.00 82.44 385 ILE A O 1
ATOM 3178 N N . ASP A 1 386 ? 15.897 33.879 4.447 1.00 86.75 386 ASP A N 1
ATOM 3179 C CA . ASP A 1 386 ? 15.589 33.082 5.637 1.00 86.75 386 ASP A CA 1
ATOM 3180 C C . ASP A 1 386 ? 14.081 32.794 5.729 1.00 86.75 386 ASP A C 1
ATOM 3182 O O . ASP A 1 386 ? 13.269 33.698 5.948 1.00 86.75 386 ASP A O 1
ATOM 3186 N N . PHE A 1 387 ? 13.714 31.516 5.618 1.00 92.31 387 PHE A N 1
ATOM 3187 C CA . PHE A 1 387 ? 12.351 30.997 5.794 1.00 92.31 387 PHE A CA 1
ATOM 3188 C C . PHE A 1 387 ? 12.167 30.208 7.112 1.00 92.31 387 PHE A C 1
ATOM 3190 O O . PHE A 1 387 ? 11.105 29.625 7.336 1.00 92.31 387 PHE A O 1
ATOM 3197 N N . ASN A 1 388 ? 13.172 30.173 7.997 1.00 93.00 388 ASN A N 1
ATOM 3198 C CA . ASN A 1 388 ? 13.110 29.472 9.284 1.00 93.00 388 ASN A CA 1
ATOM 3199 C C . ASN A 1 388 ? 12.241 30.244 10.287 1.00 93.00 388 ASN A C 1
ATOM 3201 O O . ASN A 1 388 ? 12.481 31.429 10.542 1.00 93.00 388 ASN A O 1
ATOM 3205 N N . LEU A 1 389 ? 11.256 29.585 10.894 1.00 93.44 389 LEU A N 1
ATOM 3206 C CA . LEU A 1 389 ? 10.329 30.218 11.830 1.00 93.44 389 LEU A CA 1
ATOM 3207 C C . LEU A 1 389 ? 10.743 29.913 13.278 1.00 93.44 389 LEU A C 1
ATOM 3209 O O . LEU A 1 389 ? 10.383 28.873 13.832 1.00 93.44 389 LEU A O 1
ATOM 3213 N N . LYS A 1 390 ? 11.527 30.807 13.893 1.00 93.94 390 LYS A N 1
ATOM 3214 C CA . LYS A 1 390 ? 11.932 30.691 15.305 1.00 93.94 390 LYS A CA 1
ATOM 3215 C C . LYS A 1 390 ? 10.811 31.166 16.220 1.00 93.94 390 LYS A C 1
ATOM 3217 O O . LYS A 1 390 ? 10.261 32.241 15.991 1.00 93.94 390 LYS A O 1
ATOM 3222 N N . LEU A 1 391 ? 10.521 30.431 17.295 1.00 92.00 391 LEU A N 1
ATOM 3223 C CA . LEU A 1 391 ? 9.467 30.844 18.231 1.00 92.00 391 LEU A CA 1
ATOM 3224 C C . LEU A 1 391 ? 9.812 32.130 18.999 1.00 92.00 391 LEU A C 1
ATOM 3226 O O . LEU A 1 391 ? 8.912 32.866 19.383 1.00 92.00 391 LEU A O 1
ATOM 3230 N N . ALA A 1 392 ? 11.100 32.442 19.174 1.00 91.50 392 ALA A N 1
ATOM 3231 C CA . ALA A 1 392 ? 11.537 33.706 19.769 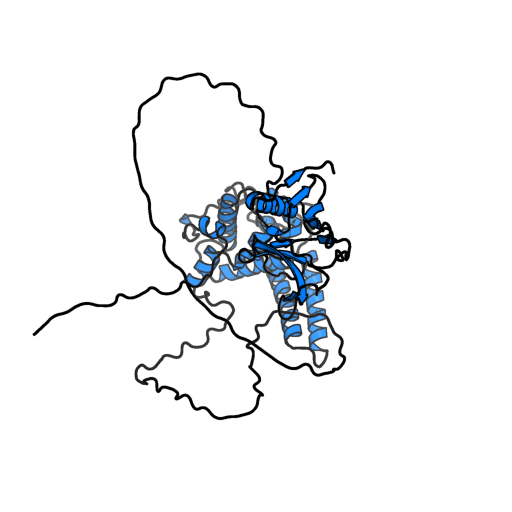1.00 91.50 392 ALA A CA 1
ATOM 3232 C C . ALA A 1 392 ? 11.204 34.932 18.892 1.00 91.50 392 ALA A C 1
ATOM 3234 O O . ALA A 1 392 ? 10.926 36.005 19.431 1.00 91.50 392 ALA A O 1
ATOM 3235 N N . ASP A 1 393 ? 11.188 34.766 17.565 1.00 91.50 393 ASP A N 1
ATOM 3236 C CA . ASP A 1 393 ? 10.958 35.838 16.585 1.00 91.50 393 ASP A CA 1
ATOM 3237 C C . ASP A 1 393 ? 9.461 36.009 16.251 1.00 91.50 393 ASP A C 1
ATOM 3239 O O . ASP A 1 393 ? 9.060 37.035 15.705 1.00 91.50 393 ASP A O 1
ATOM 3243 N N . LEU A 1 394 ? 8.639 35.004 16.565 1.00 93.12 394 LEU A N 1
ATOM 3244 C CA . LEU A 1 394 ? 7.215 34.914 16.240 1.00 93.12 394 LEU A CA 1
ATOM 3245 C C . LEU A 1 394 ? 6.357 35.678 17.264 1.00 93.12 394 LEU A C 1
ATOM 3247 O O . LEU A 1 394 ? 6.596 35.600 18.470 1.00 93.12 394 LEU A O 1
ATOM 3251 N N . ILE A 1 395 ? 5.363 36.423 16.778 1.00 94.06 395 ILE A N 1
ATOM 3252 C CA . ILE A 1 395 ? 4.341 37.090 17.599 1.00 94.06 395 ILE A CA 1
ATOM 3253 C C . ILE A 1 395 ? 3.080 36.224 17.626 1.00 94.06 395 ILE A C 1
ATOM 3255 O O . ILE A 1 395 ? 2.638 35.786 18.686 1.00 94.06 395 ILE A O 1
ATOM 3259 N N . GLU A 1 396 ? 2.521 35.952 16.448 1.00 95.44 396 GLU A N 1
ATOM 3260 C CA . GLU A 1 396 ? 1.280 35.200 16.275 1.00 95.44 396 GLU A CA 1
ATOM 3261 C C . GLU A 1 396 ? 1.179 34.604 14.865 1.00 95.44 396 GLU A C 1
ATOM 3263 O O . GLU A 1 396 ? 1.907 34.999 13.951 1.00 95.44 396 GLU A O 1
ATOM 3268 N N . ILE A 1 397 ? 0.281 33.634 14.683 1.00 96.88 397 ILE A N 1
ATOM 3269 C CA . ILE A 1 397 ? -0.046 33.062 13.372 1.00 96.88 397 ILE A CA 1
ATOM 3270 C C . ILE A 1 397 ? -1.503 33.373 13.044 1.00 96.88 397 ILE A C 1
ATOM 3272 O O . ILE A 1 397 ? -2.412 32.923 13.743 1.00 96.88 397 ILE A O 1
ATOM 3276 N N . HIS A 1 398 ? -1.721 34.093 11.947 1.00 96.00 398 HIS A N 1
ATOM 3277 C CA . HIS A 1 398 ? -3.039 34.314 11.358 1.00 96.00 398 HIS A CA 1
ATOM 3278 C C . HIS A 1 398 ? -3.380 33.152 10.423 1.00 96.00 398 HIS A C 1
ATOM 3280 O O . HIS A 1 398 ? -2.553 32.741 9.602 1.00 96.00 398 HIS A O 1
ATOM 3286 N N . TYR A 1 399 ? -4.596 32.622 10.529 1.00 95.12 399 TYR A N 1
ATOM 3287 C CA . TYR A 1 399 ? -5.102 31.547 9.676 1.00 95.12 399 TYR A CA 1
ATOM 3288 C C . TYR A 1 399 ? -6.607 31.698 9.421 1.00 95.12 399 TYR A C 1
ATOM 3290 O O . TYR A 1 399 ? -7.318 32.308 10.210 1.00 95.12 399 TYR A O 1
ATOM 3298 N N . SER A 1 400 ? -7.099 31.092 8.344 1.00 91.19 400 SER A N 1
ATOM 3299 C CA . SER A 1 400 ? -8.531 30.863 8.097 1.00 91.19 400 SER A CA 1
ATOM 3300 C C . SER A 1 400 ? -8.779 29.350 8.018 1.00 91.19 400 SER A C 1
ATOM 3302 O O . SER A 1 400 ? -7.840 28.587 7.758 1.00 91.19 400 SER A O 1
ATOM 3304 N N . SER A 1 401 ? -10.008 28.891 8.263 1.00 85.06 401 SER A N 1
ATOM 3305 C CA . SER A 1 401 ? -10.396 27.481 8.086 1.00 85.06 401 SER A CA 1
ATOM 3306 C C . SER A 1 401 ? -10.379 27.081 6.611 1.00 85.06 401 SER A C 1
ATOM 3308 O O . SER A 1 401 ? -9.729 26.102 6.245 1.00 85.06 401 SER A O 1
ATOM 3310 N N . ASP A 1 402 ? -10.966 27.912 5.759 1.00 86.06 402 ASP A N 1
ATOM 3311 C CA . ASP A 1 402 ? -11.225 27.633 4.341 1.00 86.06 402 ASP A CA 1
ATOM 3312 C C . ASP A 1 402 ? -9.978 27.853 3.467 1.00 86.06 402 ASP A C 1
ATOM 3314 O O . ASP A 1 402 ? -9.836 27.304 2.374 1.00 86.06 402 ASP A O 1
ATOM 3318 N N . SER A 1 403 ? -9.013 28.629 3.971 1.00 90.50 403 SER A N 1
ATOM 3319 C CA . SER A 1 403 ? -7.759 28.917 3.275 1.00 90.50 403 SER A CA 1
ATOM 3320 C C . SER A 1 403 ? -6.654 27.898 3.610 1.00 90.50 403 SER A C 1
ATOM 3322 O O . SER A 1 403 ? -6.379 27.643 4.785 1.00 90.50 403 SER A O 1
ATOM 3324 N N . PRO A 1 404 ? -5.910 27.345 2.630 1.00 91.44 404 PRO A N 1
ATOM 3325 C CA . PRO A 1 404 ? -4.721 26.522 2.889 1.00 91.44 404 PRO A CA 1
ATOM 3326 C C . PRO A 1 404 ? -3.489 27.350 3.314 1.00 91.44 404 PRO A C 1
ATOM 3328 O O . PRO A 1 404 ? -2.392 26.796 3.438 1.00 91.44 404 PRO A O 1
ATOM 3331 N N . LYS A 1 405 ? -3.645 28.670 3.486 1.00 95.25 405 LYS A N 1
ATOM 3332 C CA . LYS A 1 405 ? -2.588 29.638 3.801 1.00 95.25 405 LYS A CA 1
ATOM 3333 C C . LYS A 1 405 ? -2.602 30.025 5.283 1.00 95.25 405 LYS A C 1
ATOM 3335 O O . LYS A 1 405 ? -3.645 29.999 5.931 1.00 95.25 405 LYS A O 1
ATOM 3340 N N . ILE A 1 406 ? -1.440 30.434 5.781 1.00 96.56 406 ILE A N 1
ATOM 3341 C CA . ILE A 1 406 ? -1.253 31.138 7.053 1.00 96.56 406 ILE A CA 1
ATOM 3342 C C . ILE A 1 406 ? -0.312 32.328 6.846 1.00 96.56 406 ILE A C 1
ATOM 3344 O O . ILE A 1 406 ? 0.533 32.292 5.947 1.00 96.56 406 ILE A O 1
ATOM 3348 N N . VAL A 1 407 ? -0.400 33.334 7.713 1.00 96.44 407 VAL A N 1
ATOM 3349 C CA . VAL A 1 407 ? 0.620 34.384 7.854 1.00 96.44 407 VAL A CA 1
ATOM 3350 C C . VAL A 1 407 ? 1.227 34.266 9.246 1.00 96.44 407 VAL A C 1
ATOM 3352 O O . VAL A 1 407 ? 0.518 34.359 10.243 1.00 96.44 407 VAL A O 1
ATOM 3355 N N . ALA A 1 408 ? 2.535 34.031 9.323 1.00 95.75 408 ALA A N 1
ATOM 3356 C CA . ALA A 1 408 ? 3.275 34.057 10.577 1.00 95.75 408 ALA A CA 1
ATOM 3357 C C . ALA A 1 408 ? 3.884 35.453 10.770 1.00 95.75 408 ALA A C 1
ATOM 3359 O O . ALA A 1 408 ? 4.758 35.860 9.997 1.00 95.75 408 ALA A O 1
ATOM 3360 N N . VAL A 1 409 ? 3.392 36.169 11.784 1.00 95.00 409 VAL A N 1
ATOM 3361 C CA . VAL A 1 409 ? 3.740 37.564 12.076 1.00 95.00 409 VAL A CA 1
ATOM 3362 C C . VAL A 1 409 ? 5.016 37.608 12.913 1.00 95.00 409 VAL A C 1
ATOM 3364 O O . VAL A 1 409 ? 5.061 37.022 13.999 1.00 95.00 409 VAL A O 1
ATOM 3367 N N . VAL A 1 410 ? 6.062 38.283 12.434 1.00 93.25 410 VAL A N 1
ATOM 3368 C CA . VAL A 1 410 ? 7.392 38.281 13.077 1.00 93.25 410 VAL A CA 1
ATOM 3369 C C . VAL A 1 410 ? 7.814 39.654 13.599 1.00 93.25 410 VAL A C 1
ATOM 3371 O O . VAL A 1 410 ? 7.503 40.695 13.033 1.00 93.25 410 VAL A O 1
ATOM 3374 N N . LYS A 1 411 ? 8.575 39.650 14.700 1.00 91.00 411 LYS A N 1
ATOM 3375 C CA . LYS A 1 411 ? 9.062 40.856 15.396 1.00 91.00 411 LYS A CA 1
ATOM 3376 C C . LYS A 1 411 ? 9.998 41.712 14.537 1.00 91.00 411 LYS A C 1
ATOM 3378 O O . LYS A 1 411 ? 10.030 42.931 14.689 1.00 91.00 411 LYS A O 1
ATOM 3383 N N . ASP A 1 412 ? 10.760 41.082 13.644 1.00 87.62 412 ASP A N 1
ATOM 3384 C CA . ASP A 1 412 ? 11.673 41.768 12.731 1.00 87.62 412 ASP A CA 1
ATOM 3385 C C . ASP A 1 412 ? 10.927 42.327 11.506 1.00 87.62 412 ASP A C 1
ATOM 3387 O O . ASP A 1 412 ? 10.692 41.632 10.513 1.00 87.62 412 ASP A O 1
ATOM 3391 N N . LYS A 1 413 ? 10.618 43.628 11.555 1.00 82.94 413 LYS A N 1
ATOM 3392 C CA . LYS A 1 413 ? 9.998 44.372 10.447 1.00 82.94 413 LYS A CA 1
ATOM 3393 C C . LYS A 1 413 ? 10.872 44.451 9.184 1.00 82.94 413 LYS A C 1
ATOM 3395 O O . LYS A 1 413 ? 10.329 44.627 8.099 1.00 82.94 413 LYS A O 1
ATOM 3400 N N . ALA A 1 414 ? 12.198 44.316 9.291 1.00 82.88 414 ALA A N 1
ATOM 3401 C CA . ALA A 1 414 ? 13.121 44.327 8.149 1.00 82.88 414 ALA A CA 1
ATOM 3402 C C . ALA A 1 414 ? 13.264 42.943 7.482 1.00 82.88 414 ALA A C 1
ATOM 3404 O O . ALA A 1 414 ? 13.724 42.838 6.335 1.00 82.88 414 ALA A O 1
ATOM 3405 N N . ARG A 1 415 ? 12.840 41.875 8.168 1.00 83.81 415 ARG A N 1
ATOM 3406 C CA . ARG A 1 415 ? 12.521 40.570 7.572 1.00 83.81 415 ARG A CA 1
ATOM 3407 C C . ARG A 1 415 ? 11.128 40.579 6.942 1.00 83.81 415 ARG A C 1
ATOM 3409 O O . ARG A 1 415 ? 11.002 40.193 5.779 1.00 83.81 415 ARG A O 1
ATOM 3416 N N . GLY A 1 416 ? 10.138 41.061 7.693 1.00 87.81 416 GLY A N 1
ATOM 3417 C CA . GLY A 1 416 ? 8.725 41.068 7.322 1.00 87.81 416 GLY A CA 1
ATOM 3418 C C . GLY A 1 416 ? 8.065 39.687 7.393 1.00 87.81 416 GLY A C 1
ATOM 3419 O O . GLY A 1 416 ? 8.736 38.655 7.487 1.00 87.81 416 GLY A O 1
ATOM 3420 N N . ASP A 1 417 ? 6.734 39.686 7.356 1.00 93.25 417 ASP A N 1
ATOM 3421 C CA . ASP A 1 417 ? 5.920 38.507 7.658 1.00 93.25 417 ASP A CA 1
ATOM 3422 C C . ASP A 1 417 ? 6.039 37.379 6.628 1.00 93.25 417 ASP A C 1
ATOM 3424 O O . ASP A 1 417 ? 6.333 37.582 5.444 1.00 93.25 417 ASP A O 1
ATOM 3428 N N . ILE A 1 418 ? 5.797 36.156 7.107 1.00 94.50 418 ILE A N 1
ATOM 3429 C CA . ILE A 1 418 ? 5.977 34.929 6.333 1.00 94.50 418 ILE A CA 1
ATOM 3430 C C . ILE A 1 418 ? 4.609 34.352 5.970 1.00 94.50 418 ILE A C 1
ATOM 3432 O O . ILE A 1 418 ? 3.924 33.758 6.804 1.00 94.50 418 ILE A O 1
ATOM 3436 N N . LEU A 1 419 ? 4.230 34.482 4.699 1.00 96.00 419 LEU A N 1
ATOM 3437 C CA . LEU A 1 419 ? 3.058 33.820 4.128 1.00 96.00 419 LEU A CA 1
ATOM 3438 C C . LEU A 1 419 ? 3.444 32.390 3.726 1.00 96.00 419 LEU A C 1
ATOM 3440 O O . LEU A 1 419 ? 4.291 32.198 2.850 1.00 96.00 419 LEU A O 1
ATOM 3444 N N . ALA A 1 420 ? 2.803 31.385 4.321 1.00 96.75 420 ALA A N 1
ATOM 3445 C CA . ALA A 1 420 ? 3.028 29.976 4.001 1.00 96.75 420 ALA A CA 1
ATOM 3446 C C . ALA A 1 420 ? 1.721 29.288 3.587 1.00 96.75 420 ALA A C 1
ATOM 3448 O O . ALA A 1 420 ? 0.722 29.333 4.300 1.00 96.75 420 ALA A O 1
ATOM 3449 N N . GLN A 1 421 ? 1.733 28.619 2.436 1.00 96.00 421 GLN A N 1
ATOM 3450 C CA . GLN A 1 421 ? 0.641 27.788 1.937 1.00 96.00 421 GLN A CA 1
ATOM 3451 C C . GLN A 1 421 ? 0.997 26.312 2.107 1.00 96.00 421 GLN A C 1
ATOM 3453 O O . GLN A 1 421 ? 2.047 25.866 1.645 1.00 96.00 421 GLN A O 1
ATOM 3458 N N . PHE A 1 422 ? 0.114 25.525 2.719 1.00 93.62 422 PHE A N 1
ATOM 3459 C CA . PHE A 1 422 ? 0.289 24.080 2.871 1.00 93.62 422 PHE A CA 1
ATOM 3460 C C . PHE A 1 422 ? -0.312 23.314 1.687 1.00 93.62 422 PHE A C 1
ATOM 3462 O O . PHE A 1 422 ? -1.326 23.716 1.124 1.00 93.62 422 PHE A O 1
ATOM 3469 N N . LYS A 1 423 ? 0.276 22.162 1.325 1.00 85.50 423 LYS A N 1
ATOM 3470 C CA . LYS A 1 423 ? -0.244 21.329 0.214 1.00 85.50 423 LYS A CA 1
ATOM 3471 C C . LYS A 1 423 ? -1.531 20.566 0.574 1.00 85.50 423 LYS A C 1
ATOM 3473 O O . LYS A 1 423 ? -2.192 20.025 -0.305 1.00 85.50 423 LYS A O 1
ATOM 3478 N N . ARG A 1 424 ? -1.857 20.455 1.867 1.00 87.38 424 ARG A N 1
ATOM 3479 C CA . ARG A 1 424 ? -3.047 19.765 2.393 1.00 87.38 424 ARG A CA 1
ATOM 3480 C C . ARG A 1 424 ? -3.523 20.461 3.662 1.00 87.38 424 ARG A C 1
ATOM 3482 O O . ARG A 1 424 ? -2.706 20.747 4.536 1.00 87.38 424 ARG A O 1
ATOM 3489 N N . GLU A 1 425 ? -4.829 20.626 3.816 1.00 89.44 425 GLU A N 1
ATOM 3490 C CA . GLU A 1 425 ? -5.440 21.256 4.992 1.00 89.44 425 GLU A CA 1
ATOM 3491 C C . GLU A 1 425 ? -5.104 20.517 6.302 1.00 89.44 425 GLU A C 1
ATOM 3493 O O . GLU A 1 425 ? -4.646 21.140 7.253 1.00 89.44 425 GLU A O 1
ATOM 3498 N N . ARG A 1 426 ? -5.137 19.173 6.315 1.00 88.06 426 ARG A N 1
ATOM 3499 C CA . ARG A 1 426 ? -4.648 18.345 7.444 1.00 88.06 426 ARG A CA 1
ATOM 3500 C C . ARG A 1 426 ? -3.216 18.704 7.884 1.00 88.06 426 ARG A C 1
ATOM 3502 O O . ARG A 1 426 ? -2.854 18.553 9.046 1.00 88.06 426 ARG A O 1
ATOM 3509 N N . THR A 1 427 ? -2.368 19.164 6.957 1.00 90.00 427 THR A N 1
ATOM 3510 C CA . THR A 1 427 ? -1.002 19.617 7.284 1.00 90.00 427 THR A CA 1
ATOM 3511 C C . THR A 1 427 ? -0.997 21.012 7.909 1.00 90.00 427 THR A C 1
ATOM 3513 O O . THR A 1 427 ? -0.240 21.206 8.855 1.00 90.00 427 THR A O 1
ATOM 3516 N N . LYS A 1 428 ? -1.874 21.926 7.467 1.00 94.75 428 LYS A N 1
ATOM 3517 C CA . LYS A 1 428 ? -2.137 23.213 8.136 1.00 94.75 428 LYS A CA 1
ATOM 3518 C C . LYS A 1 428 ? -2.641 22.992 9.569 1.00 94.75 428 LYS A C 1
ATOM 3520 O O . LYS A 1 428 ? -2.014 23.484 10.500 1.00 94.75 428 LYS A O 1
ATOM 3525 N N . LYS A 1 429 ? -3.699 22.192 9.758 1.00 92.25 429 LYS A N 1
ATOM 3526 C CA . LYS A 1 429 ? -4.298 21.899 11.077 1.00 92.25 429 LYS A CA 1
ATOM 3527 C C . LYS A 1 429 ? -3.274 21.311 12.060 1.00 92.25 429 LYS A C 1
ATOM 3529 O O . LYS A 1 429 ? -3.024 21.906 13.105 1.00 92.25 429 LYS A O 1
ATOM 3534 N N . ARG A 1 430 ? -2.517 20.278 11.655 1.00 93.31 430 ARG A N 1
ATOM 3535 C CA . ARG A 1 430 ? -1.389 19.735 12.448 1.00 93.31 430 ARG A CA 1
ATOM 3536 C C . ARG A 1 430 ? -0.293 20.763 12.767 1.00 93.31 430 ARG A C 1
ATOM 3538 O O . ARG A 1 430 ? 0.350 20.644 13.805 1.00 93.31 430 ARG A O 1
ATOM 3545 N N . PHE A 1 431 ? 0.000 21.711 11.873 1.00 94.88 431 PHE A N 1
ATOM 3546 C CA . PHE A 1 431 ? 1.000 22.758 12.132 1.00 94.88 431 PHE A CA 1
ATOM 3547 C C . PHE A 1 431 ? 0.501 23.738 13.196 1.00 94.88 431 PHE A C 1
ATOM 3549 O O . PHE A 1 431 ? 1.194 23.984 14.180 1.00 94.88 431 PHE A O 1
ATOM 3556 N N . LEU A 1 432 ? -0.729 24.228 13.032 1.00 95.50 432 LEU A N 1
ATOM 3557 C CA . LEU A 1 432 ? -1.383 25.146 13.960 1.00 95.50 432 LEU A CA 1
ATOM 3558 C C . LEU A 1 432 ? -1.548 24.518 15.352 1.00 95.50 432 LEU A C 1
ATOM 3560 O O . LEU A 1 432 ? -1.110 25.113 16.331 1.00 95.50 432 LEU A O 1
ATOM 3564 N N . ALA A 1 433 ? -2.059 23.287 15.448 1.00 92.75 433 ALA A N 1
ATOM 3565 C CA . ALA A 1 433 ? -2.182 22.563 16.717 1.00 92.75 433 ALA A CA 1
ATOM 3566 C C . ALA A 1 433 ? -0.823 22.379 17.428 1.00 92.75 433 ALA A C 1
ATOM 3568 O O . ALA A 1 433 ? -0.719 22.548 18.645 1.00 92.75 433 ALA A O 1
ATOM 3569 N N . PHE A 1 434 ? 0.249 22.088 16.678 1.00 93.44 434 PHE A N 1
ATOM 3570 C CA . PHE A 1 434 ? 1.600 21.992 17.239 1.00 93.44 434 PHE A CA 1
ATOM 3571 C C . PHE A 1 434 ? 2.135 23.357 17.702 1.00 93.44 434 PHE A C 1
ATOM 3573 O O . PHE A 1 434 ? 2.731 23.442 18.775 1.00 93.44 434 PHE A O 1
ATOM 3580 N N . ALA A 1 435 ? 1.891 24.430 16.942 1.00 93.56 435 ALA A N 1
ATOM 3581 C CA . ALA A 1 435 ? 2.268 25.793 17.313 1.00 93.56 435 ALA A CA 1
ATOM 3582 C C . ALA A 1 435 ? 1.511 26.280 18.567 1.00 93.56 435 ALA A C 1
ATOM 3584 O O . ALA A 1 435 ? 2.139 26.782 19.499 1.00 93.56 435 ALA A O 1
ATOM 3585 N N . LYS A 1 436 ? 0.197 26.025 18.658 1.00 93.00 436 LYS A N 1
ATOM 3586 C CA . LYS A 1 436 ? -0.637 26.281 19.849 1.00 93.00 436 LYS A CA 1
ATOM 3587 C C . LYS A 1 436 ? -0.082 25.546 21.075 1.00 93.00 436 LYS A C 1
ATOM 3589 O O . LYS A 1 436 ? 0.171 26.162 22.106 1.00 93.00 436 LYS A O 1
ATOM 3594 N N . LYS A 1 437 ? 0.251 24.255 20.931 1.00 91.62 437 LYS A N 1
ATOM 3595 C CA . LYS A 1 437 ? 0.921 23.442 21.970 1.00 91.62 437 LYS A CA 1
ATOM 3596 C C . LYS A 1 437 ? 2.342 23.920 22.326 1.00 91.62 437 LYS A C 1
ATOM 3598 O O . LYS A 1 437 ? 2.886 23.523 23.355 1.00 91.62 437 LYS A O 1
ATOM 3603 N N . LYS A 1 438 ? 2.946 24.778 21.503 1.00 92.00 438 LYS A N 1
ATOM 3604 C CA . LYS A 1 438 ? 4.224 25.458 21.758 1.00 92.00 438 LYS A CA 1
ATOM 3605 C C . LYS A 1 438 ? 4.070 26.885 22.305 1.00 92.00 438 LYS A C 1
ATOM 3607 O O . LYS A 1 438 ? 5.072 27.583 22.426 1.00 92.00 438 LYS A O 1
ATOM 3612 N N . GLY A 1 439 ? 2.854 27.303 22.665 1.00 90.31 439 GLY A N 1
ATOM 3613 C CA . GLY A 1 439 ? 2.573 28.625 23.234 1.00 90.31 439 GLY A CA 1
ATOM 3614 C C . GLY A 1 439 ? 2.461 29.748 22.201 1.00 90.31 439 GLY A C 1
ATOM 3615 O O . GLY A 1 439 ? 2.446 30.916 22.577 1.00 90.31 439 GLY A O 1
ATOM 3616 N N . VAL A 1 440 ? 2.383 29.426 20.905 1.00 93.31 440 VAL A N 1
ATOM 3617 C CA . VAL A 1 440 ? 2.178 30.432 19.857 1.00 93.31 440 VAL A CA 1
ATOM 3618 C C . VAL A 1 440 ? 0.715 30.865 19.842 1.00 93.31 440 VAL A C 1
ATOM 3620 O O . VAL A 1 440 ? -0.181 30.032 19.696 1.00 93.31 440 VAL A O 1
ATOM 3623 N N . LYS A 1 441 ? 0.475 32.177 19.934 1.00 94.38 441 LYS A N 1
ATOM 3624 C CA . LYS A 1 441 ? -0.855 32.763 19.749 1.00 94.38 441 LYS A CA 1
ATOM 3625 C C . LYS A 1 441 ? -1.336 32.513 18.316 1.00 94.38 441 LYS A C 1
ATOM 3627 O O . LYS A 1 441 ? -0.649 32.860 17.355 1.00 94.38 441 LYS A O 1
ATOM 3632 N N . LEU A 1 442 ? -2.523 31.932 18.176 1.00 94.81 442 LEU A N 1
ATOM 3633 C CA . LEU A 1 442 ? -3.203 31.783 16.891 1.00 94.81 442 LEU A CA 1
ATOM 3634 C C . LEU A 1 442 ? -4.345 32.797 16.790 1.00 94.81 442 LEU A C 1
ATOM 3636 O O . LEU A 1 442 ? -5.047 33.033 17.772 1.00 94.81 442 LEU A O 1
ATOM 3640 N N . VAL A 1 443 ? -4.547 33.362 15.603 1.00 94.25 443 VAL A N 1
ATOM 3641 C CA . VAL A 1 443 ? -5.635 34.296 15.290 1.00 94.25 443 VAL A CA 1
ATOM 3642 C C . VAL A 1 443 ? -6.409 33.741 14.097 1.00 94.25 443 VAL A C 1
ATOM 3644 O O . VAL A 1 443 ? -5.828 33.524 13.033 1.00 94.25 443 VAL A O 1
ATOM 3647 N N . ARG A 1 444 ? -7.710 33.482 14.274 1.00 89.62 444 ARG A N 1
ATOM 3648 C CA . ARG A 1 444 ? -8.603 33.037 13.195 1.00 89.62 444 ARG A CA 1
ATOM 3649 C C . ARG A 1 444 ? -9.181 34.269 12.498 1.00 89.62 444 ARG A C 1
ATOM 3651 O O . ARG A 1 444 ? -9.846 35.071 13.145 1.00 89.62 444 ARG A O 1
ATOM 3658 N N . GLY A 1 445 ? -8.908 34.420 11.208 1.00 78.94 445 GLY A N 1
ATOM 3659 C CA . GLY A 1 445 ? -9.508 35.437 10.345 1.00 78.94 445 GLY A CA 1
ATOM 3660 C C . GLY A 1 445 ? -10.597 34.848 9.450 1.00 78.94 445 GLY A C 1
ATOM 3661 O O . GLY A 1 445 ? -10.597 33.647 9.165 1.00 78.94 445 GLY A O 1
ATOM 3662 N N . THR A 1 446 ? -11.500 35.705 8.973 1.00 63.47 446 THR A N 1
ATOM 3663 C CA . THR A 1 446 ? -12.297 35.424 7.770 1.00 63.47 446 THR A CA 1
ATOM 3664 C C . THR A 1 446 ? -11.362 35.293 6.558 1.00 63.47 446 THR A C 1
ATOM 3666 O O . THR A 1 446 ? -10.307 35.929 6.529 1.00 63.47 446 THR A O 1
ATOM 3669 N N . GLY A 1 447 ? -11.696 34.385 5.631 1.00 47.72 447 GLY A N 1
ATOM 3670 C CA . GLY A 1 447 ? -10.795 33.891 4.570 1.00 47.72 447 GLY A CA 1
ATOM 3671 C C . GLY A 1 447 ? -10.455 34.872 3.453 1.00 47.72 447 GLY A C 1
ATOM 3672 O O . GLY A 1 447 ? -11.304 35.735 3.152 1.00 47.72 447 GLY A O 1
#

Sequence (447 aa):
MQESPSGRKSLPEGKRSTTPIKEEQEVNDGKEINRENLIIKNDGRVITEPPMYAGIPLEKIHERHGYWDPEWESLDALIQPQVDKWKEKHEQLKSTPDIARQAVFCANRQVNRGQRITNFLKNENFHPYQFVGKEMMAKFYKTFINYDTMFRLASVHEELKKFDLDVTPLDWLRHRIYEIAEGQGDKFNLSKYIHDMYHDAKLRALREKHGFGNIGRPSGYKLERDPNKGSKPKVKRESTGTGSTRKKGRRSIGQVDPDGVMSIPEMNGFYPQQHPQEVLEPVTPRLQKRQRVEATLPVQLPPPPPPPEPEDDLDFTGYTSTDSFSSGRIMHLDWRVYQIKTPKLTTHPLVTQYWTWKPDQNMFEHQVLRDIKPKVTWGFYQKPIDFNLKLADLIEIHYSSDSPKIVAVVKDKARGDILAQFKRERTKKRFLAFAKKKGVKLVRGTG

Foldseek 3Di:
DDDDDDDDDDDDDDDDDPDDDPLLVVLCPPDADAPVPQQFDDPQFATCDDPFQGPQGQAADDCPDPQDDPPDDDLCVVLVVQLVVLVVQLVVQVPDPPRDVLQNVVSVVLNVLSVLLVCCCPPDRYHVCSLTDPVLCVVQVVLCSDSLLSSLLSVQQVVVVLADGNDHSSSSSSRVLVSSCVSCPPNDHSSVCSNCVVVRPSSLVRCVVSVNNPPPDPPPDPPDPPPPDDDDDDDDDDDDDDDDDDDPDDDDRDDHDDDDDDDDDDDDDDDDDDDDDDDDDDDDDDDDDDDDDDDDDDDDDDDDDDDDDDPLLLDADADDQADPPLRDGDDLQKFFWQWKDWPVDIDDSVWGWIFGQDPVQQKGAIWTFDDSPPHTDTDDDDPPDGPIGHPVQFAAKEDELVAQWIWTAGPDVVRGIMIIGGPDSSSVSSVVVVCVVVVHHYHYDDD